Protein 1L7M (pdb70)

Structure (mmCIF, N/CA/C/O backbone):
data_1L7M
#
_entry.id   1L7M
#
_cell.length_a   69.073
_cell.length_b   70.270
_cell.length_c   90.924
_cell.angle_alpha   90.00
_cell.angle_beta   90.00
_cell.angle_gamma   90.00
#
_symmetry.space_group_name_H-M   'P 21 21 2'
#
loop_
_entity.id
_entity.type
_entity.pdbx_description
1 polymer 'Phosphoserine Phosphatase'
2 non-polymer 'PHOSPHATE ION'
3 non-polymer 'MAGNESIUM ION'
4 water water
#
loop_
_atom_site.group_PDB
_atom_site.id
_atom_site.type_symbol
_atom_site.label_atom_id
_atom_site.label_alt_id
_atom_site.label_comp_id
_atom_site.label_asym_id
_atom_site.label_entity_id
_atom_site.label_seq_id
_atom_site.pdbx_PDB_ins_code
_atom_site.Cartn_x
_atom_site.Cartn_y
_atom_site.Cartn_z
_atom_site.occupancy
_atom_site.B_iso_or_equiv
_atom_site.auth_seq_id
_atom_site.auth_comp_id
_atom_site.auth_asym_id
_atom_site.auth_atom_id
_atom_site.pdbx_PDB_model_num
ATOM 1 N N . LYS A 1 3 ? 63.657 17.909 -21.728 1.00 21.57 3 LYS A N 1
ATOM 2 C CA . LYS A 1 3 ? 65.150 17.843 -21.854 1.00 21.27 3 LYS A CA 1
ATOM 3 C C . LYS A 1 3 ? 65.761 17.565 -20.479 1.00 21.39 3 LYS A C 1
ATOM 4 O O . LYS A 1 3 ? 66.259 16.462 -20.209 1.00 22.48 3 LYS A O 1
ATOM 10 N N . LYS A 1 4 ? 65.727 18.586 -19.628 1.00 20.88 4 LYS A N 1
ATOM 11 C CA . LYS A 1 4 ? 66.253 18.521 -18.274 1.00 20.04 4 LYS A CA 1
ATOM 12 C C . LYS A 1 4 ? 65.186 17.960 -17.311 1.00 19.60 4 LYS A C 1
ATOM 13 O O . LYS A 1 4 ? 64.042 18.437 -17.271 1.00 20.11 4 LYS A O 1
ATOM 19 N N . LYS A 1 5 ? 65.563 16.933 -16.554 1.00 18.73 5 LYS A N 1
ATOM 20 C CA . LYS A 1 5 ? 64.636 16.295 -15.615 1.00 17.46 5 LYS A CA 1
ATOM 21 C C . LYS A 1 5 ? 64.252 17.265 -14.496 1.00 15.91 5 LYS A C 1
ATOM 22 O O . LYS A 1 5 ? 65.043 18.110 -14.060 1.00 16.17 5 LYS A O 1
ATOM 28 N N . LYS A 1 6 ? 63.014 17.112 -14.036 1.00 14.29 6 LYS A N 1
ATOM 29 C CA . LYS A 1 6 ? 62.467 17.965 -12.993 1.00 12.33 6 LYS A CA 1
ATOM 30 C C . LYS A 1 6 ? 61.832 17.109 -11.920 1.00 11.04 6 LYS A C 1
ATOM 31 O O . LYS A 1 6 ? 61.446 15.960 -12.160 1.00 10.47 6 LYS A O 1
ATOM 37 N N . LEU A 1 7 ? 61.727 17.682 -10.729 1.00 9.53 7 LEU A N 1
ATOM 38 C CA . LEU A 1 7 ? 61.209 16.917 -9.603 1.00 9.06 7 LEU A CA 1
ATOM 39 C C . LEU A 1 7 ? 60.191 17.730 -8.826 1.00 8.76 7 LEU A C 1
ATOM 40 O O . LEU A 1 7 ? 60.418 18.907 -8.586 1.00 9.17 7 LEU A O 1
ATOM 45 N N . ILE A 1 8 ? 59.082 17.106 -8.441 1.00 8.46 8 ILE A N 1
ATOM 46 C CA . ILE A 1 8 ? 58.110 17.801 -7.607 1.00 8.57 8 ILE A CA 1
ATOM 47 C C . ILE A 1 8 ? 57.830 16.910 -6.406 1.00 8.00 8 ILE A C 1
ATOM 48 O O . ILE A 1 8 ? 57.615 15.701 -6.530 1.00 8.30 8 ILE A O 1
ATOM 53 N N . LEU A 1 9 ? 57.884 17.531 -5.233 1.00 8.18 9 LEU A N 1
ATOM 54 C CA . LEU A 1 9 ? 57.649 16.873 -3.945 1.00 9.10 9 LEU A CA 1
ATOM 55 C C . LEU A 1 9 ? 56.395 17.425 -3.292 1.00 9.21 9 LEU A C 1
ATOM 56 O O . LEU A 1 9 ? 56.236 18.652 -3.151 1.00 9.42 9 LEU A O 1
ATOM 61 N N . PHE A 1 10 ? 55.528 16.535 -2.842 1.00 8.68 10 PHE A N 1
ATOM 62 C CA . PHE A 1 10 ? 54.323 16.920 -2.140 1.00 9.48 10 PHE A CA 1
ATOM 63 C C . PHE A 1 10 ? 54.334 16.436 -0.722 1.00 9.21 10 PHE A C 1
ATOM 64 O O . PHE A 1 10 ? 54.861 15.364 -0.391 1.00 9.40 10 PHE A O 1
ATOM 72 N N A ASP A 1 11 ? 53.721 17.219 0.157 0.50 10.07 11 ASP A N 1
ATOM 73 N N B ASP A 1 11 ? 53.731 17.248 0.121 0.50 8.02 11 ASP A N 1
ATOM 74 C CA A ASP A 1 11 ? 53.589 16.762 1.524 0.50 10.45 11 ASP A CA 1
ATOM 75 C CA B ASP A 1 11 ? 53.481 16.891 1.492 0.50 7.50 11 ASP A CA 1
ATOM 76 C C A ASP A 1 11 ? 52.313 15.928 1.380 0.50 10.02 11 ASP A C 1
ATOM 77 C C B ASP A 1 11 ? 52.272 15.927 1.354 0.50 7.51 11 ASP A C 1
ATOM 78 O O A ASP A 1 11 ? 51.568 16.088 0.412 0.50 10.20 11 ASP A O 1
ATOM 79 O O B ASP A 1 11 ? 51.546 15.986 0.352 0.50 6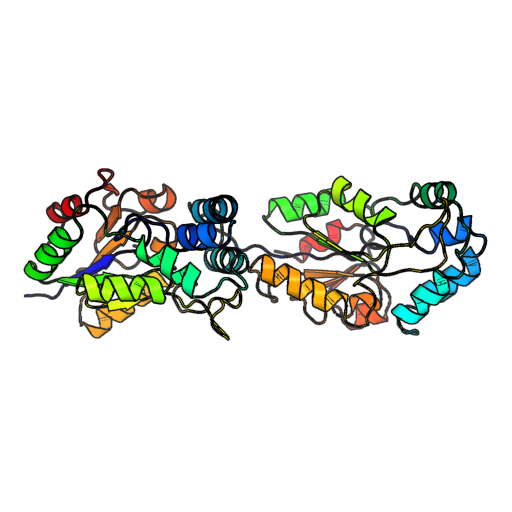.58 11 ASP A O 1
ATOM 88 N N . PHE A 1 12 ? 52.070 15.043 2.331 1.00 8.84 12 PHE A N 1
ATOM 89 C CA . PHE A 1 12 ? 50.931 14.112 2.283 1.00 9.69 12 PHE A CA 1
ATOM 90 C C . PHE A 1 12 ? 49.663 14.605 2.981 1.00 9.93 12 PHE A C 1
ATOM 91 O O . PHE A 1 12 ? 48.694 14.959 2.304 1.00 9.79 12 PHE A O 1
ATOM 99 N N . ASP A 1 13 ? 49.687 14.658 4.318 1.00 9.93 13 ASP A N 1
ATOM 100 C CA . ASP A 1 13 ? 48.485 15.053 5.066 1.00 10.18 13 ASP A CA 1
ATOM 101 C C . ASP A 1 13 ? 47.962 16.441 4.733 1.00 10.21 13 ASP A C 1
ATOM 102 O O . ASP A 1 13 ? 48.690 17.420 4.805 1.00 11.39 13 ASP A O 1
ATOM 107 N N A SER A 1 14 ? 46.689 16.510 4.354 0.50 11.43 14 SER A N 1
ATOM 108 N N B SER A 1 14 ? 46.684 16.512 4.377 0.50 10.17 14 SER A N 1
ATOM 109 C CA A SER A 1 14 ? 46.037 17.772 4.015 0.50 11.86 14 SER A CA 1
ATOM 110 C CA B SER A 1 14 ? 45.983 17.738 3.985 0.50 10.30 14 SER A CA 1
ATOM 111 C C A SER A 1 14 ? 46.493 18.406 2.702 0.50 11.61 14 SER A C 1
ATOM 112 C C B SER A 1 14 ? 46.508 18.415 2.725 0.50 10.01 14 SER A C 1
ATOM 113 O O A SER A 1 14 ? 45.978 19.452 2.311 0.50 11.93 14 SER A O 1
ATOM 114 O O B SER A 1 14 ? 46.049 19.492 2.381 0.50 10.17 14 SER A O 1
ATOM 119 N N . THR A 1 15 ? 47.453 17.790 2.020 1.00 11.21 15 THR A N 1
ATOM 120 C CA . THR A 1 15 ? 47.927 18.343 0.733 1.00 11.53 15 THR A CA 1
ATOM 121 C C . THR A 1 15 ? 47.593 17.326 -0.347 1.00 11.03 15 THR A C 1
ATOM 122 O O . THR A 1 15 ? 46.634 17.535 -1.075 1.00 10.98 15 THR A O 1
ATOM 126 N N . LEU A 1 16 ? 48.349 16.224 -0.448 1.00 11.16 16 LEU A N 1
ATOM 127 C CA . LEU A 1 16 ? 48.005 15.210 -1.455 1.00 11.58 16 LEU A CA 1
ATOM 128 C C . LEU A 1 16 ? 46.695 14.480 -1.101 1.00 11.84 16 LEU A C 1
ATOM 129 O O . LEU A 1 16 ? 45.953 14.045 -1.990 1.00 12.43 16 LEU A O 1
ATOM 134 N N . VAL A 1 17 ? 46.421 14.313 0.190 1.00 11.24 17 VAL A N 1
ATOM 135 C CA . VAL A 1 17 ? 45.159 13.707 0.642 1.00 11.27 17 VAL A CA 1
ATOM 136 C C . VAL A 1 17 ? 44.399 14.749 1.489 1.00 11.74 17 VAL A C 1
ATOM 137 O O . VAL A 1 17 ? 44.983 15.689 2.015 1.00 11.59 17 VAL A O 1
ATOM 141 N N . ASN A 1 18 ? 43.094 14.568 1.607 1.00 12.21 18 ASN A N 1
ATOM 142 C CA . ASN A 1 18 ? 42.271 15.501 2.382 1.00 12.17 18 ASN A CA 1
ATOM 143 C C . ASN A 1 18 ? 42.509 15.432 3.877 1.00 12.31 18 ASN A C 1
ATOM 144 O O . ASN A 1 18 ? 42.515 16.438 4.558 1.00 12.77 18 ASN A O 1
ATOM 149 N N . ASN A 1 19 ? 42.783 14.222 4.343 1.00 12.34 19 ASN A N 1
ATOM 150 C CA . ASN A 1 19 ? 42.870 13.916 5.755 1.00 11.90 19 ASN A CA 1
ATOM 151 C C . ASN A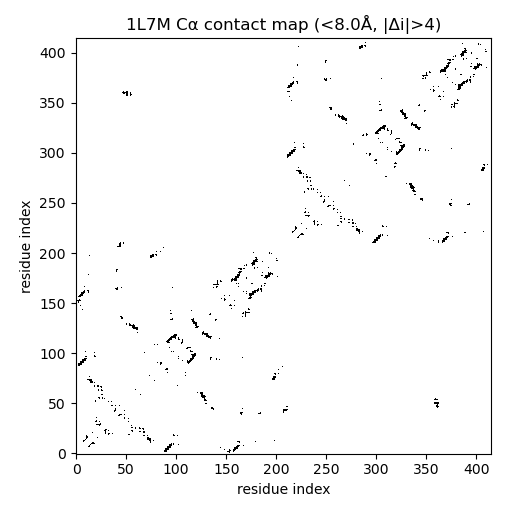 1 19 ? 44.166 14.144 6.468 1.00 11.83 19 ASN A C 1
ATOM 152 O O . ASN A 1 19 ? 45.212 14.377 5.860 1.00 11.90 19 ASN A O 1
ATOM 157 N N . GLU A 1 20 ? 44.076 14.107 7.794 1.00 11.51 20 GLU A N 1
ATOM 158 C CA . GLU A 1 20 ? 45.255 14.123 8.658 1.00 11.11 20 GLU A CA 1
ATOM 159 C C . GLU A 1 20 ? 45.287 12.682 9.171 1.00 10.84 20 GLU A C 1
ATOM 160 O O . GLU A 1 20 ? 44.446 12.290 9.991 1.00 10.77 20 GLU A O 1
ATOM 166 N N . THR A 1 21 ? 46.237 11.892 8.670 1.00 10.18 21 THR A N 1
ATOM 167 C CA . THR A 1 21 ? 46.316 10.483 9.036 1.00 9.88 21 THR A CA 1
ATOM 168 C C . THR A 1 21 ? 46.229 10.202 10.524 1.00 10.01 21 THR A C 1
ATOM 169 O O . THR A 1 21 ? 45.419 9.366 10.960 1.00 10.26 21 THR A O 1
ATOM 173 N N . ILE A 1 22 ? 47.064 10.890 11.316 1.00 9.75 22 ILE A N 1
ATOM 174 C CA . ILE A 1 22 ? 47.129 10.653 12.747 1.00 10.69 22 ILE A CA 1
ATOM 175 C C . ILE A 1 22 ? 45.833 11.003 13.463 1.00 10.45 22 ILE A C 1
ATOM 176 O O . ILE A 1 22 ? 45.434 10.312 14.410 1.00 10.46 22 ILE A O 1
ATOM 181 N N . ASP A 1 23 ? 45.140 12.024 12.969 1.00 10.18 23 ASP A N 1
ATOM 182 C CA . ASP A 1 23 ? 43.862 12.417 13.574 1.00 10.27 23 ASP A CA 1
ATOM 183 C C . ASP A 1 23 ? 42.789 11.336 13.271 1.00 10.01 23 ASP A C 1
ATOM 184 O O . ASP A 1 23 ? 41.908 11.041 14.114 1.00 10.68 23 ASP A O 1
ATOM 189 N N . GLU A 1 24 ? 42.845 10.722 12.094 1.00 10.00 24 GLU A N 1
ATOM 190 C CA . GLU A 1 24 ? 41.858 9.661 11.757 1.00 10.30 24 GLU A CA 1
ATOM 191 C C . GLU A 1 24 ? 42.101 8.425 12.620 1.00 10.58 24 GLU A C 1
ATOM 192 O O . GLU A 1 24 ? 41.153 7.802 13.104 1.00 10.83 24 GLU A O 1
ATOM 198 N N . ILE A 1 25 ? 43.367 8.060 12.814 1.00 10.32 25 ILE A N 1
ATOM 199 C CA . ILE A 1 25 ? 43.668 6.923 13.656 1.00 10.10 25 ILE A CA 1
ATOM 200 C C . ILE A 1 25 ? 43.252 7.267 15.091 1.00 10.28 25 ILE A C 1
ATOM 201 O O . ILE A 1 25 ? 42.720 6.416 15.809 1.00 10.16 25 ILE A O 1
ATOM 206 N N . ALA A 1 26 ? 43.472 8.507 15.514 1.00 9.89 26 ALA A N 1
ATOM 207 C CA . ALA A 1 26 ? 43.107 8.911 16.865 1.00 10.51 26 ALA A CA 1
ATOM 208 C C . ALA A 1 26 ? 41.612 8.734 17.101 1.00 11.18 26 ALA A C 1
ATOM 209 O O . ALA A 1 26 ? 41.195 8.398 18.218 1.00 11.54 26 ALA A O 1
ATOM 211 N N . ARG A 1 27 ? 40.812 8.988 16.078 1.00 11.46 27 ARG A N 1
ATOM 212 C CA . ARG A 1 27 ? 39.365 8.808 16.217 1.00 11.90 27 ARG A CA 1
ATOM 213 C C . ARG A 1 27 ? 39.090 7.350 16.617 1.00 12.60 27 ARG A C 1
ATOM 214 O O . ARG A 1 27 ? 38.281 7.090 17.509 1.00 13.81 27 ARG A O 1
ATOM 222 N N . GLU A 1 28 ? 39.759 6.399 15.973 1.00 13.52 28 GLU A N 1
ATOM 223 C CA . GLU A 1 28 ? 39.541 4.997 16.317 1.00 14.64 28 GLU A CA 1
ATOM 224 C C . GLU A 1 28 ? 39.977 4.671 17.732 1.00 14.27 28 GLU A C 1
ATOM 225 O O . GLU A 1 28 ? 39.447 3.729 18.332 1.00 15.19 28 GLU A O 1
ATOM 231 N N . ALA A 1 29 ? 40.915 5.443 18.275 1.00 14.50 29 ALA A N 1
ATOM 232 C CA . ALA A 1 29 ? 41.428 5.227 19.627 1.00 14.24 29 ALA A CA 1
ATOM 233 C C . ALA A 1 29 ? 40.651 6.063 20.657 1.00 14.58 29 ALA A C 1
ATOM 234 O O . ALA A 1 29 ? 40.978 6.070 21.845 1.00 15.03 29 ALA A O 1
ATOM 236 N N . GLY A 1 30 ? 39.631 6.787 20.183 1.00 14.51 30 GLY A N 1
ATOM 237 C CA . GLY A 1 30 ? 38.819 7.610 21.057 1.00 14.42 30 GLY A CA 1
ATOM 238 C C . GLY A 1 30 ? 39.466 8.888 21.534 1.00 14.55 30 GLY A C 1
ATOM 239 O O . GLY A 1 30 ? 39.039 9.491 22.522 1.00 15.36 30 GLY A O 1
ATOM 240 N N . VAL A 1 31 ? 40.506 9.330 20.840 1.00 14.01 31 VAL A N 1
ATOM 241 C CA . VAL A 1 31 ? 41.169 10.545 21.260 1.00 14.64 31 VAL A CA 1
ATOM 242 C C . VAL A 1 31 ? 41.354 11.580 20.147 1.00 14.19 31 VAL A C 1
ATOM 243 O O . VAL A 1 31 ? 42.342 12.330 20.164 1.00 14.76 31 VAL A O 1
ATOM 247 N N . GLU A 1 32 ? 40.384 11.643 19.226 1.00 14.66 32 GLU A N 1
ATOM 248 C CA . GLU A 1 32 ? 40.438 12.557 18.074 1.00 15.72 32 GLU A CA 1
ATOM 249 C C . GLU A 1 32 ? 40.608 14.016 18.453 1.00 15.94 32 GLU A C 1
ATOM 250 O O . GLU A 1 32 ? 41.451 14.715 17.903 1.00 16.37 32 GLU A O 1
ATOM 256 N N . GLU A 1 33 ? 39.806 14.483 19.398 1.00 16.58 33 GLU A N 1
ATOM 257 C CA . GLU A 1 33 ? 39.867 15.871 19.844 1.00 17.36 33 GLU A CA 1
ATOM 258 C C . GLU A 1 33 ? 41.248 16.306 20.330 1.00 16.25 33 GLU A C 1
ATOM 259 O O . GLU A 1 33 ? 41.810 17.311 19.893 1.00 16.73 33 GLU A O 1
ATOM 265 N N . GLU A 1 34 ? 41.776 15.527 21.245 1.00 15.86 34 GLU A N 1
ATOM 266 C CA . GLU A 1 34 ? 43.065 15.724 21.863 1.00 15.38 34 GLU A CA 1
ATOM 267 C C . GLU A 1 34 ? 44.240 15.729 20.833 1.00 14.45 34 GLU A C 1
ATOM 268 O O . GLU A 1 34 ? 45.101 16.621 20.803 1.00 14.49 34 GLU A O 1
ATOM 274 N N . VAL A 1 35 ? 44.270 14.696 20.009 1.00 13.22 35 VAL A N 1
ATOM 275 C CA . VAL A 1 35 ? 45.312 14.595 18.997 1.00 12.17 35 VAL A CA 1
ATOM 276 C C . VAL A 1 35 ? 45.170 15.707 17.952 1.00 12.16 35 VAL A C 1
ATOM 277 O O . VAL A 1 35 ? 46.180 16.271 17.528 1.00 12.22 35 VAL A O 1
ATOM 281 N N . LYS A 1 36 ? 43.938 16.058 17.549 1.00 12.35 36 LYS A N 1
ATOM 282 C CA . LYS A 1 36 ? 43.728 17.133 16.567 1.00 12.91 36 LYS A CA 1
ATOM 283 C C . LYS A 1 36 ? 44.335 18.446 17.046 1.00 13.14 36 LYS A C 1
ATOM 284 O O . LYS A 1 36 ? 44.890 19.232 16.250 1.00 13.00 36 LYS A O 1
ATOM 290 N N . LYS A 1 37 ? 44.198 18.704 18.336 1.00 12.75 37 LYS A N 1
ATOM 291 C CA . LYS A 1 37 ? 44.741 19.936 18.898 1.00 13.60 37 LYS A CA 1
ATOM 292 C C . LYS A 1 37 ? 46.260 19.974 18.780 1.00 12.86 37 LYS A C 1
ATOM 293 O O . LYS A 1 37 ? 46.844 20.995 18.401 1.00 13.25 37 LYS A O 1
ATOM 299 N N . ILE A 1 38 ? 46.923 18.874 19.116 1.00 11.89 38 ILE A N 1
ATOM 300 C CA . ILE A 1 38 ? 48.376 18.827 19.007 1.00 10.91 38 ILE A CA 1
ATOM 301 C C . ILE A 1 38 ? 48.825 18.922 17.545 1.00 11.07 38 ILE A C 1
ATOM 302 O O . ILE A 1 38 ? 49.827 19.605 17.234 1.00 10.63 38 ILE A O 1
ATOM 307 N N . THR A 1 39 ? 48.111 18.230 16.656 1.00 10.33 39 THR A N 1
ATOM 308 C CA . THR A 1 39 ? 48.437 18.267 15.223 1.00 9.56 39 THR A CA 1
ATOM 309 C C . THR A 1 39 ? 48.391 19.723 14.717 1.00 10.31 39 THR A C 1
ATOM 310 O O . THR A 1 39 ? 49.293 20.188 14.032 1.00 10.26 39 THR A O 1
ATOM 314 N N . LYS A 1 40 ? 47.344 20.448 15.083 1.00 10.32 40 LYS A N 1
ATOM 315 C CA . LYS A 1 40 ? 47.186 21.832 14.656 1.00 11.10 40 LYS A CA 1
ATOM 316 C C . LYS A 1 40 ? 48.331 22.674 15.182 1.00 11.32 40 LYS A C 1
ATOM 317 O O . LYS A 1 40 ? 48.954 23.419 14.416 1.00 11.33 40 LYS A O 1
ATOM 323 N N . GLU A 1 41 ? 48.628 22.552 16.474 1.00 11.65 41 GLU A N 1
ATOM 324 C CA . GLU A 1 41 ? 49.730 23.312 17.045 1.00 11.97 41 GLU A CA 1
ATOM 325 C C . GLU A 1 41 ? 51.081 23.003 16.346 1.00 11.28 41 GLU A C 1
ATOM 326 O O . GLU A 1 41 ? 51.890 23.908 16.035 1.00 11.17 41 GLU A O 1
ATOM 332 N N . ALA A 1 42 ? 51.330 21.721 16.061 1.00 10.88 42 ALA A N 1
ATOM 333 C CA . ALA A 1 42 ? 52.567 21.309 15.401 1.00 10.52 42 ALA A CA 1
ATOM 334 C C . ALA A 1 42 ? 52.640 21.909 13.993 1.00 10.21 42 ALA A C 1
ATOM 335 O O . ALA A 1 42 ? 53.674 22.443 13.602 1.00 11.23 42 ALA A O 1
ATOM 345 N N . GLU A 1 44 ? 51.213 24.559 12.894 1.00 12.29 44 GLU A N 1
ATOM 346 C CA . GLU A 1 44 ? 51.331 26.023 12.985 1.00 12.85 44 GLU A CA 1
ATOM 347 C C . GLU A 1 44 ? 52.743 26.427 13.415 1.00 12.75 44 GLU A C 1
ATOM 348 O O . GLU A 1 44 ? 53.075 27.599 13.407 1.00 12.92 44 GLU A O 1
ATOM 354 N N . GLY A 1 45 ? 53.567 25.461 13.799 1.00 12.58 45 GLY A N 1
ATOM 355 C CA . GLY A 1 45 ? 54.924 25.763 14.227 1.00 12.65 45 GLY A CA 1
ATOM 356 C C . GLY A 1 45 ? 55.084 26.103 15.699 1.00 13.29 45 GLY A C 1
ATOM 357 O O . GLY A 1 45 ? 56.114 26.637 16.101 1.00 12.92 45 GLY A O 1
ATOM 358 N N . LYS A 1 46 ? 54.095 25.735 16.507 1.00 12.96 46 LYS A N 1
ATOM 359 C CA . LYS A 1 46 ? 54.124 26.043 17.946 1.00 13.90 46 LYS A CA 1
ATOM 360 C C . LYS A 1 46 ? 54.730 24.929 18.801 1.00 13.99 46 LYS A C 1
ATOM 361 O O . LYS A 1 46 ? 54.900 25.080 20.001 1.00 14.80 46 LYS A O 1
ATOM 367 N N . LEU A 1 47 ? 55.036 23.789 18.189 1.00 12.98 47 LEU A N 1
ATOM 368 C CA . LEU A 1 47 ? 55.640 22.666 18.914 1.00 12.49 47 LEU A CA 1
ATOM 369 C C . LEU A 1 47 ? 56.754 22.080 18.062 1.00 12.41 47 LEU A C 1
ATOM 370 O O . LEU A 1 47 ? 56.733 22.218 16.843 1.00 12.50 47 LEU A O 1
ATOM 375 N N . ASN A 1 48 ? 57.722 21.426 18.699 1.00 11.84 48 ASN A N 1
ATOM 376 C CA . ASN A 1 48 ? 58.791 20.712 18.009 1.00 10.84 48 ASN A CA 1
ATOM 377 C C . ASN A 1 48 ? 58.066 19.522 17.338 1.00 10.70 48 ASN A C 1
ATOM 378 O O . ASN A 1 48 ? 57.263 18.826 17.980 1.00 10.68 48 ASN A O 1
ATOM 383 N N . PHE A 1 49 ? 58.322 19.310 16.055 1.00 10.13 49 PHE A N 1
ATOM 384 C CA . PHE A 1 49 ? 57.615 18.245 15.355 1.00 9.41 49 PHE A CA 1
ATOM 385 C C . PHE A 1 49 ? 57.803 16.865 15.960 1.00 9.39 49 PHE A C 1
ATOM 386 O O . PHE A 1 49 ? 56.823 16.172 16.246 1.00 9.31 49 PHE A O 1
ATOM 394 N N . GLU A 1 50 ? 59.055 16.447 16.148 1.00 9.27 50 GLU A N 1
ATOM 395 C CA . GLU A 1 50 ? 59.296 15.124 16.683 1.00 9.32 50 GLU A CA 1
ATOM 396 C C . GLU A 1 50 ? 58.643 14.877 18.032 1.00 9.48 50 GLU A C 1
ATOM 397 O O . GLU A 1 50 ? 58.014 13.836 18.227 1.00 10.03 50 GLU A O 1
ATOM 403 N N . GLN A 1 51 ? 58.782 15.811 18.964 1.00 8.74 51 GLN A N 1
ATOM 404 C CA . GLN A 1 51 ? 58.148 15.583 20.251 1.00 8.35 51 GLN A CA 1
ATOM 405 C C . GLN A 1 51 ? 56.633 15.497 20.091 1.00 7.94 51 GLN A C 1
ATOM 406 O O . GLN A 1 51 ? 55.981 14.651 20.705 1.00 8.41 51 GLN A O 1
ATOM 412 N N . SER A 1 52 ? 56.052 16.381 19.282 1.00 8.05 52 SER A N 1
ATOM 413 C CA . SER A 1 52 ? 54.605 16.399 19.065 1.00 8.14 52 SER A CA 1
ATOM 414 C C . SER A 1 52 ? 54.088 15.094 18.445 1.00 7.87 52 SER A C 1
ATOM 415 O O . SER A 1 52 ? 52.992 14.631 18.793 1.00 8.07 52 SER A O 1
ATOM 418 N N . LEU A 1 53 ? 54.872 14.486 17.556 1.00 7.85 53 LEU A N 1
ATOM 419 C CA . LEU A 1 53 ? 54.485 13.233 16.907 1.00 7.55 53 LEU A CA 1
ATOM 420 C C . LEU A 1 53 ? 54.575 12.096 17.913 1.00 7.65 53 LEU A C 1
ATOM 421 O O . LEU A 1 53 ? 53.652 11.287 18.017 1.00 8.52 53 LEU A O 1
ATOM 426 N N . ARG A 1 54 ? 55.675 12.025 18.658 1.00 7.67 54 ARG A N 1
ATOM 427 C CA . ARG A 1 54 ? 55.776 10.985 19.682 1.00 7.60 54 ARG A CA 1
ATOM 428 C C . ARG A 1 54 ? 54.662 11.113 20.734 1.00 7.91 54 ARG A C 1
ATOM 429 O O . ARG A 1 54 ? 54.097 10.108 21.164 1.00 8.41 54 ARG A O 1
ATOM 437 N N . LYS A 1 55 ? 54.331 12.337 21.146 1.00 7.50 55 LYS A N 1
ATOM 438 C CA . LYS A 1 55 ? 53.252 12.547 22.123 1.00 7.92 55 LYS A CA 1
ATOM 439 C C . LYS A 1 55 ? 51.917 12.024 21.561 1.00 8.12 55 LYS A C 1
ATOM 440 O O . LYS A 1 55 ? 51.179 11.315 22.246 1.00 8.69 55 LYS A O 1
ATOM 446 N N . ARG A 1 56 ? 51.618 12.329 20.301 1.00 7.53 56 ARG A N 1
ATOM 447 C CA . ARG A 1 56 ? 50.387 11.850 19.695 1.00 7.97 56 ARG A CA 1
ATOM 448 C C . ARG A 1 56 ? 50.365 10.347 19.551 1.00 8.62 56 ARG A C 1
ATOM 449 O O . ARG A 1 56 ? 49.360 9.725 19.864 1.00 9.26 56 ARG A O 1
ATOM 457 N N . VAL A 1 57 ? 51.475 9.760 19.106 1.00 8.12 57 VAL A N 1
ATOM 458 C CA . VAL A 1 57 ? 51.493 8.327 18.925 1.00 9.09 57 VAL A CA 1
ATOM 459 C C . VAL A 1 57 ? 51.389 7.574 20.251 1.00 9.15 57 VAL A C 1
ATOM 460 O O . VAL A 1 57 ? 50.837 6.483 20.297 1.00 9.37 57 VAL A O 1
ATOM 464 N N A SER A 1 58 ? 51.888 8.174 21.327 0.50 10.01 58 SER A N 1
ATOM 465 N N B SER A 1 58 ? 51.930 8.138 21.333 0.50 7.63 58 SER A N 1
ATOM 466 C CA A SER A 1 58 ? 51.814 7.540 22.640 0.50 10.57 58 SER A CA 1
ATOM 467 C CA B SER A 1 58 ? 51.801 7.471 22.639 0.50 7.96 58 SER A CA 1
ATOM 468 C C A SER A 1 58 ? 50.351 7.308 23.019 0.50 10.59 58 SER A C 1
ATOM 469 C C B SER A 1 58 ? 50.322 7.288 23.010 0.50 8.38 58 SER A C 1
ATOM 470 O O A SER A 1 58 ? 50.014 6.309 23.656 0.50 10.69 58 SER A O 1
ATOM 471 O O B SER A 1 58 ? 49.945 6.301 23.632 0.50 7.47 58 SER A O 1
ATOM 476 N N . LEU A 1 59 ? 49.487 8.238 22.622 1.00 9.96 59 LEU A N 1
ATOM 477 C CA . LEU A 1 59 ? 48.037 8.146 22.906 1.00 11.21 59 LEU A CA 1
ATOM 478 C C . LEU A 1 59 ? 47.366 7.005 22.129 1.00 12.04 59 LEU A C 1
ATOM 479 O O . LEU A 1 59 ? 46.226 6.600 22.458 1.00 13.63 59 LEU A O 1
ATOM 484 N N . LEU A 1 60 ? 48.055 6.472 21.117 1.00 12.29 60 LEU A N 1
ATOM 485 C CA . LEU A 1 60 ? 47.526 5.393 20.291 1.00 12.70 60 LEU A CA 1
ATOM 486 C C . LEU A 1 60 ? 47.985 4.029 20.783 1.00 12.63 60 LEU A C 1
ATOM 487 O O . LEU A 1 60 ? 47.665 3.008 20.158 1.00 13.30 60 LEU A O 1
ATOM 492 N N . LYS A 1 61 ? 48.715 3.998 21.892 1.00 13.33 61 LYS A N 1
ATOM 493 C CA . LYS A 1 61 ? 49.201 2.731 22.445 1.00 14.12 61 LYS A CA 1
ATOM 494 C C . LYS A 1 61 ? 48.091 1.691 22.578 1.00 14.05 61 LYS A C 1
ATOM 495 O O . LYS A 1 61 ? 46.995 1.997 23.048 1.00 14.40 61 LYS A O 1
ATOM 501 N N . ASP A 1 62 ? 48.395 0.475 22.135 1.00 14.21 62 ASP A N 1
ATOM 502 C CA . ASP A 1 62 ? 47.496 -0.698 22.166 1.00 14.68 62 ASP A CA 1
ATOM 503 C C . ASP A 1 62 ? 46.365 -0.756 21.139 1.00 14.22 62 ASP A C 1
ATOM 504 O O . ASP A 1 62 ? 45.580 -1.701 21.127 1.00 14.89 62 ASP A O 1
ATOM 509 N N . LEU A 1 63 ? 46.291 0.219 20.236 1.00 13.43 63 LEU A N 1
ATOM 510 C CA . LEU A 1 63 ? 45.216 0.205 19.249 1.00 12.66 63 LEU A CA 1
ATOM 511 C C . LEU A 1 63 ? 45.406 -0.967 18.281 1.00 12.75 63 LEU A C 1
ATOM 512 O O . LEU A 1 63 ? 46.475 -1.147 17.716 1.00 12.61 63 LEU A O 1
ATOM 517 N N . PRO A 1 64 ? 44.361 -1.775 18.057 1.00 12.64 64 PRO A N 1
ATOM 518 C CA . PRO A 1 64 ? 44.505 -2.901 17.137 1.00 12.37 64 PRO A CA 1
ATOM 519 C C . PRO A 1 64 ? 44.770 -2.451 15.705 1.00 12.80 64 PRO A C 1
ATOM 520 O O . PRO A 1 64 ? 44.221 -1.428 15.231 1.00 13.19 64 PRO A O 1
ATOM 524 N N . ILE A 1 65 ? 45.553 -3.251 15.001 1.00 13.63 65 ILE A N 1
ATOM 525 C CA . ILE A 1 65 ? 45.858 -2.961 13.624 1.00 14.08 65 ILE A CA 1
ATOM 526 C C . ILE A 1 65 ? 44.575 -2.893 12.794 1.00 14.47 65 ILE A C 1
ATOM 527 O O . ILE A 1 65 ? 44.517 -2.127 11.840 1.00 15.03 65 ILE A O 1
ATOM 532 N N . GLU A 1 66 ? 43.539 -3.662 13.132 1.00 14.50 66 GLU A N 1
ATOM 533 C CA . GLU A 1 66 ? 42.329 -3.600 12.314 1.00 15.28 66 GLU A CA 1
ATOM 534 C C . GLU A 1 66 ? 41.694 -2.197 12.400 1.00 15.01 66 GLU A C 1
ATOM 535 O O . GLU A 1 66 ? 41.126 -1.706 11.407 1.00 15.33 66 GLU A O 1
ATOM 541 N N . LYS A 1 67 ? 41.808 -1.548 13.561 1.00 14.46 67 LYS A N 1
ATOM 542 C CA . LYS A 1 67 ? 41.245 -0.181 13.735 1.00 13.84 67 LYS A CA 1
ATOM 543 C C . LYS A 1 67 ? 42.120 0.830 12.988 1.00 13.28 67 LYS A C 1
ATOM 544 O O . LYS A 1 67 ? 41.622 1.807 12.419 1.00 13.37 67 LYS A O 1
ATOM 550 N N . VAL A 1 68 ? 43.431 0.607 12.967 1.00 12.19 68 VAL A N 1
ATOM 551 C CA . VAL A 1 68 ? 44.312 1.493 12.222 1.00 11.37 68 VAL A CA 1
ATOM 552 C C . VAL A 1 68 ? 43.919 1.423 10.734 1.00 11.56 68 VAL A C 1
ATOM 553 O O . VAL A 1 68 ? 43.811 2.447 10.047 1.00 11.39 68 VAL A O 1
ATOM 557 N N . GLU A 1 69 ? 43.687 0.207 10.235 1.00 12.53 69 GLU A N 1
ATOM 558 C CA . GLU A 1 69 ? 43.314 0.033 8.831 1.00 13.53 69 GLU A CA 1
ATOM 559 C C . GLU A 1 69 ? 41.947 0.652 8.527 1.00 13.16 69 GLU A C 1
ATOM 560 O O . GLU A 1 69 ? 41.758 1.164 7.447 1.00 13.63 69 GLU A O 1
ATOM 566 N N . LYS A 1 70 ? 41.021 0.593 9.473 1.00 12.82 70 LYS A N 1
ATOM 567 C CA . LYS A 1 70 ? 39.696 1.217 9.273 1.00 13.16 70 LYS A CA 1
ATOM 568 C C . LYS A 1 70 ? 39.901 2.718 9.010 1.00 12.34 70 LYS A C 1
ATOM 569 O O . LYS A 1 70 ? 39.301 3.299 8.089 1.00 12.46 70 LYS A O 1
ATOM 575 N N . ALA A 1 71 ? 40.738 3.349 9.821 1.00 12.05 71 ALA A N 1
ATOM 576 C CA . ALA A 1 71 ? 41.026 4.764 9.681 1.00 11.48 71 ALA A CA 1
ATOM 577 C C . ALA A 1 71 ? 41.688 5.055 8.355 1.00 11.72 71 ALA A C 1
ATOM 578 O O . ALA A 1 71 ? 41.312 5.990 7.651 1.00 10.88 71 ALA A O 1
ATOM 580 N N . ILE A 1 72 ? 42.720 4.285 8.020 1.00 12.22 72 ILE A N 1
ATOM 581 C CA . ILE A 1 72 ? 43.438 4.524 6.774 1.00 13.21 72 ILE A CA 1
ATOM 582 C C . ILE A 1 72 ? 42.576 4.381 5.514 1.00 13.94 72 ILE A C 1
ATOM 583 O O . ILE A 1 72 ? 42.814 5.044 4.510 1.00 14.22 72 ILE A O 1
ATOM 588 N N . LYS A 1 73 ? 41.586 3.509 5.571 1.00 13.96 73 LYS A N 1
ATOM 589 C CA . LYS A 1 73 ? 40.727 3.275 4.422 1.00 14.39 73 LYS A CA 1
ATOM 590 C C . LYS A 1 73 ? 39.869 4.487 4.135 1.00 14.06 73 LYS A C 1
ATOM 591 O O . LYS A 1 73 ? 39.317 4.624 3.025 1.00 15.13 73 LYS A O 1
ATOM 597 N N . ARG A 1 74 ? 39.767 5.389 5.116 1.00 13.68 74 ARG A N 1
ATOM 598 C CA . ARG A 1 74 ? 39.011 6.632 4.916 1.00 14.16 74 ARG A CA 1
ATOM 599 C C . ARG A 1 74 ? 39.807 7.724 4.222 1.00 14.36 74 ARG A C 1
ATOM 600 O O . ARG A 1 74 ? 39.236 8.722 3.782 1.00 15.21 74 ARG A O 1
ATOM 608 N N . ILE A 1 75 ? 41.110 7.546 4.114 1.00 14.31 75 ILE A N 1
ATOM 609 C CA . ILE A 1 75 ? 41.947 8.563 3.503 1.00 14.54 75 ILE A CA 1
ATOM 610 C C . ILE A 1 75 ? 41.694 8.656 1.996 1.00 15.00 75 ILE A C 1
ATOM 611 O O . ILE A 1 75 ? 41.785 7.651 1.282 1.00 15.86 75 ILE A O 1
ATOM 616 N N . THR A 1 76 ? 41.385 9.853 1.509 1.00 14.45 76 THR A N 1
ATOM 617 C CA . THR A 1 76 ? 41.102 10.052 0.084 1.00 14.34 76 THR A CA 1
ATOM 618 C C . THR A 1 76 ? 41.948 11.167 -0.531 1.00 14.18 76 THR A C 1
ATOM 619 O O . THR A 1 76 ? 42.304 12.124 0.145 1.00 13.76 76 THR A O 1
ATOM 623 N N . PRO A 1 77 ? 42.292 11.043 -1.822 1.00 13.81 77 PRO A N 1
ATOM 624 C CA . PRO A 1 77 ? 43.090 12.076 -2.489 1.00 13.49 77 PRO A CA 1
ATOM 625 C C . PRO A 1 77 ? 42.329 13.399 -2.591 1.00 12.79 77 PRO A C 1
ATOM 626 O O . PRO A 1 77 ? 41.099 13.442 -2.775 1.00 13.14 77 PRO A O 1
ATOM 630 N N . THR A 1 78 ? 43.075 14.480 -2.445 1.00 11.94 78 THR A N 1
ATOM 631 C CA . THR A 1 78 ? 42.547 15.816 -2.570 1.00 11.87 78 THR A CA 1
ATOM 632 C C . THR A 1 78 ? 42.015 16.026 -3.969 1.00 12.05 78 THR A C 1
ATOM 633 O O . THR A 1 78 ? 42.482 15.395 -4.927 1.00 12.56 78 THR A O 1
ATOM 637 N N . GLU A 1 79 ? 41.060 16.939 -4.079 1.00 12.85 79 GLU A N 1
ATOM 638 C CA . GLU A 1 79 ? 40.499 17.284 -5.371 1.00 14.03 79 GLU A CA 1
ATOM 639 C C . GLU A 1 79 ? 41.616 17.627 -6.355 1.00 13.66 79 GLU A C 1
ATOM 640 O O . GLU A 1 79 ? 42.521 18.418 -6.051 1.00 13.88 79 GLU A O 1
ATOM 646 N N . GLY A 1 80 ? 41.539 17.014 -7.528 1.00 13.73 80 GLY A N 1
ATOM 647 C CA . GLY A 1 80 ? 42.512 17.289 -8.573 1.00 13.38 80 GLY A CA 1
ATOM 648 C C . GLY A 1 80 ? 43.813 16.529 -8.509 1.00 14.12 80 GLY A C 1
ATOM 649 O O . GLY A 1 80 ? 44.652 16.705 -9.392 1.00 13.64 80 GLY A O 1
ATOM 650 N N . ALA A 1 81 ? 43.983 15.670 -7.507 1.00 14.30 81 ALA A N 1
ATOM 651 C CA . ALA A 1 81 ? 45.243 14.919 -7.373 1.00 14.46 81 ALA A CA 1
ATOM 652 C C . ALA A 1 81 ? 45.663 14.091 -8.576 1.00 14.66 81 ALA A C 1
ATOM 653 O O . ALA A 1 81 ? 46.782 14.239 -9.069 1.00 14.78 81 ALA A O 1
ATOM 655 N N . GLU A 1 82 ? 44.788 13.210 -9.057 1.00 15.02 82 GLU A N 1
ATOM 656 C CA . GLU A 1 82 ? 45.142 12.344 -10.182 1.00 15.88 82 GLU A CA 1
ATOM 657 C C . GLU A 1 82 ? 45.414 13.097 -11.461 1.00 15.83 82 GLU A C 1
ATOM 658 O O . GLU A 1 82 ? 46.342 12.778 -12.199 1.00 15.49 82 GLU A O 1
ATOM 664 N N . GLU A 1 83 ? 44.619 14.121 -11.726 1.00 15.65 83 GLU A N 1
ATOM 665 C CA . GLU A 1 83 ? 44.782 14.910 -12.928 1.00 15.86 83 GLU A CA 1
ATOM 666 C C . GLU A 1 83 ? 46.105 15.674 -12.849 1.00 14.65 83 GLU A C 1
ATOM 667 O O . GLU A 1 83 ? 46.805 15.812 -13.858 1.00 15.04 83 GLU A O 1
ATOM 673 N N . THR A 1 84 ? 46.454 16.146 -11.654 1.00 13.53 84 THR A N 1
ATOM 674 C CA . THR A 1 84 ? 47.679 16.915 -11.479 1.00 13.44 84 THR A CA 1
ATOM 675 C C . THR A 1 84 ? 48.903 16.026 -11.637 1.00 13.06 84 THR A C 1
ATOM 676 O O . THR A 1 84 ? 49.846 16.408 -12.331 1.00 13.17 84 THR A O 1
ATOM 680 N N . ILE A 1 85 ? 48.882 14.850 -11.034 1.00 13.29 85 ILE A N 1
ATOM 681 C CA . ILE A 1 85 ? 50.009 13.914 -11.156 1.00 14.02 85 ILE A CA 1
ATOM 682 C C . ILE A 1 85 ? 50.224 13.482 -12.605 1.00 14.29 85 ILE A C 1
ATOM 683 O O . ILE A 1 85 ? 51.363 13.418 -13.072 1.00 14.15 85 ILE A O 1
ATOM 688 N N . LYS A 1 86 ? 49.144 13.205 -13.326 1.00 14.67 86 LYS A N 1
ATOM 689 C CA . LYS A 1 86 ? 49.251 12.811 -14.723 1.00 15.21 86 LYS A CA 1
ATOM 690 C C . LYS A 1 86 ? 49.891 13.939 -15.556 1.00 14.86 86 LYS A C 1
ATOM 691 O O . LYS A 1 86 ? 50.821 13.703 -16.348 1.00 15.07 86 LYS A O 1
ATOM 697 N N . GLU A 1 87 ? 49.423 15.169 -15.383 1.00 14.56 87 GLU A N 1
ATOM 698 C CA . GLU A 1 87 ? 49.990 16.273 -16.134 1.00 14.47 87 GLU A CA 1
ATOM 699 C C . GLU A 1 87 ? 51.448 16.530 -15.760 1.00 13.40 87 GLU A C 1
ATOM 700 O O . GLU A 1 87 ? 52.250 16.912 -16.640 1.00 13.89 87 GLU A O 1
ATOM 706 N N . LEU A 1 88 ? 51.797 16.336 -14.484 1.00 12.67 88 LEU A N 1
ATOM 707 C CA . LEU A 1 88 ? 53.194 16.540 -14.058 1.00 12.90 88 LEU A CA 1
ATOM 708 C C . LEU A 1 88 ? 54.088 15.515 -14.738 1.00 12.66 88 LEU A C 1
ATOM 709 O O . LEU A 1 88 ? 55.173 15.859 -15.244 1.00 13.08 88 LEU A O 1
ATOM 714 N N . LYS A 1 89 ? 53.642 14.269 -14.768 1.00 12.87 89 LYS A N 1
ATOM 715 C CA . LYS A 1 89 ? 54.438 13.251 -15.415 1.00 13.94 89 LYS A CA 1
ATOM 716 C C . LYS A 1 89 ? 54.574 13.608 -16.901 1.00 13.74 89 LYS A C 1
ATOM 717 O O . LYS A 1 89 ? 55.648 13.437 -17.491 1.00 13.90 89 LYS A O 1
ATOM 723 N N . ASN A 1 90 ? 53.517 14.141 -17.512 1.00 13.94 90 ASN A N 1
ATOM 724 C CA . ASN A 1 90 ? 53.595 14.485 -18.927 1.00 14.72 90 ASN A CA 1
ATOM 725 C C . ASN A 1 90 ? 54.573 15.626 -19.187 1.00 14.52 90 ASN A C 1
ATOM 726 O O . ASN A 1 90 ? 55.193 15.681 -20.261 1.00 14.89 90 ASN A O 1
ATOM 731 N N . ARG A 1 91 ? 54.711 16.521 -18.212 1.00 14.40 91 ARG A N 1
ATOM 732 C CA . ARG A 1 91 ? 55.617 17.631 -18.353 1.00 13.92 91 ARG A CA 1
ATOM 733 C C . ARG A 1 91 ? 57.061 17.233 -18.013 1.00 13.40 91 ARG A C 1
ATOM 734 O O . ARG A 1 91 ? 57.956 18.063 -18.037 1.00 13.53 91 ARG A O 1
ATOM 742 N N . GLY A 1 92 ? 57.284 15.957 -17.715 1.00 13.08 92 GLY A N 1
ATOM 743 C CA . GLY A 1 92 ? 58.632 15.491 -17.415 1.00 12.90 92 GLY A CA 1
ATOM 744 C C . GLY A 1 92 ? 59.067 15.475 -15.977 1.00 12.83 92 GLY A C 1
ATOM 745 O O . GLY A 1 92 ? 60.253 15.493 -15.690 1.00 13.78 92 GLY A O 1
ATOM 746 N N . TYR A 1 93 ? 58.105 15.417 -15.063 1.00 12.20 93 TYR A N 1
ATOM 747 C CA . TYR A 1 93 ? 58.460 15.399 -13.671 1.00 11.53 93 TYR A CA 1
ATOM 748 C C . TYR A 1 93 ? 58.534 14.020 -13.019 1.00 10.91 93 TYR A C 1
ATOM 749 O O . TYR A 1 93 ? 57.757 13.109 -13.326 1.00 11.74 93 TYR A O 1
ATOM 758 N N . VAL A 1 94 ? 59.498 13.901 -12.121 1.00 10.18 94 VAL A N 1
ATOM 759 C CA . VAL A 1 94 ? 59.571 12.779 -11.172 1.00 9.43 94 VAL A CA 1
ATOM 760 C C . VAL A 1 94 ? 58.648 13.318 -10.038 1.00 9.52 94 VAL A C 1
ATOM 761 O O . VAL A 1 94 ? 58.735 14.497 -9.647 1.00 9.56 94 VAL A O 1
ATOM 765 N N . VAL A 1 95 ? 57.759 12.480 -9.518 1.00 9.48 95 VAL A N 1
ATOM 766 C CA . VAL A 1 95 ? 56.801 12.928 -8.489 1.00 9.24 95 VAL A CA 1
ATOM 767 C C . VAL A 1 95 ? 57.008 12.133 -7.205 1.00 9.41 95 VAL A C 1
ATOM 768 O O . VAL A 1 95 ? 56.970 10.881 -7.192 1.00 9.95 95 VAL A O 1
ATOM 772 N N . ALA A 1 96 ? 57.184 12.859 -6.118 1.00 8.67 96 ALA A N 1
ATOM 773 C CA . ALA A 1 96 ? 57.457 12.254 -4.819 1.00 8.37 96 ALA A CA 1
ATOM 774 C C . ALA A 1 96 ? 56.537 12.787 -3.729 1.00 8.18 96 ALA A C 1
ATOM 775 O O . ALA A 1 96 ? 55.984 13.893 -3.818 1.00 8.85 96 ALA A O 1
ATOM 777 N N . VAL A 1 97 ? 56.365 11.969 -2.697 1.00 7.81 97 VAL A N 1
ATOM 778 C CA . VAL A 1 97 ? 55.614 12.420 -1.538 1.00 8.89 97 VAL A CA 1
ATOM 779 C C . VAL A 1 97 ? 56.521 12.217 -0.319 1.00 8.86 97 VAL A C 1
ATOM 780 O O . VAL A 1 97 ? 57.207 11.227 -0.203 1.00 8.58 97 VAL A O 1
ATOM 784 N N A VAL A 1 98 ? 56.535 13.216 0.556 0.50 9.73 98 VAL A N 1
ATOM 785 N N B VAL A 1 98 ? 56.547 13.198 0.585 0.50 7.80 98 VAL A N 1
ATOM 786 C CA A VAL A 1 98 ? 57.332 13.176 1.775 0.50 10.73 98 VAL A CA 1
ATOM 787 C CA B VAL A 1 98 ? 57.376 13.130 1.795 0.50 8.54 98 VAL A CA 1
ATOM 788 C C A VAL A 1 98 ? 56.373 13.523 2.900 0.50 10.36 98 VAL A C 1
ATOM 789 C C B VAL A 1 98 ? 56.466 13.558 2.935 0.50 8.71 98 VAL A C 1
ATOM 790 O O A VAL A 1 98 ? 55.687 14.544 2.849 0.50 11.08 98 VAL A O 1
ATOM 791 O O B VAL A 1 98 ? 55.925 14.669 2.938 0.50 8.28 98 VAL A O 1
ATOM 798 N N . SER A 1 99 ? 56.327 12.674 3.917 1.00 9.91 99 SER A N 1
ATOM 799 C CA . SER A 1 99 ? 55.412 12.885 5.015 1.00 9.53 99 SER A CA 1
ATOM 800 C C . SER A 1 99 ? 55.953 12.581 6.401 1.00 9.27 99 SER A C 1
ATOM 801 O O . SER A 1 99 ? 56.699 11.611 6.568 1.00 9.18 99 SER A O 1
ATOM 804 N N . GLY A 1 100 ? 55.539 13.396 7.389 1.00 9.59 100 GLY A N 1
ATOM 805 C CA . GLY A 1 100 ? 55.880 13.139 8.784 1.00 9.41 100 GLY A CA 1
ATOM 806 C C . GLY A 1 100 ? 54.878 12.140 9.372 1.00 10.20 100 GLY A C 1
ATOM 807 O O . GLY A 1 100 ? 54.896 11.877 10.569 1.00 10.79 100 GLY A O 1
ATOM 808 N N . GLY A 1 101 ? 54.013 11.638 8.486 1.00 10.04 101 GLY A N 1
ATOM 809 C CA . GLY A 1 101 ? 53.018 10.623 8.785 1.00 10.46 101 GLY A CA 1
ATOM 810 C C . GLY A 1 101 ? 53.616 9.229 8.728 1.00 9.84 101 GLY A C 1
ATOM 811 O O . GLY A 1 101 ? 54.809 9.024 8.968 1.00 9.69 101 GLY A O 1
ATOM 812 N N . PHE A 1 102 ? 52.785 8.273 8.330 1.00 9.79 102 PHE A N 1
ATOM 813 C CA . PHE A 1 102 ? 53.182 6.874 8.413 1.00 10.08 102 PHE A CA 1
ATOM 814 C C . PHE A 1 102 ? 53.133 6.095 7.121 1.00 9.92 102 PHE A C 1
ATOM 815 O O . PHE A 1 102 ? 52.197 6.227 6.353 1.00 8.75 102 PHE A O 1
ATOM 823 N N . ASP A 1 103 ? 54.139 5.246 6.931 1.00 9.55 103 ASP A N 1
ATOM 824 C CA . ASP A 1 103 ? 54.257 4.405 5.736 1.00 10.38 103 ASP A CA 1
ATOM 825 C C . ASP A 1 103 ? 53.014 3.579 5.453 1.00 10.27 103 ASP A C 1
ATOM 826 O O . ASP A 1 103 ? 52.645 3.412 4.304 1.00 9.26 103 ASP A O 1
ATOM 831 N N . ILE A 1 104 ? 52.408 3.013 6.506 1.00 10.13 104 ILE A N 1
ATOM 832 C CA . ILE A 1 104 ? 51.253 2.161 6.271 1.00 10.44 104 ILE A CA 1
ATOM 833 C C . ILE A 1 104 ? 50.172 2.941 5.504 1.00 9.90 104 ILE A C 1
ATOM 834 O O . ILE A 1 104 ? 49.424 2.355 4.720 1.00 10.16 104 ILE A O 1
ATOM 839 N N . ALA A 1 105 ? 50.087 4.259 5.688 1.00 9.52 105 ALA A N 1
ATOM 840 C CA . ALA A 1 105 ? 49.111 5.050 4.969 1.00 9.50 105 ALA A CA 1
ATOM 841 C C . ALA A 1 105 ? 49.702 5.590 3.658 1.00 9.99 105 ALA A C 1
ATOM 842 O O . ALA A 1 105 ? 49.111 5.478 2.594 1.00 10.48 105 ALA A O 1
ATOM 844 N N . VAL A 1 106 ? 50.896 6.174 3.727 1.00 9.52 106 VAL A N 1
ATOM 845 C CA . VAL A 1 106 ? 51.519 6.778 2.575 1.00 9.54 106 VAL A CA 1
ATOM 846 C C . VAL A 1 106 ? 51.810 5.780 1.464 1.00 10.50 106 VAL A C 1
ATOM 847 O O . VAL A 1 106 ? 51.625 6.107 0.303 1.00 10.79 106 VAL A O 1
ATOM 851 N N . ASN A 1 107 ? 52.234 4.569 1.818 1.00 10.71 107 ASN A N 1
ATOM 852 C CA . ASN A 1 107 ? 52.513 3.575 0.787 1.00 11.31 107 ASN A CA 1
ATOM 853 C C . ASN A 1 107 ? 51.305 3.241 -0.046 1.00 11.91 107 ASN A C 1
ATOM 854 O O . ASN A 1 107 ? 51.447 2.993 -1.252 1.00 12.16 107 ASN A O 1
ATOM 859 N N . LYS A 1 108 ? 50.123 3.238 0.560 1.00 12.77 108 LYS A N 1
ATOM 860 C CA . LYS A 1 108 ? 48.914 2.919 -0.204 1.00 13.24 108 LYS A CA 1
ATOM 861 C C . LYS A 1 108 ? 48.710 3.938 -1.297 1.00 13.73 108 LYS A C 1
ATOM 862 O O . LYS A 1 108 ? 48.360 3.604 -2.437 1.00 13.76 108 LYS A O 1
ATOM 868 N N . ILE A 1 109 ? 48.886 5.212 -0.952 1.00 13.78 109 ILE A N 1
ATOM 869 C CA . ILE A 1 109 ? 48.703 6.256 -1.931 1.00 14.00 109 ILE A CA 1
ATOM 870 C C . ILE A 1 109 ? 49.835 6.261 -2.980 1.00 13.94 109 ILE A C 1
ATOM 871 O O . ILE A 1 109 ? 49.622 6.593 -4.149 1.00 13.63 109 ILE A O 1
ATOM 876 N N . LYS A 1 110 ? 51.043 5.890 -2.571 1.00 13.19 110 LYS A N 1
ATOM 877 C CA . LYS A 1 110 ? 52.169 5.770 -3.493 1.00 13.45 110 LYS A CA 1
ATOM 878 C C . LYS A 1 110 ? 51.774 4.767 -4.577 1.00 13.68 110 LYS A C 1
ATOM 879 O O . LYS A 1 110 ? 51.947 5.011 -5.766 1.00 13.79 110 LYS A O 1
ATOM 885 N N . GLU A 1 111 ? 51.253 3.628 -4.153 1.00 13.66 111 GLU A N 1
ATOM 886 C CA . GLU A 1 111 ? 50.827 2.600 -5.106 1.00 14.88 111 GLU A CA 1
ATOM 887 C C . GLU A 1 111 ? 49.604 3.031 -5.938 1.00 14.93 111 GLU A C 1
ATOM 888 O O . GLU A 1 111 ? 49.594 2.855 -7.162 1.00 15.44 111 GLU A O 1
ATOM 894 N N . LYS A 1 112 ? 48.601 3.616 -5.290 1.00 15.41 112 LYS A N 1
ATOM 895 C CA . LYS A 1 112 ? 47.375 4.049 -5.982 1.00 15.86 112 LYS A CA 1
ATOM 896 C C . LYS A 1 112 ? 47.625 5.122 -7.036 1.00 15.86 112 LYS A C 1
ATOM 897 O O . LYS A 1 112 ? 47.127 5.036 -8.167 1.00 15.95 112 LYS A O 1
ATOM 903 N N . LEU A 1 113 ? 48.392 6.141 -6.666 1.00 15.63 113 LEU A N 1
ATOM 904 C CA . LEU A 1 113 ? 48.669 7.250 -7.568 1.00 15.47 113 LEU A CA 1
ATOM 905 C C . LEU A 1 113 ? 49.884 7.058 -8.468 1.00 15.25 113 LEU A C 1
ATOM 906 O O . LEU A 1 113 ? 50.123 7.878 -9.349 1.00 16.05 113 LEU A O 1
ATOM 911 N N . GLY A 1 114 ? 50.652 5.985 -8.271 1.00 14.92 114 GLY A N 1
ATOM 912 C CA . GLY A 1 114 ? 51.824 5.730 -9.079 1.00 13.76 114 GLY A CA 1
ATOM 913 C C . GLY A 1 114 ? 52.970 6.713 -8.857 1.00 13.87 114 GLY A C 1
ATOM 914 O O . GLY A 1 114 ? 53.623 7.167 -9.802 1.00 14.33 114 GLY A O 1
ATOM 915 N N . LEU A 1 115 ? 53.257 7.005 -7.603 1.00 13.00 115 LEU A N 1
ATOM 916 C CA . LEU A 1 115 ? 54.321 7.953 -7.306 1.00 13.05 115 LEU A CA 1
ATOM 917 C C . LEU A 1 115 ? 55.686 7.316 -7.433 1.00 13.17 115 LEU A C 1
ATOM 918 O O . LEU A 1 115 ? 55.852 6.110 -7.212 1.00 13.66 115 LEU A O 1
ATOM 923 N N . ASP A 1 116 ? 56.683 8.116 -7.807 1.00 12.30 116 ASP A N 1
ATOM 924 C CA . ASP A 1 116 ? 58.033 7.605 -7.971 1.00 11.53 116 ASP A CA 1
ATOM 925 C C . ASP A 1 116 ? 58.788 7.375 -6.678 1.00 11.50 116 ASP A C 1
ATOM 926 O O . ASP A 1 116 ? 59.622 6.490 -6.600 1.00 11.86 116 ASP A O 1
ATOM 931 N N . TYR A 1 117 ? 58.485 8.168 -5.648 1.00 10.64 117 TYR A N 1
ATOM 932 C CA . TYR A 1 117 ? 59.138 8.068 -4.345 1.00 9.89 117 TYR A CA 1
ATOM 933 C C . TYR A 1 117 ? 58.142 8.403 -3.252 1.00 9.59 117 TYR A C 1
ATOM 934 O O . TYR A 1 117 ? 57.230 9.219 -3.456 1.00 9.18 117 TYR A O 1
ATOM 943 N N . ALA A 1 118 ? 58.303 7.729 -2.115 1.00 9.14 118 ALA A N 1
ATOM 944 C CA . ALA A 1 118 ? 57.490 8.005 -0.944 1.00 8.78 118 ALA A CA 1
ATOM 945 C C . ALA A 1 118 ? 58.358 7.793 0.295 1.00 9.03 118 ALA A C 1
ATOM 946 O O . ALA A 1 118 ? 59.006 6.748 0.467 1.00 9.75 118 ALA A O 1
ATOM 948 N N . PHE A 1 119 ? 58.379 8.800 1.168 1.00 8.81 119 PHE A N 1
ATOM 949 C CA . PHE A 1 119 ? 59.128 8.740 2.434 1.00 8.78 119 PHE A CA 1
ATOM 950 C C . PHE A 1 119 ? 58.176 9.115 3.568 1.00 8.23 119 PHE A C 1
ATOM 951 O O . PHE A 1 119 ? 57.425 10.080 3.463 1.00 8.22 119 PHE A O 1
ATOM 959 N N . ALA A 1 120 ? 58.194 8.328 4.636 1.00 7.59 120 ALA A N 1
ATOM 960 C CA . ALA A 1 120 ? 57.337 8.583 5.789 1.00 7.32 120 ALA A CA 1
ATOM 961 C C . ALA A 1 120 ? 57.952 7.902 7.019 1.00 7.21 120 ALA A C 1
ATOM 962 O O . ALA A 1 120 ? 58.945 7.168 6.916 1.00 7.67 120 ALA A O 1
ATOM 964 N N . ASN A 1 121 ? 57.359 8.178 8.182 1.00 7.65 121 ASN A N 1
ATOM 965 C CA . ASN A 1 121 ? 57.798 7.535 9.418 1.00 7.91 121 ASN A CA 1
ATOM 966 C C . ASN A 1 121 ? 57.099 6.181 9.557 1.00 8.60 121 ASN A C 1
ATOM 967 O O . ASN A 1 121 ? 56.275 5.812 8.713 1.00 8.96 121 ASN A O 1
ATOM 972 N N . ARG A 1 122 ? 57.411 5.458 10.633 1.00 9.09 122 ARG A N 1
ATOM 973 C CA . ARG A 1 122 ? 56.857 4.117 10.827 1.00 9.90 122 ARG A CA 1
ATOM 974 C C . ARG A 1 122 ? 56.245 3.932 12.192 1.00 9.72 122 ARG A C 1
ATOM 975 O O . ARG A 1 122 ? 56.886 4.230 13.218 1.00 9.93 122 ARG A O 1
ATOM 983 N N . LEU A 1 123 ? 54.985 3.494 12.223 1.00 9.55 123 LEU A N 1
ATOM 984 C CA . LEU A 1 123 ? 54.336 3.162 13.492 1.00 10.51 123 LEU A CA 1
ATOM 985 C C . LEU A 1 123 ? 54.861 1.800 13.899 1.00 11.09 123 LEU A C 1
ATOM 986 O O . LEU A 1 123 ? 54.942 0.886 13.067 1.00 11.84 123 LEU A O 1
ATOM 991 N N . ILE A 1 124 ? 55.233 1.652 15.158 1.00 11.44 124 ILE A N 1
ATOM 992 C CA . ILE A 1 124 ? 55.736 0.366 15.627 1.00 11.35 124 ILE A CA 1
ATOM 993 C C . ILE A 1 124 ? 54.548 -0.485 16.105 1.00 11.57 124 ILE A C 1
ATOM 994 O O . ILE A 1 124 ? 53.663 -0.026 16.830 1.00 10.77 124 ILE A O 1
ATOM 999 N N . VAL A 1 125 ? 54.533 -1.727 15.638 1.00 11.41 125 VAL A N 1
ATOM 1000 C CA . VAL A 1 125 ? 53.446 -2.664 15.925 1.00 11.78 125 VAL A CA 1
ATOM 1001 C C . VAL A 1 125 ? 54.001 -3.965 16.501 1.00 11.93 125 VAL A C 1
ATOM 1002 O O . VAL A 1 125 ? 55.097 -4.405 16.141 1.00 12.26 125 VAL A O 1
ATOM 1006 N N . LYS A 1 126 ? 53.237 -4.564 17.408 1.00 11.77 126 LYS A N 1
ATOM 1007 C CA . LYS A 1 126 ? 53.637 -5.848 17.976 1.00 12.59 126 LYS A CA 1
ATOM 1008 C C . LYS A 1 126 ? 52.366 -6.593 18.336 1.00 12.75 126 LYS A C 1
ATOM 1009 O O . LYS A 1 126 ? 51.425 -6.008 18.858 1.00 12.21 126 LYS A O 1
ATOM 1015 N N . ASP A 1 127 ? 52.314 -7.889 18.012 1.00 12.78 127 ASP A N 1
ATOM 1016 C CA . ASP A 1 127 ? 51.129 -8.694 18.291 1.00 13.26 127 ASP A CA 1
ATOM 1017 C C . ASP A 1 127 ? 49.843 -8.092 17.746 1.00 12.76 127 ASP A C 1
ATOM 1018 O O . ASP A 1 127 ? 48.780 -8.202 18.345 1.00 12.52 127 ASP A O 1
ATOM 1023 N N . GLY A 1 128 ? 49.961 -7.436 16.603 1.00 11.94 128 GLY A N 1
ATOM 1024 C CA . GLY A 1 128 ? 48.797 -6.844 15.974 1.00 11.70 128 GLY A CA 1
ATOM 1025 C C . GLY A 1 128 ? 48.232 -5.597 16.623 1.00 11.05 128 GLY A C 1
ATOM 1026 O O . GLY A 1 128 ? 47.084 -5.250 16.343 1.00 11.74 128 GLY A O 1
ATOM 1027 N N . LYS A 1 129 ? 49.017 -4.949 17.482 1.00 11.52 129 LYS A N 1
ATOM 1028 C CA . LYS A 1 129 ? 48.583 -3.722 18.152 1.00 11.83 129 LYS A CA 1
ATOM 1029 C C . LYS A 1 129 ? 49.715 -2.687 18.139 1.00 11.48 129 LYS A C 1
ATOM 1030 O O . LYS A 1 129 ? 50.901 -3.037 18.238 1.00 11.66 129 LYS A O 1
ATOM 1036 N N . LEU A 1 130 ? 49.353 -1.413 18.046 1.00 10.85 130 LEU A N 1
ATOM 1037 C CA . LEU A 1 130 ? 50.378 -0.365 18.093 1.00 10.30 130 LEU A CA 1
ATOM 1038 C C . LEU A 1 130 ? 51.045 -0.382 19.468 1.00 10.09 130 LEU A C 1
ATOM 1039 O O . LEU A 1 130 ? 50.386 -0.556 20.497 1.00 10.64 130 LEU A O 1
ATOM 1044 N N . THR A 1 131 ? 52.358 -0.172 19.491 1.00 9.64 131 THR A N 1
ATOM 1045 C CA . THR A 1 131 ? 53.075 -0.165 20.764 1.00 9.94 131 THR A CA 1
ATOM 1046 C C . THR A 1 131 ? 53.094 1.217 21.402 1.00 10.33 131 THR A C 1
ATOM 1047 O O . THR A 1 131 ? 53.445 1.355 22.581 1.00 11.06 131 THR A O 1
ATOM 1051 N N . GLY A 1 132 ? 52.748 2.258 20.644 1.00 10.58 132 GLY A N 1
ATOM 1052 C CA . GLY A 1 132 ? 52.795 3.586 21.222 1.00 10.69 132 GLY A CA 1
ATOM 1053 C C . GLY A 1 132 ? 54.063 4.323 20.809 1.00 11.20 132 GLY A C 1
ATOM 1054 O O . GLY A 1 132 ? 54.255 5.470 21.201 1.00 10.98 132 GLY A O 1
ATOM 1055 N N . ASP A 1 133 ? 54.917 3.662 20.029 1.00 11.58 133 ASP A N 1
ATOM 1056 C CA . ASP A 1 133 ? 56.153 4.268 19.548 1.00 12.41 133 ASP A CA 1
ATOM 1057 C C . ASP A 1 133 ? 56.134 4.506 18.041 1.00 11.63 133 ASP A C 1
ATOM 1058 O O . ASP A 1 133 ? 55.346 3.914 17.304 1.00 11.37 133 ASP A O 1
ATOM 1063 N N . VAL A 1 134 ? 57.016 5.395 17.601 1.00 11.09 134 VAL A N 1
ATOM 1064 C CA . VAL A 1 134 ? 57.164 5.707 16.190 1.00 11.11 134 VAL A CA 1
ATOM 1065 C C . VAL A 1 134 ? 58.652 5.848 15.922 1.00 11.41 134 VAL A C 1
ATOM 1066 O O . VAL A 1 134 ? 59.405 6.243 16.811 1.00 11.54 134 VAL A O 1
ATOM 1070 N N . GLU A 1 135 ? 59.092 5.503 14.723 1.00 11.89 135 GLU A N 1
ATOM 1071 C CA . GLU A 1 135 ? 60.498 5.694 14.395 1.00 12.51 135 GLU A CA 1
ATOM 1072 C C . GLU A 1 135 ? 60.539 6.157 12.961 1.00 11.93 135 GLU A C 1
ATOM 1073 O O . GLU A 1 135 ? 59.558 6.023 12.243 1.00 12.63 135 GLU A O 1
ATOM 1079 N N . GLY A 1 136 ? 61.639 6.751 12.532 1.00 11.47 136 GLY A N 1
ATOM 1080 C CA . GLY A 1 136 ? 61.703 7.182 11.150 1.00 10.87 136 GLY A CA 1
ATOM 1081 C C . GLY A 1 136 ? 62.723 8.256 10.875 1.00 11.06 136 GLY A C 1
ATOM 1082 O O . GLY A 1 136 ? 63.399 8.727 11.774 1.00 11.07 136 GLY A O 1
ATOM 1083 N N . GLU A 1 137 ? 62.775 8.645 9.611 1.00 11.32 137 GLU A N 1
ATOM 1084 C CA . GLU A 1 137 ? 63.717 9.666 9.135 1.00 11.97 137 GLU A CA 1
ATOM 1085 C C . GLU A 1 137 ? 63.027 10.928 8.634 1.00 11.49 137 GLU A C 1
ATOM 1086 O O . GLU A 1 137 ? 63.611 11.733 7.891 1.00 12.15 137 GLU A O 1
ATOM 1092 N N . VAL A 1 138 ? 61.784 11.117 9.029 1.00 10.25 138 VAL A N 1
ATOM 1093 C CA . VAL A 1 138 ? 61.072 12.341 8.677 1.00 9.67 138 VAL A CA 1
ATOM 1094 C C . VAL A 1 138 ? 60.597 12.961 10.009 1.00 9.44 138 VAL A C 1
ATOM 1095 O O . VAL A 1 138 ? 59.421 13.302 10.203 1.00 9.65 138 VAL A O 1
ATOM 1099 N N . LEU A 1 139 ? 61.542 13.078 10.944 1.00 10.54 139 LEU A N 1
ATOM 1100 C CA . LEU A 1 139 ? 61.242 13.605 12.276 1.00 10.47 139 LEU A CA 1
ATOM 1101 C C . LEU A 1 139 ? 61.956 14.897 12.618 1.00 10.95 139 LEU A C 1
ATOM 1102 O O . LEU A 1 139 ? 61.355 15.799 13.178 1.00 11.40 139 LEU A O 1
ATOM 1107 N N . LYS A 1 140 ? 63.235 14.982 12.290 1.00 11.71 140 LYS A N 1
ATOM 1108 C CA . LYS A 1 140 ? 64.029 16.173 12.613 1.00 12.41 140 LYS A CA 1
ATOM 1109 C C . LYS A 1 140 ? 63.558 17.390 11.802 1.00 12.85 140 LYS A C 1
ATOM 1110 O O . LYS A 1 140 ? 62.955 17.259 10.742 1.00 12.30 140 LYS A O 1
ATOM 1116 N N . GLU A 1 141 ? 63.833 18.589 12.294 1.00 13.83 141 GLU A N 1
ATOM 1117 C CA . GLU A 1 141 ? 63.396 19.810 11.625 1.00 14.49 141 GLU A CA 1
ATOM 1118 C C . GLU A 1 141 ? 63.868 19.916 10.173 1.00 14.05 141 GLU A C 1
ATOM 1119 O O . GLU A 1 141 ? 63.152 20.421 9.321 1.00 14.59 141 GLU A O 1
ATOM 1125 N N . ASN A 1 142 ? 65.052 19.419 9.878 1.00 13.41 142 ASN A N 1
ATOM 1126 C CA . ASN A 1 142 ? 65.540 19.529 8.519 1.00 13.83 142 ASN A CA 1
ATOM 1127 C C . ASN A 1 142 ? 65.283 18.301 7.680 1.00 13.19 142 ASN A C 1
ATOM 1128 O O . ASN A 1 142 ? 65.763 18.219 6.561 1.00 12.38 142 ASN A O 1
ATOM 1133 N N . ALA A 1 143 ? 64.478 17.376 8.195 1.00 12.02 143 ALA A N 1
ATOM 1134 C CA . ALA A 1 143 ? 64.289 16.111 7.495 1.00 11.52 143 ALA A CA 1
ATOM 1135 C C . ALA A 1 143 ? 63.764 16.151 6.064 1.00 11.12 143 ALA A C 1
ATOM 1136 O O . ALA A 1 143 ? 64.327 15.504 5.171 1.00 11.31 143 ALA A O 1
ATOM 1138 N N . LYS A 1 144 ? 62.694 16.884 5.823 1.00 9.82 144 LYS A N 1
ATOM 1139 C CA . LYS A 1 144 ? 62.155 16.898 4.478 1.00 9.75 144 LYS A CA 1
ATOM 1140 C C . LYS A 1 144 ? 63.116 17.512 3.470 1.00 10.09 144 LYS A C 1
ATOM 1141 O O . LYS A 1 144 ? 63.200 17.054 2.334 1.00 9.57 144 LYS A O 1
ATOM 1147 N N . GLY A 1 145 ? 63.855 18.541 3.870 1.00 10.03 145 GLY A N 1
ATOM 1148 C CA . GLY A 1 145 ? 64.812 19.131 2.944 1.00 10.04 145 GLY A CA 1
ATOM 1149 C C . GLY A 1 145 ? 65.920 18.165 2.579 1.00 10.65 145 GLY A C 1
ATOM 1150 O O . GLY A 1 145 ? 66.389 18.119 1.425 1.00 11.56 145 GLY A O 1
ATOM 1151 N N . GLU A 1 146 ? 66.346 17.389 3.571 1.00 10.85 146 GLU A N 1
ATOM 1152 C CA . GLU A 1 146 ? 67.413 16.407 3.332 1.00 11.69 146 GLU A CA 1
ATOM 1153 C C . GLU A 1 146 ? 66.930 15.351 2.336 1.00 11.45 146 GLU A C 1
ATOM 1154 O O . GLU A 1 146 ? 67.663 14.931 1.445 1.00 12.12 146 GLU A O 1
ATOM 1160 N N . ILE A 1 147 ? 65.673 14.943 2.482 1.00 10.77 147 ILE A N 1
ATOM 1161 C CA . ILE A 1 147 ? 65.109 13.963 1.579 1.00 11.09 147 ILE A CA 1
ATOM 1162 C C . ILE A 1 147 ? 64.974 14.552 0.167 1.00 10.80 147 ILE A C 1
ATOM 1163 O O . ILE A 1 147 ? 65.261 13.872 -0.827 1.00 11.28 147 ILE A O 1
ATOM 1168 N N . LEU A 1 148 ? 64.545 15.810 0.052 1.00 10.32 148 LEU A N 1
ATOM 1169 C CA . LEU A 1 148 ? 64.459 16.430 -1.270 1.00 10.44 148 LEU A CA 1
ATOM 1170 C C . LEU A 1 148 ? 65.842 16.371 -1.952 1.00 10.52 148 LEU A C 1
ATOM 1171 O O . LEU A 1 148 ? 65.962 16.009 -3.135 1.00 10.35 148 LEU A O 1
ATOM 1176 N N . GLU A 1 149 ? 66.883 16.707 -1.202 1.00 10.88 149 GLU A N 1
ATOM 1177 C CA . GLU A 1 149 ? 68.216 16.691 -1.763 1.00 12.10 149 GLU A CA 1
ATOM 1178 C C . GLU A 1 149 ? 68.662 15.306 -2.182 1.00 11.97 149 GLU A C 1
ATOM 1179 O O . GLU A 1 149 ? 69.318 15.167 -3.210 1.00 12.01 149 GLU A O 1
ATOM 1185 N N . LYS A 1 150 ? 68.348 14.301 -1.366 1.00 11.53 150 LYS A N 1
ATOM 1186 C CA . LYS A 1 150 ? 68.707 12.926 -1.670 1.00 11.98 150 LYS A CA 1
ATOM 1187 C C . LYS A 1 150 ? 68.009 12.454 -2.950 1.00 11.43 150 LYS A C 1
ATOM 1188 O O . LYS A 1 150 ? 68.657 11.857 -3.817 1.00 12.75 150 LYS A O 1
ATOM 1194 N N . ILE A 1 151 ? 66.716 12.743 -3.107 1.00 10.52 151 ILE A N 1
ATOM 1195 C CA . ILE A 1 151 ? 66.013 12.311 -4.312 1.00 10.45 151 ILE A CA 1
ATOM 1196 C C . ILE A 1 151 ? 66.575 13.021 -5.539 1.00 11.04 151 ILE A C 1
ATOM 1197 O O . ILE A 1 151 ? 66.840 12.396 -6.566 1.00 11.50 151 ILE A O 1
ATOM 1202 N N . ALA A 1 152 ? 66.789 14.333 -5.434 1.00 11.42 152 ALA A N 1
ATOM 1203 C CA . ALA A 1 152 ? 67.314 15.070 -6.562 1.00 11.56 152 ALA A CA 1
ATOM 1204 C C . ALA A 1 152 ? 68.697 14.540 -6.962 1.00 11.36 152 ALA A C 1
ATOM 1205 O O . ALA A 1 152 ? 68.990 14.462 -8.151 1.00 12.02 152 ALA A O 1
ATOM 1207 N N . LYS A 1 153 ? 69.504 14.135 -5.988 1.00 12.42 153 LYS A N 1
ATOM 1208 C CA . LYS A 1 153 ? 70.854 13.605 -6.293 1.00 14.33 153 LYS A CA 1
ATOM 1209 C C . LYS A 1 153 ? 70.724 12.255 -7.023 1.00 14.48 153 LYS A C 1
ATOM 1210 O O . LYS A 1 153 ? 71.413 12.013 -8.026 1.00 14.93 153 LYS A O 1
ATOM 1216 N N . ILE A 1 154 ? 69.870 11.366 -6.526 1.00 14.57 154 ILE A N 1
ATOM 1217 C CA . ILE A 1 154 ? 69.687 10.081 -7.206 1.00 14.64 154 ILE A CA 1
ATOM 1218 C C . ILE A 1 154 ? 69.298 10.312 -8.669 1.00 14.07 154 ILE A C 1
ATOM 1219 O O . ILE A 1 154 ? 69.797 9.640 -9.576 1.00 15.00 154 ILE A O 1
ATOM 1224 N N . GLU A 1 155 ? 68.423 11.286 -8.912 1.00 13.11 155 GLU A N 1
ATOM 1225 C CA . GLU A 1 155 ? 67.920 11.552 -10.250 1.00 12.76 155 GLU A CA 1
ATOM 1226 C C . GLU A 1 155 ? 68.766 12.465 -11.121 1.00 12.69 155 GLU A C 1
ATOM 1227 O O . GLU A 1 155 ? 68.454 12.650 -12.275 1.00 13.10 155 GLU A O 1
ATOM 1233 N N . GLY A 1 156 ? 69.816 13.052 -10.558 1.00 12.24 156 GLY A N 1
ATOM 1234 C CA . GLY A 1 156 ? 70.651 13.974 -11.318 1.00 12.75 156 GLY A CA 1
ATOM 1235 C C . GLY A 1 156 ? 69.947 15.280 -11.669 1.00 12.49 156 GLY A C 1
ATOM 1236 O O . GLY A 1 156 ? 70.209 15.897 -12.703 1.00 14.11 156 GLY A O 1
ATOM 1237 N N . ILE A 1 157 ? 69.055 15.709 -10.782 1.00 12.13 157 ILE A N 1
ATOM 1238 C CA . ILE A 1 157 ? 68.263 16.906 -10.994 1.00 11.95 157 ILE A CA 1
ATOM 1239 C C . ILE A 1 157 ? 68.810 18.079 -10.185 1.00 11.67 157 ILE A C 1
ATOM 1240 O O . ILE A 1 157 ? 69.027 17.960 -8.993 1.00 12.11 157 ILE A O 1
ATOM 1245 N N . ASN A 1 158 ? 69.024 19.216 -10.851 1.00 10.89 158 ASN A N 1
ATOM 1246 C CA . ASN A 1 158 ? 69.536 20.418 -10.175 1.00 10.99 158 ASN A CA 1
ATOM 1247 C C . ASN A 1 158 ? 68.433 20.910 -9.233 1.00 10.79 158 ASN A C 1
ATOM 1248 O O . ASN A 1 158 ? 67.278 20.892 -9.595 1.00 10.55 158 ASN A O 1
ATOM 1253 N N . LEU A 1 159 ? 68.789 21.343 -8.034 1.00 11.12 159 LEU A N 1
ATOM 1254 C CA . LEU A 1 159 ? 67.756 21.840 -7.115 1.00 11.08 159 LEU A CA 1
ATOM 1255 C C . LEU A 1 159 ? 66.922 22.970 -7.719 1.00 10.98 159 LEU A C 1
ATOM 1256 O O . LEU A 1 159 ? 65.766 23.156 -7.351 1.00 10.34 159 LEU A O 1
ATOM 1261 N N . GLU A 1 160 ? 67.481 23.739 -8.654 1.00 11.17 160 GLU A N 1
ATOM 1262 C CA . GLU A 1 160 ? 66.700 24.783 -9.270 1.00 11.90 160 GLU A CA 1
ATOM 1263 C C . GLU A 1 160 ? 65.528 24.227 -10.074 1.00 11.53 160 GLU A C 1
ATOM 1264 O O . GLU A 1 160 ? 64.570 24.965 -10.351 1.00 12.18 160 GLU A O 1
ATOM 1270 N N . ASP A 1 161 ? 65.578 22.936 -10.420 1.00 11.02 161 ASP A N 1
ATOM 1271 C CA . ASP A 1 161 ? 64.523 22.278 -11.192 1.00 10.62 161 ASP A CA 1
ATOM 1272 C C . ASP A 1 161 ? 63.601 21.456 -10.303 1.00 10.08 161 ASP A C 1
ATOM 1273 O O . ASP A 1 161 ? 62.997 20.481 -10.764 1.00 10.53 161 ASP A O 1
ATOM 1278 N N . THR A 1 162 ? 63.527 21.837 -9.031 1.00 9.39 162 THR A N 1
ATOM 1279 C CA . THR A 1 162 ? 62.627 21.161 -8.089 1.00 9.63 162 THR A CA 1
ATOM 1280 C C . THR A 1 162 ? 61.532 22.107 -7.632 1.00 9.44 162 THR A C 1
ATOM 1281 O O . THR A 1 162 ? 61.704 23.340 -7.600 1.00 10.64 162 THR A O 1
ATOM 1285 N N . VAL A 1 163 ? 60.390 21.510 -7.293 1.00 9.03 163 VAL A N 1
ATOM 1286 C CA . VAL A 1 163 ? 59.209 22.234 -6.804 1.00 8.18 163 VAL A CA 1
ATOM 1287 C C . VAL A 1 163 ? 58.724 21.521 -5.568 1.00 8.05 163 VAL A C 1
ATOM 1288 O O . VAL A 1 163 ? 58.684 20.293 -5.564 1.00 8.79 163 VAL A O 1
ATOM 1292 N N . ALA A 1 164 ? 58.384 22.286 -4.529 1.00 7.62 164 ALA A N 1
ATOM 1293 C CA . ALA A 1 164 ? 57.847 21.732 -3.298 1.00 8.01 164 ALA A CA 1
ATOM 1294 C C . ALA A 1 164 ? 56.454 22.302 -3.086 1.00 8.17 164 ALA A C 1
ATOM 1295 O O . ALA A 1 164 ? 56.212 23.501 -3.300 1.00 9.43 164 ALA A O 1
ATOM 1297 N N . VAL A 1 165 ? 55.526 21.425 -2.742 1.00 8.30 165 VAL A N 1
ATOM 1298 C CA . VAL A 1 165 ? 54.133 21.815 -2.475 1.00 8.53 165 VAL A CA 1
ATOM 1299 C C . VAL A 1 165 ? 53.850 21.362 -1.054 1.00 8.66 165 VAL A C 1
ATOM 1300 O O . VAL A 1 165 ? 53.787 20.153 -0.772 1.00 9.17 165 VAL A O 1
ATOM 1304 N N . GLY A 1 166 ? 53.690 22.326 -0.143 1.00 8.57 166 GLY A N 1
ATOM 1305 C CA . GLY A 1 166 ? 53.486 21.998 1.257 1.00 10.05 166 GLY A CA 1
ATOM 1306 C C . GLY A 1 166 ? 52.392 22.775 1.954 1.00 10.14 166 GLY A C 1
ATOM 1307 O O . GLY A 1 166 ? 51.801 23.683 1.369 1.00 10.17 166 GLY A O 1
ATOM 1308 N N . ASP A 1 167 ? 52.123 22.414 3.206 1.00 10.97 167 ASP A N 1
ATOM 1309 C CA . ASP A 1 167 ? 51.087 23.139 3.945 1.00 12.10 167 ASP A CA 1
ATOM 1310 C C . ASP A 1 167 ? 51.289 23.338 5.433 1.00 11.83 167 ASP A C 1
ATOM 1311 O O . ASP A 1 167 ? 50.457 24.029 6.053 1.00 12.80 167 ASP A O 1
ATOM 1316 N N . GLY A 1 168 ? 52.351 22.787 6.011 1.00 10.78 168 GLY A N 1
ATOM 1317 C CA . GLY A 1 168 ? 52.578 22.911 7.443 1.00 10.50 168 GLY A CA 1
ATOM 1318 C C . GLY A 1 168 ? 54.005 23.252 7.805 1.00 10.14 168 GLY A C 1
ATOM 1319 O O . GLY A 1 168 ? 54.910 23.292 6.966 1.00 9.69 168 GLY A O 1
ATOM 1320 N N . ALA A 1 169 ? 54.210 23.510 9.092 1.00 10.46 169 ALA A N 1
ATOM 1321 C CA . ALA A 1 169 ? 55.516 23.870 9.587 1.00 10.43 169 ALA A CA 1
ATOM 1322 C C . ALA A 1 169 ? 56.612 22.881 9.247 1.00 10.23 169 ALA A C 1
ATOM 1323 O O . ALA A 1 169 ? 57.759 23.262 9.074 1.00 10.33 169 ALA A O 1
ATOM 1325 N N . ASN A 1 170 ? 56.286 21.592 9.164 1.00 9.72 170 ASN A N 1
ATOM 1326 C CA . ASN A 1 170 ? 57.345 20.623 8.867 1.00 10.11 170 ASN A CA 1
ATOM 1327 C C . ASN A 1 170 ? 57.757 20.581 7.386 1.00 10.56 170 ASN A C 1
ATOM 1328 O O . ASN A 1 170 ? 58.601 19.791 6.997 1.00 11.08 170 ASN A O 1
ATOM 1333 N N . ASP A 1 171 ? 57.182 21.473 6.584 1.00 10.09 171 ASP A N 1
ATOM 1334 C CA . ASP A 1 171 ? 57.549 21.586 5.165 1.00 10.40 171 ASP A CA 1
ATOM 1335 C C . ASP A 1 171 ? 58.525 22.744 4.972 1.00 10.66 171 ASP A C 1
ATOM 1336 O O . ASP A 1 171 ? 59.003 22.963 3.867 1.00 10.62 171 ASP A O 1
ATOM 1341 N N . ILE A 1 172 ? 58.843 23.446 6.052 1.00 11.24 172 ILE A N 1
ATOM 1342 C CA . ILE A 1 172 ? 59.754 24.580 5.934 1.00 11.17 172 ILE A CA 1
ATOM 1343 C C . ILE A 1 172 ? 61.129 24.160 5.400 1.00 11.35 172 ILE A C 1
ATOM 1344 O O . ILE A 1 172 ? 61.690 24.832 4.533 1.00 11.39 172 ILE A O 1
ATOM 1349 N N . SER A 1 173 ? 61.670 23.038 5.868 1.00 11.76 173 SER A N 1
ATOM 1350 C CA . SER A 1 173 ? 62.983 22.617 5.379 1.00 11.73 173 SER A CA 1
ATOM 1351 C C . SER A 1 173 ? 62.923 22.181 3.912 1.00 12.27 173 SER A C 1
ATOM 1352 O O . SER A 1 173 ? 63.910 22.295 3.195 1.00 12.67 173 SER A O 1
ATOM 1363 N N . PHE A 1 175 ? 60.952 23.560 1.675 1.00 13.29 175 PHE A N 1
ATOM 1364 C CA . PHE A 1 175 ? 60.947 24.818 0.942 1.00 13.28 175 PHE A CA 1
ATOM 1365 C C . PHE A 1 175 ? 62.344 25.373 0.831 1.00 13.66 175 PHE A C 1
ATOM 1366 O O . PHE A 1 175 ? 62.729 25.874 -0.237 1.00 14.12 175 PHE A O 1
ATOM 1374 N N . LYS A 1 176 ? 63.112 25.264 1.919 1.00 14.38 176 LYS A N 1
ATOM 1375 C CA . LYS A 1 176 ? 64.448 25.840 1.934 1.00 14.98 176 LYS A CA 1
ATOM 1376 C C . LYS A 1 176 ? 65.328 25.302 0.828 1.00 15.45 176 LYS A C 1
ATOM 1377 O O . LYS A 1 176 ? 66.167 26.021 0.302 1.00 15.85 176 LYS A O 1
ATOM 1383 N N . LYS A 1 177 ? 65.122 24.043 0.450 1.00 15.08 177 LYS A N 1
ATOM 1384 C CA . LYS A 1 177 ? 65.942 23.408 -0.577 1.00 14.61 177 LYS A CA 1
ATOM 1385 C C . LYS A 1 177 ? 65.356 23.446 -1.977 1.00 14.39 177 LYS A C 1
ATOM 1386 O O . LYS A 1 177 ? 66.072 23.196 -2.934 1.00 14.93 177 LYS A O 1
ATOM 1392 N N . ALA A 1 178 ? 64.067 23.783 -2.104 1.00 13.72 178 ALA A N 1
ATOM 1393 C CA . ALA A 1 178 ? 63.355 23.789 -3.389 1.00 12.77 178 ALA A CA 1
ATOM 1394 C C . ALA A 1 178 ? 63.540 24.983 -4.299 1.00 13.07 178 ALA A C 1
ATOM 1395 O O . ALA A 1 178 ? 63.745 26.111 -3.821 1.00 14.10 178 ALA A O 1
ATOM 1397 N N . GLY A 1 179 ? 63.411 24.745 -5.603 1.00 12.22 179 GLY A N 1
ATOM 1398 C CA . GLY A 1 179 ? 63.554 25.824 -6.565 1.00 11.53 179 GLY A CA 1
ATOM 1399 C C . GLY A 1 179 ? 62.356 26.762 -6.535 1.00 11.65 179 GLY A C 1
ATOM 1400 O O . GLY A 1 179 ? 62.512 28.005 -6.598 1.00 12.61 179 GLY A O 1
ATOM 1401 N N . LEU A 1 180 ? 61.162 26.168 -6.464 1.00 11.08 180 LEU A N 1
ATOM 1402 C CA . LEU A 1 180 ? 59.882 26.893 -6.430 1.00 11.09 180 LEU A CA 1
ATOM 1403 C C . LEU A 1 180 ? 59.120 26.349 -5.234 1.00 10.99 180 LEU A C 1
ATOM 1404 O O . LEU A 1 180 ? 58.962 25.136 -5.106 1.00 10.21 180 LEU A O 1
ATOM 1409 N N . LYS A 1 181 ? 58.641 27.250 -4.381 1.00 10.52 181 LYS A N 1
ATOM 1410 C CA . LYS A 1 181 ? 57.951 26.922 -3.122 1.00 10.11 181 LYS A CA 1
ATOM 1411 C C . LYS A 1 181 ? 56.488 27.284 -3.195 1.00 9.95 181 LYS A C 1
ATOM 1412 O O . LYS A 1 181 ? 56.146 28.463 -3.230 1.00 10.23 181 LYS A O 1
ATOM 1418 N N . ILE A 1 182 ? 55.629 26.271 -3.209 1.00 9.75 182 ILE A N 1
ATOM 1419 C CA . ILE A 1 182 ? 54.198 26.494 -3.282 1.00 10.39 182 ILE A CA 1
ATOM 1420 C C . ILE A 1 182 ? 53.504 26.096 -1.990 1.00 10.27 182 ILE A C 1
ATOM 1421 O O . ILE A 1 182 ? 53.583 24.939 -1.570 1.00 10.36 182 ILE A O 1
ATOM 1426 N N . ALA A 1 183 ? 52.861 27.053 -1.334 1.00 9.98 183 ALA A N 1
ATOM 1427 C CA . ALA A 1 183 ? 52.104 26.781 -0.101 1.00 9.99 183 ALA A CA 1
ATOM 1428 C C . ALA A 1 183 ? 50.661 26.518 -0.546 1.00 10.33 183 ALA A C 1
ATOM 1429 O O . ALA A 1 183 ? 50.027 27.379 -1.130 1.00 10.97 183 ALA A O 1
ATOM 1431 N N . PHE A 1 184 ? 50.147 25.314 -0.282 1.00 11.02 184 PHE A N 1
ATOM 1432 C CA . PHE A 1 184 ? 48.798 24.916 -0.689 1.00 11.80 184 PHE A CA 1
ATOM 1433 C C . PHE A 1 184 ? 47.848 24.902 0.518 1.00 12.35 184 PHE A C 1
ATOM 1434 O O . PHE A 1 184 ? 47.965 24.043 1.404 1.00 12.37 184 PHE A O 1
ATOM 1442 N N . CYS A 1 185 ? 46.961 25.903 0.561 1.00 12.36 185 CYS A N 1
ATOM 1443 C CA . CYS A 1 185 ? 45.972 26.060 1.654 1.00 13.25 185 CYS A CA 1
ATOM 1444 C C . CYS A 1 185 ? 46.693 25.863 2.980 1.00 12.52 185 CYS A C 1
ATOM 1445 O O . CYS A 1 185 ? 46.241 25.157 3.883 1.00 13.57 185 CYS A O 1
ATOM 1448 N N . ALA A 1 186 ? 47.800 26.562 3.114 1.00 12.36 186 ALA A N 1
ATOM 1449 C CA . ALA A 1 186 ? 48.728 26.415 4.203 1.00 12.75 186 ALA A CA 1
ATOM 1450 C C . ALA A 1 186 ? 48.633 27.266 5.462 1.00 12.23 186 ALA A C 1
ATOM 1451 O O . ALA A 1 186 ? 47.962 28.301 5.501 1.00 12.55 186 ALA A O 1
ATOM 1453 N N . LYS A 1 187 ? 49.333 26.814 6.495 1.00 12.39 187 LYS A N 1
ATOM 1454 C CA . LYS A 1 187 ? 49.417 27.523 7.762 1.00 13.13 187 LYS A CA 1
ATOM 1455 C C . LYS A 1 187 ? 50.291 28.766 7.565 1.00 13.07 187 LYS A C 1
ATOM 1456 O O . LYS A 1 187 ? 51.235 28.779 6.751 1.00 12.61 187 LYS A O 1
ATOM 1462 N N . PRO A 1 188 ? 50.018 29.839 8.325 1.00 13.05 188 PRO A N 1
ATOM 1463 C CA . PRO A 1 188 ? 50.791 31.080 8.204 1.00 13.29 188 PRO A CA 1
ATOM 1464 C C . PRO A 1 188 ? 52.310 30.943 8.192 1.00 12.79 188 PRO A C 1
ATOM 1465 O O . PRO A 1 188 ? 53.001 31.590 7.385 1.00 12.89 188 PRO A O 1
ATOM 1469 N N . ILE A 1 189 ? 52.852 30.122 9.082 1.00 12.14 189 ILE A N 1
ATOM 1470 C CA . ILE A 1 189 ? 54.286 29.989 9.166 1.00 13.32 189 ILE A CA 1
ATOM 1471 C C . ILE A 1 189 ? 54.911 29.537 7.860 1.00 12.36 189 ILE A C 1
ATOM 1472 O O . ILE A 1 189 ? 56.026 29.941 7.546 1.00 12.65 189 ILE A O 1
ATOM 1477 N N . LEU A 1 190 ? 54.197 28.717 7.095 1.00 11.34 190 LEU A N 1
ATOM 1478 C CA . LEU A 1 190 ? 54.744 28.281 5.823 1.00 11.49 190 LEU A CA 1
ATOM 1479 C C . LEU A 1 190 ? 54.444 29.303 4.730 1.00 11.27 190 LEU A C 1
ATOM 1480 O O . LEU A 1 190 ? 55.263 29.518 3.839 1.00 11.39 190 LEU A O 1
ATOM 1485 N N . LYS A 1 191 ? 53.268 29.920 4.773 1.00 11.81 191 LYS A N 1
ATOM 1486 C CA . LYS A 1 191 ? 52.924 30.927 3.766 1.00 12.04 191 LYS A CA 1
ATOM 1487 C C . LYS A 1 191 ? 53.949 32.040 3.730 1.00 12.04 191 LYS A C 1
ATOM 1488 O O . LYS A 1 191 ? 54.285 32.570 2.659 1.00 11.79 191 LYS A O 1
ATOM 1494 N N . GLU A 1 192 ? 54.487 32.380 4.891 1.00 12.64 192 GLU A N 1
ATOM 1495 C CA . GLU A 1 192 ? 55.483 33.434 4.951 1.00 13.97 192 GLU A CA 1
ATOM 1496 C C . GLU A 1 192 ? 56.764 33.068 4.208 1.00 13.85 192 GLU A C 1
ATOM 1497 O O . GLU A 1 192 ? 57.492 33.956 3.743 1.00 15.12 192 GLU A O 1
ATOM 1503 N N . LYS A 1 193 ? 57.030 31.774 4.057 1.00 13.68 193 LYS A N 1
ATOM 1504 C CA . LYS A 1 193 ? 58.231 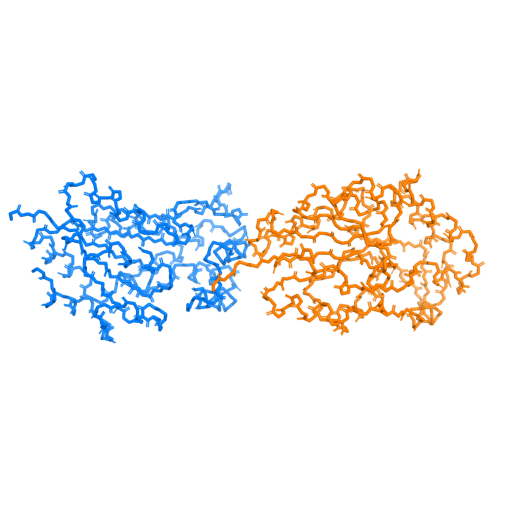31.312 3.363 1.00 14.30 193 LYS A CA 1
ATOM 1505 C C . LYS A 1 193 ? 57.993 30.973 1.888 1.00 13.36 193 LYS A C 1
ATOM 1506 O O . LYS A 1 193 ? 58.936 30.671 1.159 1.00 13.90 193 LYS A O 1
ATOM 1512 N N . ALA A 1 194 ? 56.744 31.032 1.447 1.00 12.89 194 ALA A N 1
ATOM 1513 C CA . ALA A 1 194 ? 56.376 30.623 0.111 1.00 12.19 194 ALA A CA 1
ATOM 1514 C C . ALA A 1 194 ? 56.658 31.581 -1.013 1.00 12.33 194 ALA A C 1
ATOM 1515 O O . ALA A 1 194 ? 56.756 32.787 -0.798 1.00 12.33 194 ALA A O 1
ATOM 1517 N N . ASP A 1 195 ? 56.820 31.039 -2.215 1.00 12.03 195 ASP A N 1
ATOM 1518 C CA . ASP A 1 195 ? 56.978 31.881 -3.381 1.00 12.39 195 ASP A CA 1
ATOM 1519 C C . ASP A 1 195 ? 55.567 32.122 -3.894 1.00 12.00 195 ASP A C 1
ATOM 1520 O O . ASP A 1 195 ? 55.264 33.223 -4.395 1.00 13.20 195 ASP A O 1
ATOM 1525 N N A ILE A 1 196 ? 54.727 31.097 -3.771 0.50 12.39 196 ILE A N 1
ATOM 1526 N N B ILE A 1 196 ? 54.692 31.127 -3.768 0.50 11.67 196 ILE A N 1
ATOM 1527 C CA A ILE A 1 196 ? 53.342 31.139 -4.226 0.50 12.37 196 ILE A CA 1
ATOM 1528 C CA B ILE A 1 196 ? 53.317 31.202 -4.246 0.50 11.08 196 ILE A CA 1
ATOM 1529 C C A ILE A 1 196 ? 52.403 30.554 -3.179 0.50 12.08 196 ILE A C 1
ATOM 1530 C C B ILE A 1 196 ? 52.407 30.583 -3.202 0.50 11.08 196 ILE A C 1
ATOM 1531 O O A ILE A 1 196 ? 52.658 29.475 -2.644 0.50 12.34 196 ILE A O 1
ATOM 1532 O O B ILE A 1 196 ? 52.692 29.519 -2.681 0.50 9.82 196 ILE A O 1
ATOM 1541 N N . CYS A 1 197 ? 51.320 31.264 -2.886 1.00 12.4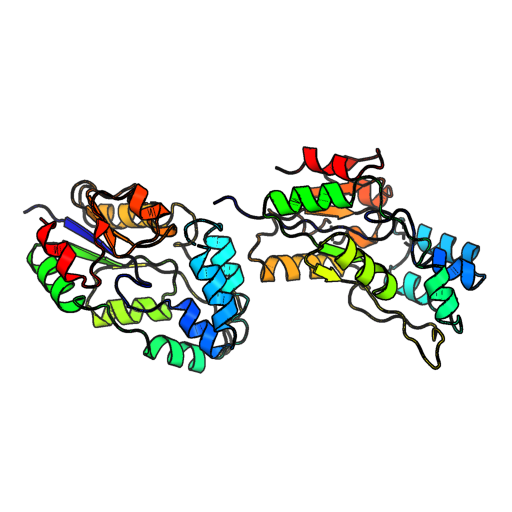3 197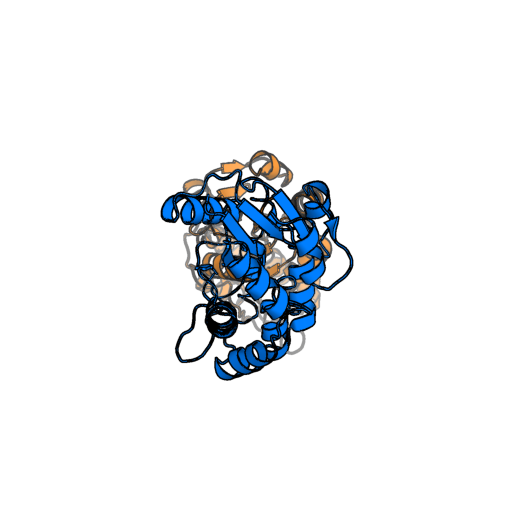 CYS A N 1
ATOM 1542 C CA . CYS A 1 197 ? 50.343 30.774 -1.946 1.00 12.54 197 CYS A CA 1
ATOM 1543 C C . CYS A 1 197 ? 49.038 30.531 -2.702 1.00 13.11 197 CYS A C 1
ATOM 1544 O O . CYS A 1 197 ? 48.506 31.440 -3.339 1.00 14.71 197 CYS A O 1
ATOM 1547 N N . ILE A 1 198 ? 48.562 29.291 -2.677 1.00 13.26 198 ILE A N 1
ATOM 1548 C CA . ILE A 1 198 ? 47.308 28.892 -3.322 1.00 14.06 198 ILE A CA 1
ATOM 1549 C C . ILE A 1 198 ? 46.298 28.708 -2.187 1.00 14.79 198 ILE A C 1
ATOM 1550 O O . ILE A 1 198 ? 46.622 28.126 -1.164 1.00 15.43 198 ILE A O 1
ATOM 1555 N N . GLU A 1 199 ? 45.084 29.229 -2.353 1.00 15.39 199 GLU A N 1
ATOM 1556 C CA . GLU A 1 199 ? 44.076 29.092 -1.305 1.00 15.90 199 GLU A CA 1
ATOM 1557 C C . GLU A 1 199 ? 42.805 28.372 -1.763 1.00 16.26 199 GLU A C 1
ATOM 1558 O O . GLU A 1 199 ? 41.892 28.170 -0.956 1.00 16.74 199 GLU A O 1
ATOM 1564 N N . LYS A 1 200 ? 42.740 28.016 -3.046 1.00 16.89 200 LYS A N 1
ATOM 1565 C CA . LYS A 1 200 ? 41.612 27.255 -3.605 1.00 17.31 200 LYS A CA 1
ATOM 1566 C C . LYS A 1 200 ? 42.017 25.784 -3.417 1.00 17.41 200 LYS A C 1
ATOM 1567 O O . LYS A 1 200 ? 43.101 25.386 -3.844 1.00 17.53 200 LYS A O 1
ATOM 1573 N N . ARG A 1 201 ? 41.159 24.975 -2.798 1.00 17.46 201 ARG A N 1
ATOM 1574 C CA . ARG A 1 201 ? 41.514 23.578 -2.529 1.00 17.48 201 ARG A CA 1
ATOM 1575 C C . ARG A 1 201 ? 41.310 22.656 -3.722 1.00 17.15 201 ARG A C 1
ATOM 1576 O O . ARG A 1 201 ? 40.377 21.854 -3.774 1.00 17.86 201 ARG A O 1
ATOM 1584 N N . ASP A 1 202 ? 42.215 22.772 -4.679 1.00 16.54 202 ASP A N 1
ATOM 1585 C CA . ASP A 1 202 ? 42.189 21.971 -5.897 1.00 15.56 202 ASP A CA 1
ATOM 1586 C C . ASP A 1 202 ? 43.652 21.908 -6.338 1.00 14.58 202 ASP A C 1
ATOM 1587 O O . ASP A 1 202 ? 44.229 22.930 -6.704 1.00 14.49 202 ASP A O 1
ATOM 1592 N N . LEU A 1 203 ? 44.244 20.718 -6.326 1.00 13.81 203 LEU A N 1
ATOM 1593 C CA . LEU A 1 203 ? 45.639 20.623 -6.723 1.00 13.85 203 LEU A CA 1
ATOM 1594 C C . LEU A 1 203 ? 45.940 21.064 -8.157 1.00 13.96 203 LEU A C 1
ATOM 1595 O O . LEU A 1 203 ? 47.071 21.440 -8.462 1.00 13.70 203 LEU A O 1
ATOM 1600 N N . ARG A 1 204 ? 44.939 21.064 -9.035 1.00 13.66 204 ARG A N 1
ATOM 1601 C CA . ARG A 1 204 ? 45.174 21.487 -10.412 1.00 14.21 204 ARG A CA 1
ATOM 1602 C C . ARG A 1 204 ? 45.606 22.955 -10.463 1.00 13.61 204 ARG A C 1
ATOM 1603 O O . ARG A 1 204 ? 46.186 23.393 -11.438 1.00 13.83 204 ARG A O 1
ATOM 1611 N N . GLU A 1 205 ? 45.306 23.702 -9.408 1.00 13.91 205 GLU A N 1
ATOM 1612 C CA . GLU A 1 205 ? 45.675 25.110 -9.354 1.00 13.76 205 GLU A CA 1
ATOM 1613 C C . GLU A 1 205 ? 47.188 25.316 -9.397 1.00 14.34 205 GLU A C 1
ATOM 1614 O O . GLU A 1 205 ? 47.644 26.412 -9.686 1.00 14.33 205 GLU A O 1
ATOM 1620 N N . ILE A 1 206 ? 47.978 24.291 -9.088 1.00 12.94 206 ILE A N 1
ATOM 1621 C CA . ILE A 1 206 ? 49.427 24.518 -9.131 1.00 12.52 206 ILE A CA 1
ATOM 1622 C C . ILE A 1 206 ? 49.971 24.436 -10.550 1.00 12.83 206 ILE A C 1
ATOM 1623 O O . ILE A 1 206 ? 51.022 25.004 -10.829 1.00 12.60 206 ILE A O 1
ATOM 1628 N N . LEU A 1 207 ? 49.246 23.780 -11.458 1.00 12.30 207 LEU A N 1
ATOM 1629 C CA . LEU A 1 207 ? 49.781 23.550 -12.797 1.00 11.89 207 LEU A CA 1
ATOM 1630 C C . LEU A 1 207 ? 50.173 24.786 -13.582 1.00 12.07 207 LEU A C 1
ATOM 1631 O O . LEU A 1 207 ? 51.157 24.774 -14.323 1.00 11.85 207 LEU A O 1
ATOM 1636 N N . LYS A 1 208 ? 49.413 25.852 -13.416 1.00 12.45 208 LYS A N 1
ATOM 1637 C CA . LYS A 1 208 ? 49.735 27.046 -14.177 1.00 12.62 208 LYS A CA 1
ATOM 1638 C C . LYS A 1 208 ? 51.112 27.611 -13.870 1.00 13.11 208 LYS A C 1
ATOM 1639 O O . LYS A 1 208 ? 51.674 28.320 -14.708 1.00 12.56 208 LYS A O 1
ATOM 1645 N N . TYR A 1 209 ? 51.664 27.265 -12.709 1.00 13.16 209 TYR A N 1
ATOM 1646 C CA . TYR A 1 209 ? 52.972 27.777 -12.300 1.00 13.54 209 TYR A CA 1
ATOM 1647 C C . TYR A 1 209 ? 54.106 26.818 -12.588 1.00 13.99 209 TYR A C 1
ATOM 1648 O O . TYR A 1 209 ? 55.258 27.145 -12.292 1.00 14.02 209 TYR A O 1
ATOM 1657 N N . ILE A 1 210 ? 53.760 25.668 -13.159 1.00 14.77 210 ILE A N 1
ATOM 1658 C CA . ILE A 1 210 ? 54.715 24.603 -13.405 1.00 16.07 210 ILE A CA 1
ATOM 1659 C C . ILE A 1 210 ? 55.260 24.448 -14.807 1.00 16.86 210 ILE A C 1
ATOM 1660 O O . ILE A 1 210 ? 54.511 24.261 -15.772 1.00 17.02 210 ILE A O 1
ATOM 1665 N N . LYS A 1 211 ? 56.588 24.504 -14.871 1.00 17.90 211 LYS A N 1
ATOM 1666 C CA . LYS A 1 211 ? 57.393 24.265 -16.060 1.00 19.88 211 LYS A CA 1
ATOM 1667 C C . LYS A 1 211 ? 58.005 25.487 -16.616 1.00 20.83 211 LYS A C 1
ATOM 1668 O O . LYS A 1 211 ? 59.056 25.820 -16.043 1.00 21.87 211 LYS A O 1
ATOM 1675 N N . GLU B 1 2 ? 59.661 27.470 17.806 1.00 22.76 502 GLU B N 1
ATOM 1676 C CA . GLU B 1 2 ? 59.494 25.988 17.665 1.00 22.64 502 GLU B CA 1
ATOM 1677 C C . GLU B 1 2 ? 60.346 25.188 18.677 1.00 22.17 502 GLU B C 1
ATOM 1678 O O . GLU B 1 2 ? 60.466 23.985 18.547 1.00 22.95 502 GLU B O 1
ATOM 1684 N N . LYS B 1 3 ? 60.927 25.847 19.679 1.00 21.54 503 LYS B N 1
ATOM 1685 C CA . LYS B 1 3 ? 61.798 25.161 20.653 1.00 20.17 503 LYS B CA 1
ATOM 1686 C C . LYS B 1 3 ? 61.246 23.867 21.289 1.00 19.94 503 LYS B C 1
ATOM 1687 O O . LYS B 1 3 ? 60.043 23.739 21.515 1.00 19.75 503 LYS B O 1
ATOM 1693 N N . LYS B 1 4 ? 62.125 22.909 21.552 1.00 18.41 504 LYS B N 1
ATOM 1694 C CA . LYS B 1 4 ? 61.684 21.673 22.179 1.00 17.23 504 LYS B CA 1
ATOM 1695 C C . LYS B 1 4 ? 61.416 21.894 23.649 1.00 16.12 504 LYS B C 1
ATOM 1696 O O . LYS B 1 4 ? 61.961 22.806 24.312 1.00 16.18 504 LYS B O 1
ATOM 1702 N N . LYS B 1 5 ? 60.527 21.067 24.153 1.00 14.33 505 LYS B N 1
ATOM 1703 C CA . LYS B 1 5 ? 60.179 21.123 25.558 1.00 13.11 505 LYS B CA 1
ATOM 1704 C C . LYS B 1 5 ? 61.158 20.284 26.363 1.00 12.27 505 LYS B C 1
ATOM 1705 O O . LYS B 1 5 ? 61.814 19.372 25.856 1.00 12.06 505 LYS B O 1
ATOM 1711 N N . LYS B 1 6 ? 61.271 20.644 27.634 1.00 10.92 506 LYS B N 1
ATOM 1712 C CA . LYS B 1 6 ? 62.046 19.858 28.580 1.00 10.47 506 LYS B CA 1
ATOM 1713 C C . LYS B 1 6 ? 61.021 19.395 29.623 1.00 10.02 506 LYS B C 1
ATOM 1714 O O . LYS B 1 6 ? 59.946 19.988 29.745 1.00 9.85 506 LYS B O 1
ATOM 1720 N N . LEU B 1 7 ? 61.339 18.319 30.328 1.00 9.31 507 LEU B N 1
ATOM 1721 C CA . LEU B 1 7 ? 60.495 17.810 31.408 1.00 8.57 507 LEU B CA 1
ATOM 1722 C C . LEU B 1 7 ? 61.314 18.026 32.693 1.00 8.44 507 LEU B C 1
ATOM 1723 O O . LEU B 1 7 ? 62.449 17.600 32.762 1.00 8.34 507 LEU B O 1
ATOM 1728 N N A ILE B 1 8 ? 60.722 18.697 33.677 0.50 9.38 508 ILE B N 1
ATOM 1729 N N B ILE B 1 8 ? 60.731 18.699 33.689 0.50 6.60 508 ILE B N 1
ATOM 1730 C CA A ILE B 1 8 ? 61.397 18.957 34.943 0.50 9.84 508 ILE B CA 1
ATOM 1731 C CA B ILE B 1 8 ? 61.449 18.936 34.943 0.50 6.97 508 ILE B CA 1
ATOM 1732 C C A ILE B 1 8 ? 60.649 18.238 36.060 0.50 9.20 508 ILE B C 1
ATOM 1733 C C B ILE B 1 8 ? 60.664 18.243 36.044 0.50 6.66 508 ILE B C 1
ATOM 1734 O O A ILE B 1 8 ? 59.451 18.449 36.249 0.50 9.09 508 ILE B O 1
ATOM 1735 O O B ILE B 1 8 ? 59.471 18.473 36.199 0.50 4.65 508 ILE B O 1
ATOM 1744 N N . LEU B 1 9 ? 61.360 17.390 36.795 1.00 8.17 509 LEU B N 1
ATOM 1745 C CA . LEU B 1 9 ? 60.753 16.621 37.895 1.00 8.80 509 LEU B CA 1
ATOM 1746 C C . LEU B 1 9 ? 61.322 17.067 39.219 1.00 9.15 509 LEU B C 1
ATOM 1747 O O . LEU B 1 9 ? 62.547 17.188 39.380 1.00 9.76 509 LEU B O 1
ATOM 1752 N N . PHE B 1 10 ? 60.427 17.296 40.171 1.00 8.55 510 PHE B N 1
ATOM 1753 C CA . PHE B 1 10 ? 60.838 17.701 41.514 1.00 8.61 510 PHE B CA 1
ATOM 1754 C C . PHE B 1 10 ? 60.415 16.714 42.574 1.00 8.61 510 PHE B C 1
ATOM 1755 O O . PHE B 1 10 ? 59.351 16.092 42.467 1.00 8.91 510 PHE B O 1
ATOM 1763 N N A ASP B 1 11 ? 61.238 16.630 43.611 0.50 9.69 511 ASP B N 1
ATOM 1764 N N B ASP B 1 11 ? 61.270 16.483 43.557 0.50 7.44 511 ASP B N 1
ATOM 1765 C CA A ASP B 1 11 ? 60.964 15.807 44.770 0.50 10.09 511 ASP B CA 1
ATOM 1766 C CA B ASP B 1 11 ? 60.796 15.681 44.663 0.50 7.28 511 ASP B CA 1
ATOM 1767 C C A ASP B 1 11 ? 60.086 16.750 45.591 0.50 9.80 511 ASP B C 1
ATOM 1768 C C B ASP B 1 11 ? 59.994 16.705 45.494 0.50 7.43 511 ASP B C 1
ATOM 1769 O O A ASP B 1 11 ? 60.204 17.968 45.462 0.50 9.34 511 ASP B O 1
ATOM 1770 O O B ASP B 1 11 ? 60.063 17.920 45.277 0.50 6.06 511 ASP B O 1
ATOM 1779 N N . PHE B 1 12 ? 59.203 16.207 46.418 1.00 8.90 512 PHE B N 1
ATOM 1780 C CA . PHE B 1 12 ? 58.316 17.055 47.217 1.00 9.17 512 PHE B CA 1
ATOM 1781 C C . PHE B 1 12 ? 58.867 17.458 48.581 1.00 9.59 512 PHE B C 1
ATOM 1782 O O . PHE B 1 12 ? 59.180 18.624 48.793 1.00 9.84 512 PHE B O 1
ATOM 1790 N N . ASP B 1 13 ? 59.007 16.499 49.485 1.00 9.69 513 ASP B N 1
ATOM 1791 C CA . ASP B 1 13 ? 59.444 16.803 50.845 1.00 10.16 513 ASP B CA 1
ATOM 1792 C C . ASP B 1 13 ? 60.812 17.417 50.866 1.00 10.97 513 ASP B C 1
ATOM 1793 O O . ASP B 1 13 ? 61.731 16.908 50.273 1.00 11.38 513 ASP B O 1
ATOM 1798 N N . SER B 1 14 ? 60.934 18.536 51.558 1.00 12.12 514 SER B N 1
ATOM 1799 C CA . SER B 1 14 ? 62.184 19.257 51.700 1.00 13.18 514 SER B CA 1
ATOM 1800 C C . SER B 1 14 ? 62.679 19.907 50.415 1.00 13.05 514 SER B C 1
ATOM 1801 O O . SER B 1 14 ? 63.697 20.605 50.444 1.00 13.45 514 SER B O 1
ATOM 1804 N N . THR B 1 15 ? 62.001 19.682 49.272 1.00 12.23 515 THR B N 1
ATOM 1805 C CA . THR B 1 15 ? 62.414 20.339 48.020 1.00 12.24 515 THR B CA 1
ATOM 1806 C C . THR B 1 15 ? 61.351 21.351 47.578 1.00 12.08 515 THR B C 1
ATOM 1807 O O . THR B 1 15 ? 61.591 22.554 47.646 1.00 12.05 515 THR B O 1
ATOM 1811 N N . LEU B 1 16 ? 60.174 20.899 47.147 1.00 11.86 516 LEU B N 1
ATOM 1812 C CA . LEU B 1 16 ? 59.124 21.839 46.763 1.00 12.14 516 LEU B CA 1
ATOM 1813 C C . LEU B 1 16 ? 58.523 22.532 47.991 1.00 12.12 516 LEU B C 1
ATOM 1814 O O . LEU B 1 16 ? 57.976 23.644 47.894 1.00 12.18 516 LEU B O 1
ATOM 1819 N N . VAL B 1 17 ? 58.518 21.830 49.126 1.00 11.74 517 VAL B N 1
ATOM 1820 C CA . VAL B 1 17 ? 58.033 22.375 50.389 1.00 12.09 517 VAL B CA 1
ATOM 1821 C C . VAL B 1 17 ? 59.164 22.264 51.415 1.00 12.25 517 VAL B C 1
ATOM 1822 O O . VAL B 1 17 ? 60.101 21.460 51.269 1.00 12.28 517 VAL B O 1
ATOM 1826 N N . ASN B 1 18 ? 59.071 23.061 52.467 1.00 12.96 518 ASN B N 1
ATOM 1827 C CA . ASN B 1 18 ? 60.149 23.066 53.454 1.00 13.97 518 ASN B CA 1
ATOM 1828 C C . ASN B 1 18 ? 60.167 21.849 54.366 1.00 14.20 518 ASN B C 1
ATOM 1829 O O . ASN B 1 18 ? 61.216 21.392 54.808 1.00 15.57 518 ASN B O 1
ATOM 1834 N N . ASN B 1 19 ? 58.984 21.299 54.547 1.00 13.96 519 ASN B N 1
ATOM 1835 C CA . ASN B 1 19 ? 58.723 20.224 55.464 1.00 13.76 519 ASN B CA 1
ATOM 1836 C C . ASN B 1 19 ? 58.899 18.806 54.998 1.00 12.66 519 ASN B C 1
ATOM 1837 O O . ASN B 1 19 ? 58.988 18.549 53.821 1.00 12.60 519 ASN B O 1
ATOM 1842 N N . GLU B 1 20 ? 58.901 17.892 55.967 1.00 12.31 520 GLU B N 1
ATOM 1843 C CA . GLU B 1 20 ? 58.905 16.454 55.744 1.00 12.62 520 GLU B CA 1
ATOM 1844 C C . GLU B 1 20 ? 57.502 16.049 56.195 1.00 11.64 520 GLU B C 1
ATOM 1845 O O . GLU B 1 20 ? 57.186 16.027 57.391 1.00 11.30 520 GLU B O 1
ATOM 1851 N N . THR B 1 21 ? 56.654 15.689 55.236 1.00 10.77 521 THR B N 1
ATOM 1852 C CA . THR B 1 21 ? 55.259 15.368 55.520 1.00 10.47 521 THR B CA 1
ATOM 1853 C C . THR B 1 21 ? 55.084 14.307 56.584 1.00 10.28 521 THR B C 1
ATOM 1854 O O . THR B 1 21 ? 54.308 14.491 57.539 1.00 10.07 521 THR B O 1
ATOM 1858 N N A ILE B 1 22 ? 55.789 13.193 56.426 0.50 11.12 522 ILE B N 1
ATOM 1859 N N B ILE B 1 22 ? 55.786 13.198 56.429 0.50 9.16 522 ILE B N 1
ATOM 1860 C CA A ILE B 1 22 ? 55.700 12.086 57.370 0.50 11.60 522 ILE B CA 1
ATOM 1861 C CA B ILE B 1 22 ? 55.622 12.123 57.389 0.50 9.46 522 ILE B CA 1
ATOM 1862 C C A ILE B 1 22 ? 56.084 12.497 58.788 0.50 11.06 522 ILE B C 1
ATOM 1863 C C B ILE B 1 22 ? 56.060 12.529 58.799 0.50 9.17 522 ILE B C 1
ATOM 1864 O O A ILE B 1 22 ? 55.511 12.004 59.760 0.50 11.31 522 ILE B O 1
ATOM 1865 O O B ILE B 1 22 ? 55.475 12.084 59.780 0.50 8.07 522 ILE B O 1
ATOM 1874 N N . ASP B 1 23 ? 57.048 13.404 58.907 1.00 10.48 523 ASP B N 1
ATOM 1875 C CA . ASP B 1 23 ? 57.493 13.866 60.223 1.00 11.05 523 ASP B CA 1
ATOM 1876 C C . ASP B 1 23 ? 56.474 14.791 60.868 1.00 10.56 523 ASP B C 1
ATOM 1877 O O . ASP B 1 23 ? 56.286 14.749 62.087 1.00 11.78 523 ASP B O 1
ATOM 1882 N N . GLU B 1 24 ? 55.807 15.613 60.063 1.00 10.95 524 GLU B N 1
ATOM 1883 C CA . GLU B 1 24 ? 54.767 16.508 60.582 1.00 11.01 524 GLU B CA 1
ATOM 1884 C C . GLU B 1 24 ? 53.589 15.679 61.119 1.00 10.63 524 GLU B C 1
ATOM 1885 O O . GLU B 1 24 ? 53.038 15.951 62.203 1.00 10.89 524 GLU B O 1
ATOM 1891 N N . ILE B 1 25 ? 53.191 14.664 60.362 1.00 10.30 525 ILE B N 1
ATOM 1892 C CA . ILE B 1 25 ? 52.102 13.808 60.803 1.00 10.22 525 ILE B CA 1
ATOM 1893 C C . ILE B 1 25 ? 52.506 13.040 62.061 1.00 10.09 525 ILE B C 1
ATOM 1894 O O . ILE B 1 25 ? 51.682 12.884 62.977 1.00 10.32 525 ILE B O 1
ATOM 1899 N N . ALA B 1 26 ? 53.760 12.593 62.133 1.00 10.29 526 ALA B N 1
ATOM 1900 C CA . ALA B 1 26 ? 54.263 11.859 63.297 1.00 11.13 526 ALA B CA 1
ATOM 1901 C C . ALA B 1 26 ? 54.141 12.703 64.558 1.00 11.83 526 ALA B C 1
ATOM 1902 O O . ALA B 1 26 ? 53.857 12.163 65.612 1.00 11.95 526 ALA B O 1
ATOM 1904 N N . ARG B 1 27 ? 54.343 14.007 64.457 1.00 12.52 527 ARG B N 1
ATOM 1905 C CA . ARG B 1 27 ? 54.201 14.853 65.640 1.00 13.22 527 ARG B CA 1
ATOM 1906 C C . ARG B 1 27 ? 52.784 14.758 66.198 1.00 13.79 527 ARG B C 1
ATOM 1907 O O . ARG B 1 27 ? 52.597 14.669 67.412 1.00 14.29 527 ARG B O 1
ATOM 1915 N N . GLU B 1 28 ? 51.781 14.736 65.322 1.00 14.39 528 GLU B N 1
ATOM 1916 C CA . GLU B 1 28 ? 50.403 14.666 65.801 1.00 15.09 528 GLU B CA 1
ATOM 1917 C C . GLU B 1 28 ? 50.117 13.299 66.409 1.00 14.78 528 GLU B C 1
ATOM 1918 O O . GLU B 1 28 ? 49.261 13.158 67.273 1.00 14.79 528 GLU B O 1
ATOM 1924 N N . ALA B 1 29 ? 50.831 12.284 65.942 1.00 14.56 529 ALA B N 1
ATOM 1925 C CA . ALA B 1 29 ? 50.678 10.911 66.424 1.00 14.57 529 ALA B CA 1
ATOM 1926 C C . ALA B 1 29 ? 51.549 10.600 67.641 1.00 14.02 529 ALA B C 1
ATOM 1927 O O . ALA B 1 29 ? 51.545 9.479 68.147 1.00 14.69 529 ALA B O 1
ATOM 1929 N N . GLY B 1 30 ? 52.318 11.589 68.093 1.00 13.84 530 GLY B N 1
ATOM 1930 C CA . GLY B 1 30 ? 53.169 11.390 69.258 1.00 14.31 530 GLY B CA 1
ATOM 1931 C C . GLY B 1 30 ? 54.407 10.534 69.088 1.00 13.77 530 GLY B C 1
ATOM 1932 O O . GLY B 1 30 ? 54.957 10.030 70.054 1.00 14.37 530 GLY B O 1
ATOM 1933 N N . VAL B 1 31 ? 54.877 10.382 67.853 1.00 13.43 531 VAL B N 1
ATOM 1934 C CA . VAL B 1 31 ? 56.040 9.564 67.580 1.00 12.97 531 VAL B CA 1
ATOM 1935 C C . VAL B 1 31 ? 57.029 10.349 66.718 1.00 12.69 531 VAL B C 1
ATOM 1936 O O . VAL B 1 31 ? 57.753 9.761 65.923 1.00 12.69 531 VAL B O 1
ATOM 1940 N N . GLU B 1 32 ? 57.070 11.668 66.905 1.00 12.81 532 GLU B N 1
ATOM 1941 C CA . GLU B 1 32 ? 57.945 12.507 66.089 1.00 14.00 532 GLU B CA 1
ATOM 1942 C C . GLU B 1 32 ? 59.424 12.104 66.143 1.00 13.96 532 GLU B C 1
ATOM 1943 O O . GLU B 1 32 ? 60.086 11.971 65.096 1.00 13.18 532 GLU B O 1
ATOM 1949 N N . GLU B 1 33 ? 59.961 11.900 67.344 1.00 14.23 533 GLU B N 1
ATOM 1950 C CA . GLU B 1 33 ? 61.365 11.537 67.488 1.00 15.27 533 GLU B CA 1
ATOM 1951 C C . GLU B 1 33 ? 61.743 10.274 66.729 1.00 14.19 533 GLU B C 1
ATOM 1952 O O . GLU B 1 33 ? 62.712 10.271 65.952 1.00 14.45 533 GLU B O 1
ATOM 1958 N N . GLU B 1 34 ? 60.996 9.199 66.945 1.00 14.08 534 GLU B N 1
ATOM 1959 C CA . GLU B 1 34 ? 61.288 7.958 66.271 1.00 14.41 534 GLU B CA 1
ATOM 1960 C C . GLU B 1 34 ? 61.134 8.048 64.764 1.00 13.85 534 GLU B C 1
ATOM 1961 O O . GLU B 1 34 ? 62.001 7.563 64.021 1.00 13.88 534 GLU B O 1
ATOM 1967 N N . VAL B 1 35 ? 60.054 8.674 64.301 1.00 12.80 535 VAL B N 1
ATOM 1968 C CA . VAL B 1 35 ? 59.870 8.770 62.847 1.00 12.31 535 VAL B CA 1
ATOM 1969 C C . VAL B 1 35 ? 60.952 9.665 62.208 1.00 12.12 535 VAL B C 1
ATOM 1970 O O . VAL B 1 35 ? 61.512 9.313 61.161 1.00 12.74 535 VAL B O 1
ATOM 1974 N N . LYS B 1 36 ? 61.277 10.796 62.836 1.00 11.77 536 LYS B N 1
ATOM 1975 C CA . LYS B 1 36 ? 62.326 11.683 62.274 1.00 12.51 536 LYS B CA 1
ATOM 1976 C C . LYS B 1 36 ? 63.647 10.948 62.077 1.00 12.93 536 LYS B C 1
ATOM 1977 O O . LYS B 1 36 ? 64.333 11.151 61.075 1.00 13.06 536 LYS B O 1
ATOM 1983 N N . LYS B 1 37 ? 64.004 10.081 63.020 1.00 12.81 537 LYS B N 1
ATOM 1984 C CA . LYS B 1 37 ? 65.249 9.327 62.954 1.00 13.34 537 LYS B CA 1
ATOM 1985 C C . LYS B 1 37 ? 65.236 8.384 61.749 1.00 12.56 537 LYS B C 1
ATOM 1986 O O . LYS B 1 37 ? 66.211 8.299 60.981 1.00 13.07 537 LYS B O 1
ATOM 1992 N N . ILE B 1 38 ? 64.115 7.693 61.550 1.00 11.69 538 ILE B N 1
ATOM 1993 C CA . ILE B 1 38 ? 64.032 6.752 60.433 1.00 11.34 538 ILE B CA 1
ATOM 1994 C C . ILE B 1 38 ? 64.025 7.522 59.106 1.00 10.51 538 ILE B C 1
ATOM 1995 O O . ILE B 1 38 ? 64.643 7.093 58.143 1.00 10.38 538 ILE B O 1
ATOM 2000 N N . THR B 1 39 ? 63.336 8.655 59.073 1.00 9.89 539 THR B N 1
ATOM 2001 C CA . THR B 1 39 ? 63.289 9.463 57.862 1.00 10.29 539 THR B CA 1
ATOM 2002 C C . THR B 1 39 ? 64.693 9.904 57.467 1.00 10.23 539 THR B C 1
ATOM 2003 O O . THR B 1 39 ? 65.096 9.783 56.296 1.00 10.06 539 THR B O 1
ATOM 2007 N N . LYS B 1 40 ? 65.451 10.376 58.449 1.00 11.17 540 LYS B N 1
ATOM 2008 C CA . LYS B 1 40 ? 66.809 10.824 58.190 1.00 11.86 540 LYS B CA 1
ATOM 2009 C C . LYS B 1 40 ? 67.663 9.671 57.639 1.00 11.27 540 LYS B C 1
ATOM 2010 O O . LYS B 1 40 ? 68.408 9.831 56.654 1.00 11.71 540 LYS B O 1
ATOM 2016 N N . GLU B 1 41 ? 67.556 8.493 58.254 1.00 11.61 541 GLU B N 1
ATOM 2017 C CA . GLU B 1 41 ? 68.312 7.352 57.778 1.00 12.33 541 GLU B CA 1
ATOM 2018 C C . GLU B 1 41 ? 67.908 6.932 56.379 1.00 11.81 541 GLU B C 1
ATOM 2019 O O . GLU B 1 41 ? 68.753 6.558 55.572 1.00 11.66 541 GLU B O 1
ATOM 2025 N N . ALA B 1 42 ? 66.606 6.982 56.082 1.00 11.52 542 ALA B N 1
ATOM 2026 C CA . ALA B 1 42 ? 66.115 6.615 54.754 1.00 11.47 542 ALA B CA 1
ATOM 2027 C C . ALA B 1 42 ? 66.642 7.619 53.717 1.00 11.86 542 ALA B C 1
ATOM 2028 O O . ALA B 1 42 ? 67.091 7.235 52.637 1.00 11.92 542 ALA B O 1
ATOM 2038 N N . GLU B 1 44 ? 69.339 9.373 53.905 1.00 13.93 544 GLU B N 1
ATOM 2039 C CA . GLU B 1 44 ? 70.795 9.239 53.772 1.00 14.82 544 GLU B CA 1
ATOM 2040 C C . GLU B 1 44 ? 71.122 7.891 53.122 1.00 14.60 544 GLU B C 1
ATOM 2041 O O . GLU B 1 44 ? 72.292 7.509 52.967 1.00 15.67 544 GLU B O 1
ATOM 2047 N N . GLY B 1 45 ? 70.098 7.149 52.734 1.00 14.13 545 GLY B N 1
ATOM 2048 C CA . GLY B 1 45 ? 70.332 5.883 52.054 1.00 14.71 545 GLY B CA 1
ATOM 2049 C C . GLY B 1 45 ? 70.754 4.711 52.900 1.00 15.12 545 GLY B C 1
ATOM 2050 O O . GLY B 1 45 ? 71.123 3.679 52.359 1.00 15.10 545 GLY B O 1
ATOM 2051 N N . LYS B 1 46 ? 70.685 4.860 54.219 1.00 15.83 546 LYS B N 1
ATOM 2052 C CA . LYS B 1 46 ? 71.067 3.766 55.078 1.00 16.18 546 LYS B CA 1
ATOM 2053 C C . LYS B 1 46 ? 70.082 2.620 55.004 1.00 15.75 546 LYS B C 1
ATOM 2054 O O . LYS B 1 46 ? 70.494 1.459 55.086 1.00 16.64 546 LYS B O 1
ATOM 2060 N N . LEU B 1 47 ? 68.801 2.944 54.790 1.00 15.30 547 LEU B N 1
ATOM 2061 C CA . LEU B 1 47 ? 67.700 1.975 54.761 1.00 14.56 547 LEU B CA 1
ATOM 2062 C C . LEU B 1 47 ? 66.976 1.782 53.421 1.00 14.13 547 LEU B C 1
ATOM 2063 O O . LEU B 1 47 ? 66.963 2.680 52.596 1.00 14.40 547 LEU B O 1
ATOM 2068 N N . ASN B 1 48 ? 66.333 0.629 53.261 1.00 13.68 548 ASN B N 1
ATOM 2069 C CA . ASN B 1 48 ? 65.501 0.360 52.075 1.00 12.81 548 ASN B CA 1
ATOM 2070 C C . ASN B 1 48 ? 64.349 1.361 52.212 1.00 12.21 548 ASN B C 1
ATOM 2071 O O . ASN B 1 48 ? 63.740 1.483 53.293 1.00 12.24 548 ASN B O 1
ATOM 2076 N N . PHE B 1 49 ? 64.015 2.060 51.129 1.00 11.15 549 PHE B N 1
ATOM 2077 C CA . PHE B 1 49 ? 62.956 3.064 51.270 1.00 10.25 549 PHE B CA 1
ATOM 2078 C C . PHE B 1 49 ? 61.596 2.516 51.671 1.00 10.33 549 PHE B C 1
ATOM 2079 O O . PHE B 1 49 ? 61.009 2.992 52.636 1.00 10.14 549 PHE B O 1
ATOM 2087 N N . GLU B 1 50 ? 61.084 1.539 50.924 1.00 10.69 550 GLU B N 1
ATOM 2088 C CA . GLU B 1 50 ? 59.774 0.997 51.226 1.00 11.01 550 GLU B CA 1
ATOM 2089 C C . GLU B 1 50 ? 59.680 0.443 52.636 1.00 11.10 550 GLU B C 1
ATOM 2090 O O . GLU B 1 50 ? 58.731 0.728 53.343 1.00 10.65 550 GLU B O 1
ATOM 2096 N N . GLN B 1 51 ? 60.662 -0.366 53.045 1.00 11.42 551 GLN B N 1
ATOM 2097 C CA . GLN B 1 51 ? 60.606 -0.904 54.402 1.00 11.73 551 GLN B CA 1
ATOM 2098 C C . GLN B 1 51 ? 60.601 0.235 55.426 1.00 11.32 551 GLN B C 1
ATOM 2099 O O . GLN B 1 51 ? 59.875 0.197 56.405 1.00 12.14 551 GLN B O 1
ATOM 2105 N N . SER B 1 52 ? 61.403 1.271 55.199 1.00 10.80 552 SER B N 1
ATOM 2106 C CA . SER B 1 52 ? 61.443 2.386 56.141 1.00 10.53 552 SER B CA 1
ATOM 2107 C C . SER B 1 52 ? 60.133 3.157 56.178 1.00 11.13 552 SER B C 1
ATOM 2108 O O . SER B 1 52 ? 59.728 3.645 57.219 1.00 10.45 552 SER B O 1
ATOM 2111 N N . LEU B 1 53 ? 59.470 3.270 55.037 1.00 10.39 553 LEU B N 1
ATOM 2112 C CA . LEU B 1 53 ? 58.219 4.011 55.005 1.00 10.14 553 LEU B CA 1
ATOM 2113 C C . LEU B 1 53 ? 57.093 3.224 55.663 1.00 9.98 553 LEU B C 1
ATOM 2114 O O . LEU B 1 53 ? 56.281 3.787 56.401 1.00 10.31 553 LEU B O 1
ATOM 2119 N N . ARG B 1 54 ? 57.013 1.922 55.382 1.00 10.36 554 ARG B N 1
ATOM 2120 C CA . ARG B 1 54 ? 55.978 1.117 56.024 1.00 10.99 554 ARG B CA 1
ATOM 2121 C C . ARG B 1 54 ? 56.202 1.121 57.544 1.00 11.50 554 ARG B C 1
ATOM 2122 O O . ARG B 1 54 ? 55.248 1.182 58.309 1.00 11.01 554 ARG B O 1
ATOM 2130 N N . LYS B 1 55 ? 57.458 1.108 57.981 1.00 11.80 555 LYS B N 1
ATOM 2131 C CA . LYS B 1 55 ? 57.745 1.129 59.413 1.00 12.15 555 LYS B CA 1
ATOM 2132 C C . LYS B 1 55 ? 57.243 2.440 60.034 1.00 11.66 555 LYS B C 1
ATOM 2133 O O . LYS B 1 55 ? 56.654 2.452 61.110 1.00 11.93 555 LYS B O 1
ATOM 2139 N N . ARG B 1 56 ? 57.498 3.563 59.363 1.00 11.03 556 ARG B N 1
ATOM 2140 C CA . ARG B 1 56 ? 57.045 4.859 59.894 1.00 10.60 556 ARG B CA 1
ATOM 2141 C C . ARG B 1 56 ? 55.537 5.032 59.883 1.00 10.32 556 ARG B C 1
ATOM 2142 O O . ARG B 1 56 ? 54.955 5.472 60.874 1.00 10.59 556 ARG B O 1
ATOM 2150 N N . VAL B 1 57 ? 54.887 4.638 58.780 1.00 9.99 557 VAL B N 1
ATOM 2151 C CA . VAL B 1 57 ? 53.439 4.787 58.695 1.00 9.95 557 VAL B CA 1
ATOM 2152 C C . VAL B 1 57 ? 52.724 3.894 59.706 1.00 10.51 557 VAL B C 1
ATOM 2153 O O . VAL B 1 57 ? 51.683 4.280 60.208 1.00 10.04 557 VAL B O 1
ATOM 2157 N N A SER B 1 58 ? 53.300 2.740 60.022 0.50 11.14 558 SER B N 1
ATOM 2158 N N B SER B 1 58 ? 53.291 2.728 60.005 0.50 9.30 558 SER B N 1
ATOM 2159 C CA A SER B 1 58 ? 52.685 1.839 60.989 0.50 11.67 558 SER B CA 1
ATOM 2160 C CA B SER B 1 58 ? 52.679 1.841 60.988 0.50 9.51 558 SER B CA 1
ATOM 2161 C C A SER B 1 58 ? 52.576 2.517 62.354 0.50 11.50 558 SER B C 1
ATOM 2162 C C B SER B 1 58 ? 52.573 2.527 62.348 0.50 9.49 558 SER B C 1
ATOM 2163 O O A SER B 1 58 ? 51.649 2.242 63.116 0.50 11.67 558 SER B O 1
ATOM 2164 O O B SER B 1 58 ? 51.649 2.272 63.103 0.50 8.93 558 SER B O 1
ATOM 2169 N N . LEU B 1 59 ? 53.521 3.403 62.660 1.00 11.08 559 LEU B N 1
ATOM 2170 C CA . LEU B 1 59 ? 53.507 4.119 63.943 1.00 11.92 559 LEU B CA 1
ATOM 2171 C C . LEU B 1 59 ? 52.404 5.174 63.994 1.00 11.86 559 LEU B C 1
ATOM 2172 O O . LEU B 1 59 ? 52.145 5.763 65.050 1.00 12.39 559 LEU B O 1
ATOM 2177 N N . LEU B 1 60 ? 51.748 5.425 62.858 1.00 12.11 560 LEU B N 1
ATOM 2178 C CA . LEU B 1 60 ? 50.679 6.420 62.787 1.00 12.37 560 LEU B CA 1
ATOM 2179 C C . LEU B 1 60 ? 49.283 5.813 62.910 1.00 12.33 560 LEU B C 1
ATOM 2180 O O . LEU B 1 60 ? 48.288 6.512 62.804 1.00 12.75 560 LEU B O 1
ATOM 2185 N N . LYS B 1 61 ? 49.219 4.510 63.127 1.00 12.85 561 LYS B N 1
ATOM 2186 C CA . LYS B 1 61 ? 47.936 3.851 63.244 1.00 13.29 561 LYS B CA 1
ATOM 2187 C C . LYS B 1 61 ? 47.007 4.526 64.247 1.00 13.39 561 LYS B C 1
ATOM 2188 O O . LYS B 1 61 ? 47.432 4.925 65.331 1.00 14.03 561 LYS B O 1
ATOM 2194 N N . ASP B 1 62 ? 45.736 4.640 63.850 1.00 13.59 562 ASP B N 1
ATOM 2195 C CA . ASP B 1 62 ? 44.629 5.208 64.630 1.00 14.08 562 ASP B CA 1
ATOM 2196 C C . ASP B 1 62 ? 44.590 6.736 64.720 1.00 13.69 562 ASP B C 1
ATOM 2197 O O . ASP B 1 62 ? 43.715 7.315 65.347 1.00 13.97 562 ASP B O 1
ATOM 2202 N N . LEU B 1 63 ? 45.501 7.431 64.041 1.00 12.84 563 LEU B N 1
ATOM 2203 C CA . LEU B 1 63 ? 45.470 8.897 64.091 1.00 11.95 563 LEU B CA 1
ATOM 2204 C C . LEU B 1 63 ? 44.243 9.433 63.354 1.00 11.92 563 LEU B C 1
ATOM 2205 O O . LEU B 1 63 ? 44.022 9.112 62.200 1.00 11.81 563 LEU B O 1
ATOM 2210 N N . PRO B 1 64 ? 43.436 10.276 63.997 1.00 11.91 564 PRO B N 1
ATOM 2211 C CA . PRO B 1 64 ? 42.256 10.789 63.288 1.00 11.97 564 PRO B CA 1
ATOM 2212 C C . PRO B 1 64 ? 42.621 11.658 62.082 1.00 12.74 564 PRO B C 1
ATOM 2213 O O . PRO B 1 64 ? 43.615 12.375 62.088 1.00 12.58 564 PRO B O 1
ATOM 2217 N N . ILE B 1 65 ? 41.810 11.588 61.035 1.00 13.13 565 ILE B N 1
ATOM 2218 C CA . ILE B 1 65 ? 42.081 12.373 59.845 1.00 14.12 565 ILE B CA 1
ATOM 2219 C C . ILE B 1 65 ? 42.187 13.883 60.157 1.00 14.17 565 ILE B C 1
ATOM 2220 O O . ILE B 1 65 ? 42.955 14.591 59.506 1.00 14.65 565 ILE B O 1
ATOM 2225 N N . GLU B 1 66 ? 41.461 14.377 61.164 1.00 14.15 566 GLU B N 1
ATOM 2226 C CA . GLU B 1 66 ? 41.519 15.800 61.503 1.00 14.65 566 GLU B CA 1
ATOM 2227 C C . GLU B 1 66 ? 42.928 16.176 61.956 1.00 14.00 566 GLU B C 1
ATOM 2228 O O . GLU B 1 66 ? 43.388 17.295 61.685 1.00 14.33 566 GLU B O 1
ATOM 2234 N N . LYS B 1 67 ? 43.616 15.254 62.623 1.00 13.43 567 LYS B N 1
ATOM 2235 C CA . LYS B 1 67 ? 44.971 15.528 63.087 1.00 13.62 567 LYS B CA 1
ATOM 2236 C C . LYS B 1 67 ? 45.945 15.452 61.934 1.00 12.81 567 LYS B C 1
ATOM 2237 O O . LYS B 1 67 ? 46.944 16.170 61.925 1.00 12.45 567 LYS B O 1
ATOM 2243 N N . VAL B 1 68 ? 45.699 14.551 60.987 1.00 12.17 568 VAL B N 1
ATOM 2244 C CA . VAL B 1 68 ? 46.538 14.489 59.795 1.00 12.29 568 VAL B CA 1
ATOM 2245 C C . VAL B 1 68 ? 46.455 15.839 59.070 1.00 12.37 568 VAL B C 1
ATOM 2246 O O . VAL B 1 68 ? 47.461 16.382 58.620 1.00 12.58 568 VAL B O 1
ATOM 2250 N N . GLU B 1 69 ? 45.247 16.378 58.944 1.00 12.97 569 GLU B N 1
ATOM 2251 C CA . GLU B 1 69 ? 45.076 17.665 58.266 1.00 13.76 569 GLU B CA 1
ATOM 2252 C C . GLU B 1 69 ? 45.766 18.813 58.997 1.00 13.60 569 GLU B C 1
ATOM 2253 O O . GLU B 1 69 ? 46.269 19.735 58.359 1.00 13.64 569 GLU B O 1
ATOM 2259 N N . LYS B 1 70 ? 45.764 18.769 60.324 1.00 13.54 570 LYS B N 1
ATOM 2260 C CA . LYS B 1 70 ? 46.426 19.812 61.113 1.00 13.73 570 LYS B CA 1
ATOM 2261 C C . LYS B 1 70 ? 47.916 19.811 60.747 1.00 13.72 570 LYS B C 1
ATOM 2262 O O . LYS B 1 70 ? 48.553 20.856 60.572 1.00 13.39 570 LYS B O 1
ATOM 2268 N N . ALA B 1 71 ? 48.480 18.617 60.616 1.00 13.08 571 ALA B N 1
ATOM 2269 C CA . ALA B 1 71 ? 49.888 18.508 60.239 1.00 13.45 571 ALA B CA 1
ATOM 2270 C C . ALA B 1 71 ? 50.122 19.023 58.796 1.00 13.50 571 ALA B C 1
ATOM 2271 O O . ALA B 1 71 ? 51.089 19.773 58.536 1.00 14.45 571 ALA B O 1
ATOM 2273 N N A ILE B 1 72 ? 49.243 18.634 57.878 0.50 13.62 572 ILE B N 1
ATOM 2274 N N B ILE B 1 72 ? 49.258 18.638 57.862 0.50 12.50 572 ILE B N 1
ATOM 2275 C CA A ILE B 1 72 ? 49.355 19.045 56.481 0.50 13.94 572 ILE B CA 1
ATOM 2276 C CA B ILE B 1 72 ? 49.391 19.063 56.465 0.50 12.80 572 ILE B CA 1
ATOM 2277 C C A ILE B 1 72 ? 49.313 20.564 56.318 0.50 14.36 572 ILE B C 1
ATOM 2278 C C B ILE B 1 72 ? 49.320 20.581 56.315 0.50 13.24 572 ILE B C 1
ATOM 2279 O O A ILE B 1 72 ? 50.026 21.127 55.487 0.50 14.17 572 ILE B O 1
ATOM 2280 O O B ILE B 1 72 ? 50.020 21.163 55.493 0.50 12.49 572 ILE B O 1
ATOM 2289 N N . LYS B 1 73 ? 48.477 21.220 57.116 1.00 14.52 573 LYS B N 1
ATOM 2290 C CA . LYS B 1 73 ? 48.328 22.675 57.054 1.00 15.58 573 LYS B CA 1
ATOM 2291 C C . LYS B 1 73 ? 49.598 23.437 57.388 1.00 15.76 573 LYS B C 1
ATOM 2292 O O . LYS B 1 73 ? 49.722 24.619 57.020 1.00 16.67 573 LYS B O 1
ATOM 2298 N N . ARG B 1 74 ? 50.523 22.795 58.097 1.00 16.01 574 ARG B N 1
ATOM 2299 C CA . ARG B 1 74 ? 51.793 23.430 58.432 1.00 15.99 574 ARG B CA 1
ATOM 2300 C C . ARG B 1 74 ? 52.758 23.388 57.242 1.00 16.36 574 ARG B C 1
ATOM 2301 O O . ARG B 1 74 ? 53.773 24.068 57.266 1.00 17.16 574 ARG B O 1
ATOM 2309 N N . ILE B 1 75 ? 52.463 22.594 56.210 1.00 16.49 575 ILE B N 1
ATOM 2310 C CA . ILE B 1 75 ? 53.361 22.529 55.059 1.00 16.55 575 ILE B CA 1
ATOM 2311 C C . ILE B 1 75 ? 53.381 23.856 54.304 1.00 16.89 575 ILE B C 1
ATOM 2312 O O . ILE B 1 75 ? 52.349 24.500 54.080 1.00 17.74 575 ILE B O 1
ATOM 2317 N N . THR B 1 76 ? 54.584 24.304 53.964 1.00 16.66 576 THR B N 1
ATOM 2318 C CA . THR B 1 76 ? 54.725 25.572 53.253 1.00 16.46 576 THR B CA 1
ATOM 2319 C C . THR B 1 76 ? 55.657 25.406 52.071 1.00 14.97 576 THR B C 1
ATOM 2320 O O . THR B 1 76 ? 56.641 24.666 52.161 1.00 14.89 576 THR B O 1
ATOM 2324 N N . PRO B 1 77 ? 55.367 26.100 50.947 1.00 15.05 577 PRO B N 1
ATOM 2325 C CA . PRO B 1 77 ? 56.215 26.018 49.755 1.00 14.69 577 PRO B CA 1
ATOM 2326 C C . PRO B 1 77 ? 57.578 26.633 50.013 1.00 13.74 577 PRO B C 1
ATOM 2327 O O . PRO B 1 77 ? 57.729 27.617 50.736 1.00 14.50 577 PRO B O 1
ATOM 2331 N N . THR B 1 78 ? 58.588 26.029 49.419 1.00 12.84 578 THR B N 1
ATOM 2332 C CA . THR B 1 78 ? 59.947 26.532 49.535 1.00 12.07 578 THR B CA 1
ATOM 2333 C C . THR B 1 78 ? 60.051 27.877 48.860 1.00 11.79 578 THR B C 1
ATOM 2334 O O . THR B 1 78 ? 59.338 28.151 47.913 1.00 11.67 578 THR B O 1
ATOM 2338 N N . GLU B 1 79 ? 60.909 28.740 49.399 1.00 11.76 579 GLU B N 1
ATOM 2339 C CA . GLU B 1 79 ? 61.159 30.049 48.795 1.00 12.21 579 GLU B CA 1
ATOM 2340 C C . GLU B 1 79 ? 61.358 29.900 47.278 1.00 11.83 579 GLU B C 1
ATOM 2341 O O . GLU B 1 79 ? 62.140 29.069 46.829 1.00 11.47 579 GLU B O 1
ATOM 2347 N N . GLY B 1 80 ? 60.636 30.706 46.514 1.00 11.18 580 GLY B N 1
ATOM 2348 C CA . GLY B 1 80 ? 60.786 30.671 45.069 1.00 11.13 580 GLY B CA 1
ATOM 2349 C C . GLY B 1 80 ? 60.071 29.598 44.261 1.00 10.49 580 GLY B C 1
ATOM 2350 O O . GLY B 1 80 ? 60.162 29.590 43.036 1.00 10.68 580 GLY B O 1
ATOM 2351 N N . ALA B 1 81 ? 59.331 28.723 44.927 1.00 10.80 581 ALA B N 1
ATOM 2352 C CA . ALA B 1 81 ? 58.657 27.641 44.226 1.00 10.81 581 ALA B CA 1
ATOM 2353 C C . ALA B 1 81 ? 57.683 28.043 43.124 1.00 11.10 581 ALA B C 1
ATOM 2354 O O . ALA B 1 81 ? 57.834 27.582 41.994 1.00 10.46 581 ALA B O 1
ATOM 2356 N N . GLU B 1 82 ? 56.699 28.890 43.411 1.00 11.18 582 GLU B N 1
ATOM 2357 C CA . GLU B 1 82 ? 55.746 29.214 42.379 1.00 11.43 582 GLU B CA 1
ATOM 2358 C C . GLU B 1 82 ? 56.400 29.985 41.249 1.00 10.56 582 GLU B C 1
ATOM 2359 O O . GLU B 1 82 ? 56.134 29.716 40.085 1.00 10.98 582 GLU B O 1
ATOM 2365 N N . GLU B 1 83 ? 57.255 30.940 41.569 1.00 9.80 583 GLU B N 1
ATOM 2366 C CA . GLU B 1 83 ? 57.890 31.714 40.518 1.00 9.72 583 GLU B CA 1
ATOM 2367 C C . GLU B 1 83 ? 58.696 30.790 39.605 1.00 8.85 583 GLU B C 1
ATOM 2368 O O . GLU B 1 83 ? 58.719 30.960 38.395 1.00 9.09 583 GLU B O 1
ATOM 2374 N N . THR B 1 84 ? 59.389 29.834 40.203 1.00 8.65 584 THR B N 1
ATOM 2375 C CA . THR B 1 84 ? 60.212 28.919 39.411 1.00 8.80 584 THR B CA 1
ATOM 2376 C C . THR B 1 84 ? 59.347 28.064 38.479 1.00 8.69 584 THR B C 1
ATOM 2377 O O . THR B 1 84 ? 59.662 27.920 37.305 1.00 9.12 584 THR B O 1
ATOM 2381 N N . ILE B 1 85 ? 58.269 27.509 39.008 1.00 9.33 585 ILE B N 1
ATOM 2382 C CA . ILE B 1 85 ? 57.397 26.659 38.200 1.00 9.43 585 ILE B CA 1
ATOM 2383 C C . ILE B 1 85 ? 56.786 27.492 37.067 1.00 9.47 585 ILE B C 1
ATOM 2384 O O . ILE B 1 85 ? 56.758 27.069 35.910 1.00 9.53 585 ILE B O 1
ATOM 2389 N N . LYS B 1 86 ? 56.329 28.702 37.370 1.00 10.08 586 LYS B N 1
ATOM 2390 C CA . LYS B 1 86 ? 55.750 29.555 36.311 1.00 10.79 586 LYS B CA 1
ATOM 2391 C C . LYS B 1 86 ? 56.764 29.899 35.224 1.00 10.34 586 LYS B C 1
ATOM 2392 O O . LYS B 1 86 ? 56.442 29.927 34.028 1.00 10.64 586 LYS B O 1
ATOM 2398 N N . GLU B 1 87 ? 58.015 30.139 35.620 1.00 9.82 587 GLU B N 1
ATOM 2399 C CA . GLU B 1 87 ? 59.035 30.449 34.635 1.00 10.63 587 GLU B CA 1
ATOM 2400 C C . GLU B 1 87 ? 59.302 29.223 33.771 1.00 10.12 587 GLU B C 1
ATOM 2401 O O . GLU B 1 87 ? 59.408 29.341 32.562 1.00 10.88 587 GLU B O 1
ATOM 2407 N N . LEU B 1 88 ? 59.381 28.041 34.385 1.00 10.11 588 LEU B N 1
ATOM 2408 C CA . LEU B 1 88 ? 59.565 26.832 33.580 1.00 10.64 588 LEU B CA 1
ATOM 2409 C C . LEU B 1 88 ? 58.407 26.629 32.597 1.00 11.14 588 LEU B C 1
ATOM 2410 O O . LEU B 1 88 ? 58.631 26.287 31.430 1.00 11.40 588 LEU B O 1
ATOM 2415 N N . LYS B 1 89 ? 57.173 26.819 33.039 1.00 11.78 589 LYS B N 1
ATOM 2416 C CA . LYS B 1 89 ? 56.041 26.669 32.109 1.00 13.65 589 LYS B CA 1
ATOM 2417 C C . LYS B 1 89 ? 56.031 27.750 31.041 1.00 13.97 589 LYS B C 1
ATOM 2418 O O . LYS B 1 89 ? 55.547 27.522 29.920 1.00 14.05 589 LYS B O 1
ATOM 2424 N N . ASN B 1 90 ? 56.566 28.924 31.381 1.00 14.47 590 ASN B N 1
ATOM 2425 C CA . ASN B 1 90 ? 56.630 30.036 30.440 1.00 15.86 590 ASN B CA 1
ATOM 2426 C C . ASN B 1 90 ? 57.555 29.674 29.293 1.00 15.79 590 ASN B C 1
ATOM 2427 O O . ASN B 1 90 ? 57.429 30.214 28.177 1.00 16.79 590 ASN B O 1
ATOM 2432 N N . ARG B 1 91 ? 58.490 28.762 29.541 1.00 15.12 591 ARG B N 1
ATOM 2433 C CA . ARG B 1 91 ? 59.416 28.316 28.496 1.00 15.06 591 ARG B CA 1
ATOM 2434 C C . ARG B 1 91 ? 58.805 27.184 27.674 1.00 14.69 591 ARG B C 1
ATOM 2435 O O . ARG B 1 91 ? 59.435 26.701 26.728 1.00 15.55 591 ARG B O 1
ATOM 2443 N N . GLY B 1 92 ? 57.596 26.771 28.038 1.00 14.25 592 GLY B N 1
ATOM 2444 C CA . GLY B 1 92 ? 56.906 25.695 27.353 1.00 13.41 592 GLY B CA 1
ATOM 2445 C C . GLY B 1 92 ? 57.189 24.328 27.944 1.00 13.68 592 GLY B C 1
ATOM 2446 O O . GLY B 1 92 ? 56.789 23.318 27.386 1.00 14.16 592 GLY B O 1
ATOM 2447 N N . TYR B 1 93 ? 57.870 24.282 29.080 1.00 12.70 593 TYR B N 1
ATOM 2448 C CA . TYR B 1 93 ? 58.238 23.016 29.686 1.00 11.73 593 TYR B CA 1
ATOM 2449 C C . TYR B 1 93 ? 57.148 22.316 30.498 1.00 11.13 593 TYR B C 1
ATOM 2450 O O . TYR B 1 93 ? 56.186 22.938 30.951 1.00 11.95 593 TYR B O 1
ATOM 2459 N N . VAL B 1 94 ? 57.321 21.017 30.689 1.00 10.07 594 VAL B N 1
ATOM 2460 C CA . VAL B 1 94 ? 56.386 20.213 31.473 1.00 9.52 594 VAL B CA 1
ATOM 2461 C C . VAL B 1 94 ? 57.008 20.050 32.875 1.00 9.12 594 VAL B C 1
ATOM 2462 O O . VAL B 1 94 ? 58.206 19.788 32.998 1.00 8.75 594 VAL B O 1
ATOM 2466 N N A VAL B 1 95 ? 56.203 20.251 33.912 0.50 10.33 595 VAL B N 1
ATOM 2467 N N B VAL B 1 95 ? 56.188 20.212 33.905 0.50 7.29 595 VAL B N 1
ATOM 2468 C CA A VAL B 1 95 ? 56.692 20.139 35.279 0.50 10.34 595 VAL B CA 1
ATOM 2469 C CA B VAL B 1 95 ? 56.713 20.118 35.261 0.50 7.78 595 VAL B CA 1
ATOM 2470 C C A VAL B 1 95 ? 55.936 19.074 36.056 0.50 9.54 595 VAL B C 1
ATOM 2471 C C B VAL B 1 95 ? 55.936 19.084 36.061 0.50 7.14 595 VAL B C 1
ATOM 2472 O O A VAL B 1 95 ? 54.710 18.987 35.982 0.50 9.55 595 VAL B O 1
ATOM 2473 O O B VAL B 1 95 ? 54.696 19.029 36.017 0.50 5.98 595 VAL B O 1
ATOM 2480 N N . ALA B 1 96 ? 56.678 18.262 36.802 1.00 8.53 596 ALA B N 1
ATOM 2481 C CA . ALA B 1 96 ? 56.065 17.183 37.599 1.00 8.55 596 ALA B CA 1
ATOM 2482 C C . ALA B 1 96 ? 56.637 17.110 38.992 1.00 8.45 596 ALA B C 1
ATOM 2483 O O . ALA B 1 96 ? 57.756 17.537 39.216 1.00 8.82 596 ALA B O 1
ATOM 2485 N N . VAL B 1 97 ? 55.829 16.606 39.936 1.00 7.72 597 VAL B N 1
ATOM 2486 C CA . VAL B 1 97 ? 56.320 16.340 41.286 1.00 8.58 597 VAL B CA 1
ATOM 2487 C C . VAL B 1 97 ? 56.157 14.825 41.486 1.00 8.20 597 VAL B C 1
ATOM 2488 O O . VAL B 1 97 ? 55.111 14.236 41.142 1.00 8.65 597 VAL B O 1
ATOM 2492 N N . VAL B 1 98 ? 57.215 14.193 41.997 1.00 7.87 598 VAL B N 1
ATOM 2493 C CA . VAL B 1 98 ? 57.251 12.740 42.220 1.00 8.49 598 VAL B CA 1
ATOM 2494 C C . VAL B 1 98 ? 57.757 12.566 43.637 1.00 8.08 598 VAL B C 1
ATOM 2495 O O . VAL B 1 98 ? 58.919 12.883 43.932 1.00 9.69 598 VAL B O 1
ATOM 2499 N N . SER B 1 99 ? 56.908 11.986 44.482 1.00 7.90 599 SER B N 1
ATOM 2500 C CA . SER B 1 99 ? 57.181 11.913 45.912 1.00 8.13 599 SER B CA 1
ATOM 2501 C C . SER B 1 99 ? 56.905 10.577 46.569 1.00 7.99 599 SER B C 1
ATOM 2502 O O . SER B 1 99 ? 55.882 9.925 46.271 1.00 8.71 599 SER B O 1
ATOM 2505 N N . GLY B 1 100 ? 57.800 10.197 47.494 1.00 7.98 600 GLY B N 1
ATOM 2506 C CA . GLY B 1 100 ? 57.590 9.017 48.340 1.00 8.29 600 GLY B CA 1
ATOM 2507 C C . GLY B 1 100 ? 56.622 9.338 49.485 1.00 8.76 600 GLY B C 1
ATOM 2508 O O . GLY B 1 100 ? 56.384 8.478 50.341 1.00 9.42 600 GLY B O 1
ATOM 2509 N N . GLY B 1 101 ? 56.125 10.588 49.524 1.00 8.68 601 GLY B N 1
ATOM 2510 C CA . GLY B 1 101 ? 55.126 11.043 50.487 1.00 8.45 601 GLY B CA 1
ATOM 2511 C C . GLY B 1 101 ? 53.716 10.668 50.059 1.00 8.09 601 GLY B C 1
ATOM 2512 O O . GLY B 1 101 ? 53.498 9.673 49.384 1.00 9.03 601 GLY B O 1
ATOM 2513 N N . PHE B 1 102 ? 52.763 11.524 50.430 1.00 8.50 602 PHE B N 1
ATOM 2514 C CA . PHE B 1 102 ? 51.342 11.219 50.282 1.00 8.73 602 PHE B CA 1
ATOM 2515 C C . PHE B 1 102 ? 50.468 12.158 49.497 1.00 9.20 602 PHE B C 1
ATOM 2516 O O . PHE B 1 102 ? 50.634 13.387 49.572 1.00 8.20 602 PHE B O 1
ATOM 2524 N N . ASP B 1 103 ? 49.540 11.573 48.731 1.00 8.85 603 ASP B N 1
ATOM 2525 C CA . ASP B 1 103 ? 48.579 12.353 47.947 1.00 9.79 603 ASP B CA 1
ATOM 2526 C C . ASP B 1 103 ? 47.863 13.445 48.740 1.00 9.78 603 ASP B C 1
ATOM 2527 O O . ASP B 1 103 ? 47.642 14.525 48.212 1.00 10.08 603 ASP B O 1
ATOM 2532 N N . ILE B 1 104 ? 47.504 13.179 49.993 1.00 9.89 604 ILE B N 1
ATOM 2533 C CA . ILE B 1 104 ? 46.776 14.151 50.801 1.00 10.92 604 ILE B CA 1
ATOM 2534 C C . ILE B 1 104 ? 47.549 15.471 50.931 1.00 11.24 604 ILE B C 1
ATOM 2535 O O . ILE B 1 104 ? 46.946 16.548 51.141 1.00 11.71 604 ILE B O 1
ATOM 2540 N N . ALA B 1 105 ? 48.878 15.421 50.782 1.00 11.15 605 ALA B N 1
ATOM 2541 C CA . ALA B 1 105 ? 49.677 16.653 50.799 1.00 11.20 605 ALA B CA 1
ATOM 2542 C C . ALA B 1 105 ? 50.071 17.092 49.388 1.00 11.39 605 ALA B C 1
ATOM 2543 O O . ALA B 1 105 ? 50.036 18.290 49.035 1.00 11.79 605 ALA B O 1
ATOM 2545 N N . VAL B 1 106 ? 50.460 16.137 48.559 1.00 11.26 606 VAL B N 1
ATOM 2546 C CA . VAL B 1 106 ? 50.946 16.451 47.226 1.00 12.66 606 VAL B CA 1
ATOM 2547 C C . VAL B 1 106 ? 49.862 16.971 46.280 1.00 14.26 606 VAL B C 1
ATOM 2548 O O . VAL B 1 106 ? 50.162 17.863 45.479 1.00 15.01 606 VAL B O 1
ATOM 2552 N N . ASN B 1 107 ? 48.634 16.457 46.405 1.00 15.76 607 ASN B N 1
ATOM 2553 C CA . ASN B 1 107 ? 47.458 16.874 45.580 1.00 16.78 607 ASN B CA 1
ATOM 2554 C C . ASN B 1 107 ? 47.258 18.388 45.683 1.00 16.69 607 ASN B C 1
ATOM 2555 O O . ASN B 1 107 ? 46.995 19.089 44.699 1.00 17.20 607 ASN B O 1
ATOM 2560 N N . LYS B 1 108 ? 47.360 18.884 46.897 1.00 16.30 608 LYS B N 1
ATOM 2561 C CA . LYS B 1 108 ? 47.165 20.295 47.154 1.00 16.42 608 LYS B CA 1
ATOM 2562 C C . LYS B 1 108 ? 48.191 21.145 46.435 1.00 15.74 608 LYS B C 1
ATOM 2563 O O . LYS B 1 108 ? 47.871 22.128 45.763 1.00 15.93 608 LYS B O 1
ATOM 2569 N N . ILE B 1 109 ? 49.445 20.758 46.591 1.00 14.95 609 ILE B N 1
ATOM 2570 C CA . ILE B 1 109 ? 50.519 21.54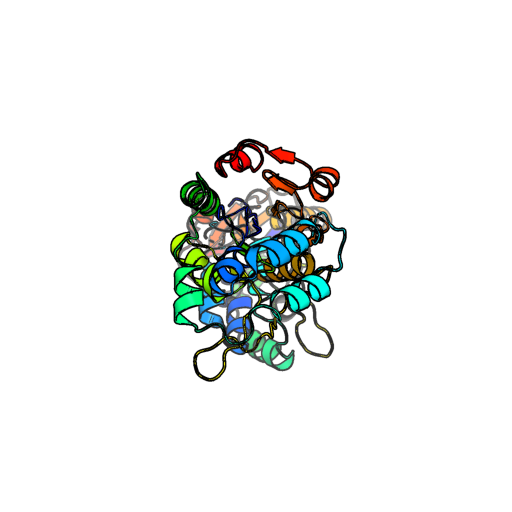5 46.009 1.00 15.11 609 ILE B CA 1
ATOM 2571 C C . ILE B 1 109 ? 50.550 21.500 44.488 1.00 14.36 609 ILE B C 1
ATOM 2572 O O . ILE B 1 109 ? 50.915 22.492 43.845 1.00 14.01 609 ILE B O 1
ATOM 2577 N N . LYS B 1 110 ? 50.077 20.390 43.920 1.00 13.92 610 LYS B N 1
ATOM 2578 C CA . LYS B 1 110 ? 49.999 20.209 42.472 1.00 13.97 610 LYS B CA 1
ATOM 2579 C C . LYS B 1 110 ? 49.133 21.335 41.950 1.00 13.89 610 LYS B C 1
ATOM 2580 O O . LYS B 1 110 ? 49.510 22.048 41.015 1.00 13.95 610 LYS B O 1
ATOM 2586 N N . GLU B 1 111 ? 47.977 21.503 42.577 1.00 13.75 611 GLU B N 1
ATOM 2587 C CA . GLU B 1 111 ? 47.053 22.548 42.147 1.00 14.90 611 GLU B CA 1
ATOM 2588 C C . GLU B 1 111 ? 47.582 23.930 42.459 1.00 15.43 611 GLU B C 1
ATOM 2589 O O . GLU B 1 111 ? 47.566 24.820 41.590 1.00 16.24 611 GLU B O 1
ATOM 2595 N N . LYS B 1 112 ? 48.069 24.114 43.682 1.00 15.66 612 LYS B N 1
ATOM 2596 C CA . LYS B 1 112 ? 48.565 25.421 44.118 1.00 16.48 612 LYS B CA 1
ATOM 2597 C C . LYS B 1 112 ? 49.680 26.000 43.258 1.00 16.08 612 LYS B C 1
ATOM 2598 O O . LYS B 1 112 ? 49.657 27.192 42.911 1.00 16.83 612 LYS B O 1
ATOM 2604 N N . LEU B 1 113 ? 50.648 25.165 42.897 1.00 15.63 613 LEU B N 1
ATOM 2605 C CA . LEU B 1 113 ? 51.780 25.632 42.108 1.00 16.23 613 LEU B CA 1
ATOM 2606 C C . LEU B 1 113 ? 51.599 25.512 40.603 1.00 16.04 613 LEU B C 1
ATOM 2607 O O . LEU B 1 113 ? 52.331 26.155 39.850 1.00 17.13 613 LEU B O 1
ATOM 2612 N N . GLY B 1 114 ? 50.606 24.742 40.163 1.00 15.00 614 GLY B N 1
ATOM 2613 C CA . GLY B 1 114 ? 50.345 24.581 38.747 1.00 14.93 614 GLY B CA 1
ATOM 2614 C C . GLY B 1 114 ? 51.165 23.497 38.067 1.00 14.69 614 GLY B C 1
ATOM 2615 O O . GLY B 1 114 ? 51.609 23.670 36.944 1.00 15.26 614 GLY B O 1
ATOM 2616 N N . LEU B 1 115 ? 51.332 22.357 38.734 1.00 14.03 615 LEU B N 1
ATOM 2617 C CA . LEU B 1 115 ? 52.111 21.268 38.145 1.00 13.69 615 LEU B CA 1
ATOM 2618 C C . LEU B 1 115 ? 51.303 20.474 37.150 1.00 12.72 615 LEU B C 1
ATOM 2619 O O . LEU B 1 115 ? 50.091 20.357 37.296 1.00 13.23 615 LEU B O 1
ATOM 2624 N N . ASP B 1 116 ? 51.981 19.892 36.161 1.00 11.82 616 ASP B N 1
ATOM 2625 C CA . ASP B 1 116 ? 51.317 19.079 35.146 1.00 11.24 616 ASP B CA 1
ATOM 2626 C C . ASP B 1 116 ? 51.070 17.646 35.565 1.00 10.79 616 ASP B C 1
ATOM 2627 O O . ASP B 1 116 ? 50.150 16.999 35.072 1.00 11.50 616 ASP B O 1
ATOM 2632 N N . TYR B 1 117 ? 51.936 17.133 36.441 1.00 10.50 617 TYR B N 1
ATOM 2633 C CA . TYR B 1 117 ? 51.851 15.758 36.926 1.00 9.73 617 TYR B CA 1
ATOM 2634 C C . TYR B 1 117 ? 52.215 15.696 38.401 1.00 9.35 617 TYR B C 1
ATOM 2635 O O . TYR B 1 117 ? 53.055 16.453 38.879 1.00 8.97 617 TYR B O 1
ATOM 2644 N N . ALA B 1 118 ? 51.577 14.780 39.128 1.00 8.52 618 ALA B N 1
ATOM 2645 C CA . ALA B 1 118 ? 51.882 14.550 40.544 1.00 8.57 618 ALA B CA 1
ATOM 2646 C C . ALA B 1 118 ? 51.743 13.054 40.781 1.00 8.29 618 ALA B C 1
ATOM 2647 O O . ALA B 1 118 ? 50.730 12.438 40.428 1.00 9.64 618 ALA B O 1
ATOM 2649 N N . PHE B 1 119 ? 52.772 12.467 41.396 1.00 8.17 619 PHE B N 1
ATOM 2650 C CA . PHE B 1 119 ? 52.783 11.040 41.730 1.00 8.49 619 PHE B CA 1
ATOM 2651 C C . PHE B 1 119 ? 53.211 10.9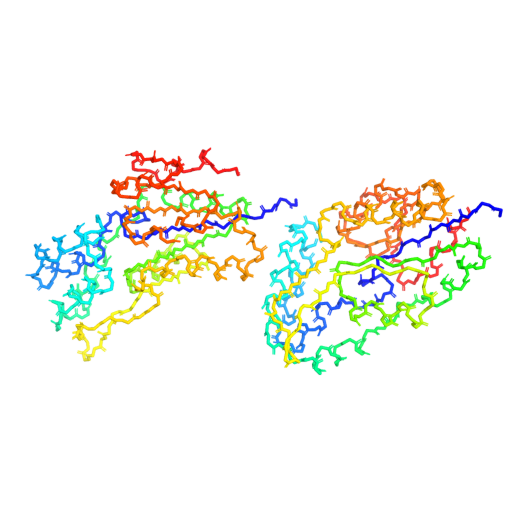67 43.183 1.00 7.56 619 PHE B C 1
ATOM 2652 O O . PHE B 1 119 ? 54.196 11.590 43.575 1.00 8.25 619 PHE B O 1
ATOM 2660 N N . ALA B 1 120 ? 52.467 10.230 43.993 1.00 7.29 620 ALA B N 1
ATOM 2661 C CA . ALA B 1 120 ? 52.772 10.048 45.421 1.00 7.06 620 ALA B CA 1
ATOM 2662 C C . ALA B 1 120 ? 52.091 8.768 45.903 1.00 6.93 620 ALA B C 1
ATOM 2663 O O . ALA B 1 120 ? 51.316 8.152 45.171 1.00 7.50 620 ALA B O 1
ATOM 2665 N N . ASN B 1 121 ? 52.422 8.359 47.120 1.00 7.32 621 ASN B N 1
ATOM 2666 C CA . ASN B 1 121 ? 51.774 7.199 47.703 1.00 7.91 621 ASN B CA 1
ATOM 2667 C C . ASN B 1 121 ? 50.516 7.650 48.426 1.00 8.06 621 ASN B C 1
ATOM 2668 O O . ASN B 1 121 ? 50.150 8.833 48.423 1.00 7.98 621 ASN B O 1
ATOM 2673 N N . ARG B 1 122 ? 49.837 6.713 49.082 1.00 8.51 622 ARG B N 1
ATOM 2674 C CA . ARG B 1 122 ? 48.596 7.056 49.772 1.00 9.64 622 ARG B CA 1
ATOM 2675 C C . ARG B 1 122 ? 48.483 6.408 51.124 1.00 9.38 622 ARG B C 1
ATOM 2676 O O . ARG B 1 122 ? 48.882 5.263 51.317 1.00 9.51 622 ARG B O 1
ATOM 2684 N N . LEU B 1 123 ? 47.954 7.156 52.062 1.00 9.26 623 LEU B N 1
ATOM 2685 C CA . LEU B 1 123 ? 47.701 6.656 53.402 1.00 9.24 623 LEU B CA 1
ATOM 2686 C C . LEU B 1 123 ? 46.328 6.011 53.417 1.00 9.27 623 LEU B C 1
ATOM 2687 O O . LEU B 1 123 ? 45.360 6.613 52.985 1.00 10.08 623 LEU B O 1
ATOM 2692 N N . ILE B 1 124 ? 46.233 4.792 53.935 1.00 8.99 624 ILE B N 1
ATOM 2693 C CA . ILE B 1 124 ? 44.928 4.111 53.986 1.00 9.26 624 ILE B CA 1
ATOM 2694 C C . ILE B 1 124 ? 44.154 4.586 55.230 1.00 9.50 624 ILE B C 1
ATOM 2695 O O . ILE B 1 124 ? 44.711 4.733 56.314 1.00 8.63 624 ILE B O 1
ATOM 2700 N N . VAL B 1 125 ? 42.861 4.839 55.049 1.00 10.18 625 VAL B N 1
ATOM 2701 C CA . VAL B 1 125 ? 41.989 5.399 56.078 1.00 10.48 625 VAL B CA 1
ATOM 2702 C C . VAL B 1 125 ? 40.775 4.503 56.289 1.00 11.31 625 VAL B C 1
ATOM 2703 O O . VAL B 1 125 ? 40.220 3.973 55.328 1.00 11.49 625 VAL B O 1
ATOM 2707 N N . LYS B 1 126 ? 40.408 4.301 57.544 1.00 12.10 626 LYS B N 1
ATOM 2708 C CA . LYS B 1 126 ? 39.253 3.470 57.907 1.00 13.37 626 LYS B CA 1
ATOM 2709 C C . LYS B 1 126 ? 38.591 4.123 59.113 1.00 13.75 626 LYS B C 1
ATOM 2710 O O . LYS B 1 126 ? 39.252 4.452 60.097 1.00 14.05 626 LYS B O 1
ATOM 2716 N N . ASP B 1 127 ? 37.284 4.319 59.027 1.00 14.30 627 ASP B N 1
ATOM 2717 C CA . ASP B 1 127 ? 36.519 4.910 60.134 1.00 15.20 627 ASP B CA 1
ATOM 2718 C C . ASP B 1 127 ? 37.062 6.289 60.567 1.00 14.56 627 ASP B C 1
ATOM 2719 O O . ASP B 1 127 ? 37.087 6.612 61.751 1.00 15.11 627 ASP B O 1
ATOM 2724 N N . GLY B 1 128 ? 37.508 7.095 59.606 1.00 13.96 628 GLY B N 1
ATOM 2725 C CA . GLY B 1 128 ? 38.021 8.427 59.927 1.00 13.01 628 GLY B CA 1
ATOM 2726 C C . GLY B 1 128 ? 39.404 8.455 60.550 1.00 12.57 628 GLY B C 1
ATOM 2727 O O . GLY B 1 128 ? 39.799 9.496 61.045 1.00 13.07 628 GLY B O 1
ATOM 2728 N N . LYS B 1 129 ? 40.134 7.347 60.517 1.00 12.08 629 LYS B N 1
ATOM 2729 C CA . LYS B 1 129 ? 41.473 7.287 61.124 1.00 12.28 629 LYS B CA 1
ATOM 2730 C C . LYS B 1 129 ? 42.455 6.534 60.244 1.00 11.60 629 LYS B C 1
ATOM 2731 O O . LYS B 1 129 ? 42.079 5.658 59.453 1.00 11.48 629 LYS B O 1
ATOM 2737 N N . LEU B 1 130 ? 43.730 6.868 60.362 1.00 11.07 630 LEU B N 1
ATOM 2738 C CA . LEU B 1 130 ? 44.713 6.111 59.599 1.00 10.56 630 LEU B CA 1
ATOM 2739 C C . LEU B 1 130 ? 44.766 4.670 60.082 1.00 10.41 630 LEU B C 1
ATOM 2740 O O . LEU B 1 130 ? 44.708 4.404 61.285 1.00 11.02 630 LEU B O 1
ATOM 2745 N N . THR B 1 131 ? 44.892 3.726 59.156 1.00 10.04 631 THR B N 1
ATOM 2746 C CA . THR B 1 131 ? 44.996 2.327 59.562 1.00 10.32 631 THR B CA 1
ATOM 2747 C C . THR B 1 131 ? 46.435 1.930 59.851 1.00 10.40 631 THR B C 1
ATOM 2748 O O . THR B 1 131 ? 46.695 0.897 60.468 1.00 11.20 631 THR B O 1
ATOM 2752 N N . GLY B 1 132 ? 47.385 2.732 59.386 1.00 10.26 632 GLY B N 1
ATOM 2753 C CA . GLY B 1 132 ? 48.768 2.348 59.567 1.00 10.27 632 GLY B CA 1
ATOM 2754 C C . GLY B 1 132 ? 49.379 1.737 58.316 1.00 9.88 632 GLY B C 1
ATOM 2755 O O . GLY B 1 132 ? 50.538 1.367 58.340 1.00 10.93 632 GLY B O 1
ATOM 2756 N N . ASP B 1 133 ? 48.595 1.592 57.245 1.00 9.61 633 ASP B N 1
ATOM 2757 C CA . ASP B 1 133 ? 49.120 1.078 55.983 1.00 9.04 633 ASP B CA 1
ATOM 2758 C C . ASP B 1 133 ? 49.333 2.242 54.988 1.00 8.85 633 ASP B C 1
ATOM 2759 O O . ASP B 1 133 ? 48.703 3.307 55.067 1.00 8.88 633 ASP B O 1
ATOM 2764 N N . VAL B 1 134 ? 50.221 1.978 54.047 1.00 8.44 634 VAL B N 1
ATOM 2765 C CA . VAL B 1 134 ? 50.522 2.881 52.945 1.00 9.20 634 VAL B CA 1
ATOM 2766 C C . VAL B 1 134 ? 50.569 2.018 51.678 1.00 9.48 634 VAL B C 1
ATOM 2767 O O . VAL B 1 134 ? 50.986 0.858 51.710 1.00 10.20 634 VAL B O 1
ATOM 2771 N N . GLU B 1 135 ? 50.091 2.568 50.564 1.00 9.59 635 GLU B N 1
ATOM 2772 C CA . GLU B 1 135 ? 50.157 1.826 49.284 1.00 9.47 635 GLU B CA 1
ATOM 2773 C C . GLU B 1 135 ? 50.512 2.831 48.194 1.00 9.64 635 GLU B C 1
ATOM 2774 O O . GLU B 1 135 ? 50.279 4.024 48.372 1.00 10.35 635 GLU B O 1
ATOM 2780 N N . GLY B 1 136 ? 51.066 2.364 47.076 1.00 9.24 636 GLY B N 1
ATOM 2781 C CA . GLY B 1 136 ? 51.405 3.300 46.021 1.00 9.53 636 GLY B CA 1
ATOM 2782 C C . GLY B 1 136 ? 52.480 2.786 45.098 1.00 10.05 636 GLY B C 1
ATOM 2783 O O . GLY B 1 136 ? 52.982 1.682 45.263 1.00 10.10 636 GLY B O 1
ATOM 2784 N N . GLU B 1 137 ? 52.838 3.619 44.126 1.00 10.59 637 GLU B N 1
ATOM 2785 C CA . GLU B 1 137 ? 53.837 3.270 43.121 1.00 11.27 637 GLU B CA 1
ATOM 2786 C C . GLU B 1 137 ? 55.095 4.107 43.228 1.00 9.79 637 GLU B C 1
ATOM 2787 O O . GLU B 1 137 ? 55.837 4.234 42.264 1.00 9.56 637 GLU B O 1
ATOM 2793 N N . VAL B 1 138 ? 55.314 4.714 44.388 1.00 8.91 638 VAL B N 1
ATOM 2794 C CA . VAL B 1 138 ? 56.560 5.468 44.612 1.00 8.39 638 VAL B CA 1
ATOM 2795 C C . VAL B 1 138 ? 57.237 4.893 45.866 1.00 8.55 638 VAL B C 1
ATOM 2796 O O . VAL B 1 138 ? 57.633 5.604 46.803 1.00 8.37 638 VAL B O 1
ATOM 2800 N N . LEU B 1 139 ? 57.377 3.560 45.851 1.00 8.97 639 LEU B N 1
ATOM 2801 C CA . LEU B 1 139 ? 57.933 2.799 46.960 1.00 10.11 639 LEU B CA 1
ATOM 2802 C C . LEU B 1 139 ? 59.200 2.026 46.656 1.00 10.04 639 LEU B C 1
ATOM 2803 O O . LEU B 1 139 ? 60.148 2.051 47.450 1.00 10.21 639 LEU B O 1
ATOM 2808 N N . LYS B 1 140 ? 59.215 1.323 45.517 1.00 10.47 640 LYS B N 1
ATOM 2809 C CA . LYS B 1 140 ? 60.371 0.501 45.147 1.00 11.39 640 LYS B CA 1
ATOM 2810 C C . LYS B 1 140 ? 61.615 1.339 44.952 1.00 12.10 640 LYS B C 1
ATOM 2811 O O . LYS B 1 140 ? 61.538 2.553 44.732 1.00 11.46 640 LYS B O 1
ATOM 2817 N N . GLU B 1 141 ? 62.782 0.715 45.071 1.00 12.65 641 GLU B N 1
ATOM 2818 C CA . GLU B 1 141 ? 64.027 1.452 44.964 1.00 14.34 641 GLU B CA 1
ATOM 2819 C C . GLU B 1 141 ? 64.206 2.262 43.681 1.00 14.16 641 GLU B C 1
ATOM 2820 O O . GLU B 1 141 ? 64.771 3.377 43.730 1.00 15.14 641 GLU B O 1
ATOM 2826 N N . ASN B 1 142 ? 63.749 1.737 42.544 1.00 14.33 642 ASN B N 1
ATOM 2827 C CA . ASN B 1 142 ? 63.899 2.486 41.282 1.00 14.62 642 ASN B CA 1
ATOM 2828 C C . ASN B 1 142 ? 62.587 3.166 40.902 1.00 12.99 642 ASN B C 1
ATOM 2829 O O . ASN B 1 142 ? 62.400 3.564 39.760 1.00 13.07 642 ASN B O 1
ATOM 2834 N N . ALA B 1 143 ? 61.675 3.339 41.863 1.00 11.89 643 ALA B N 1
ATOM 2835 C CA . ALA B 1 143 ? 60.359 3.895 41.524 1.00 10.76 643 ALA B CA 1
ATOM 2836 C C . ALA B 1 143 ? 60.308 5.258 40.824 1.00 10.08 643 ALA B C 1
ATOM 2837 O O . ALA B 1 143 ? 59.590 5.420 39.856 1.00 10.07 643 ALA B O 1
ATOM 2839 N N . LYS B 1 144 ? 61.081 6.220 41.313 1.00 9.56 644 LYS B N 1
ATOM 2840 C CA . LYS B 1 144 ? 61.017 7.535 40.691 1.00 9.15 644 LYS B CA 1
ATOM 2841 C C . LYS B 1 144 ? 61.561 7.542 39.262 1.00 9.58 644 LYS B C 1
ATOM 2842 O O . LYS B 1 144 ? 61.037 8.261 38.416 1.00 9.32 644 LYS B O 1
ATOM 2848 N N . GLY B 1 145 ? 62.611 6.771 39.001 1.00 9.49 645 GLY B N 1
ATOM 2849 C CA . GLY B 1 145 ? 63.134 6.668 37.642 1.00 9.39 645 GLY B CA 1
ATOM 2850 C C . GLY B 1 145 ? 62.096 6.074 36.685 1.00 9.61 645 GLY B C 1
ATOM 2851 O O . GLY B 1 145 ? 62.002 6.511 35.546 1.00 9.61 645 GLY B O 1
ATOM 2852 N N . GLU B 1 146 ? 61.326 5.091 37.138 1.00 10.65 646 GLU B N 1
ATOM 2853 C CA . GLU B 1 146 ? 60.285 4.467 36.321 1.00 11.23 646 GLU B CA 1
ATOM 2854 C C . GLU B 1 146 ? 59.237 5.512 35.947 1.00 10.66 646 GLU B C 1
ATOM 2855 O O . GLU B 1 146 ? 58.769 5.564 34.807 1.00 10.21 646 GLU B O 1
ATOM 2861 N N . ILE B 1 147 ? 58.864 6.344 36.919 1.00 9.81 647 ILE B N 1
ATOM 2862 C CA . ILE B 1 147 ? 57.883 7.394 36.674 1.00 9.97 647 ILE B CA 1
ATOM 2863 C C . ILE B 1 147 ? 58.451 8.438 35.718 1.00 9.36 647 ILE B C 1
ATOM 2864 O O . ILE B 1 147 ? 57.738 8.879 34.791 1.00 9.88 647 ILE B O 1
ATOM 2869 N N . LEU B 1 148 ? 59.707 8.836 35.914 1.00 9.32 648 LEU B N 1
ATOM 2870 C CA . LEU B 1 148 ? 60.313 9.794 34.978 1.00 9.70 648 LEU B CA 1
ATOM 2871 C C . LEU B 1 148 ? 60.214 9.270 33.539 1.00 9.98 648 LEU B C 1
ATOM 2872 O O . LEU B 1 148 ? 59.791 9.995 32.640 1.00 9.76 648 LEU B O 1
ATOM 2877 N N . GLU B 1 149 ? 60.606 8.011 33.337 1.00 10.35 649 GLU B N 1
ATOM 2878 C CA . GLU B 1 149 ? 60.549 7.422 32.001 1.00 11.70 649 GLU B CA 1
ATOM 2879 C C . GLU B 1 149 ? 59.120 7.413 31.466 1.00 11.07 649 GLU B C 1
ATOM 2880 O O . GLU B 1 149 ? 58.879 7.706 30.298 1.00 11.31 649 GLU B O 1
ATOM 2886 N N . LYS B 1 150 ? 58.168 7.046 32.308 1.00 10.47 650 LYS B N 1
ATOM 2887 C CA . LYS B 1 150 ? 56.774 7.003 31.892 1.00 11.20 650 LYS B CA 1
ATOM 2888 C C . LYS B 1 150 ? 56.270 8.385 31.443 1.00 10.17 650 LYS B C 1
ATOM 2889 O O . LYS B 1 150 ? 55.605 8.501 30.396 1.00 10.29 650 LYS B O 1
ATOM 2895 N N . ILE B 1 151 ? 56.529 9.425 32.240 1.00 9.62 651 ILE B N 1
ATOM 2896 C CA . ILE B 1 151 ? 56.087 10.769 31.870 1.00 9.08 651 ILE B CA 1
ATOM 2897 C C . ILE B 1 151 ? 56.771 11.219 30.588 1.00 9.41 651 ILE B C 1
ATOM 2898 O O . ILE B 1 151 ? 56.103 11.758 29.684 1.00 9.33 651 ILE B O 1
ATOM 2903 N N . ALA B 1 152 ? 58.073 11.005 30.479 1.00 9.06 652 ALA B N 1
ATOM 2904 C CA . ALA B 1 152 ? 58.769 11.427 29.262 1.00 9.15 652 ALA B CA 1
ATOM 2905 C C . ALA B 1 152 ? 58.182 10.759 28.028 1.00 9.82 652 ALA B C 1
ATOM 2906 O O . ALA B 1 152 ? 58.035 11.404 26.987 1.00 9.85 652 ALA B O 1
ATOM 2908 N N . LYS B 1 153 ? 57.814 9.488 28.137 1.00 10.12 653 LYS B N 1
ATOM 2909 C CA . LYS B 1 153 ? 57.239 8.777 26.987 1.00 11.45 653 LYS B CA 1
ATOM 2910 C C . LYS B 1 153 ? 55.873 9.355 26.598 1.00 10.90 653 LYS B C 1
ATOM 2911 O O . LYS B 1 153 ? 55.585 9.516 25.425 1.00 11.17 653 LYS B O 1
ATOM 2917 N N . ILE B 1 154 ? 55.034 9.680 27.576 1.00 10.68 654 ILE B N 1
ATOM 2918 C CA . ILE B 1 154 ? 53.747 10.280 27.299 1.00 10.51 654 ILE B CA 1
ATOM 2919 C C . ILE B 1 154 ? 53.945 11.603 26.581 1.00 10.16 654 ILE B C 1
ATOM 2920 O O . ILE B 1 154 ? 53.236 11.916 25.633 1.00 10.68 654 ILE B O 1
ATOM 2925 N N . GLU B 1 155 ? 54.937 12.375 27.010 1.00 10.23 655 GLU B N 1
ATOM 2926 C CA . GLU B 1 155 ? 55.149 13.684 26.443 1.00 10.07 655 GLU B CA 1
ATOM 2927 C C . GLU B 1 155 ? 55.970 13.733 25.181 1.00 10.04 655 GLU B C 1
ATOM 2928 O O . GLU B 1 155 ? 56.051 14.793 24.551 1.00 9.49 655 GLU B O 1
ATOM 2934 N N . GLY B 1 156 ? 56.532 12.596 24.781 1.00 8.82 656 GLY B N 1
ATOM 2935 C CA . GLY B 1 156 ? 57.381 12.576 23.591 1.00 8.89 656 GLY B CA 1
ATOM 2936 C C . GLY B 1 156 ? 58.711 13.275 23.803 1.00 8.90 656 GLY B C 1
ATOM 2937 O O . GLY B 1 156 ? 59.368 13.691 22.833 1.00 9.12 656 GLY B O 1
ATOM 2938 N N . ILE B 1 157 ? 59.139 13.402 25.060 1.00 8.73 657 ILE B N 1
ATOM 2939 C CA . ILE B 1 157 ? 60.391 14.085 25.377 1.00 9.17 657 ILE B CA 1
ATOM 2940 C C . ILE B 1 157 ? 61.511 13.072 25.610 1.00 10.34 657 ILE B C 1
ATOM 2941 O O . ILE B 1 157 ? 61.376 12.141 26.395 1.00 10.39 657 ILE B O 1
ATOM 2946 N N . ASN B 1 158 ? 62.620 13.252 24.896 1.00 10.43 658 ASN B N 1
ATOM 2947 C CA . ASN B 1 158 ? 63.783 12.381 25.045 1.00 11.26 658 ASN B CA 1
ATOM 2948 C C . ASN B 1 158 ? 64.369 12.522 26.454 1.00 11.51 658 ASN B C 1
ATOM 2949 O O . ASN B 1 158 ? 64.373 13.617 27.044 1.00 10.72 658 ASN B O 1
ATOM 2954 N N . LEU B 1 159 ? 64.879 11.422 26.986 1.00 11.37 659 LEU B N 1
ATOM 2955 C CA . LEU B 1 159 ? 65.444 11.474 28.338 1.00 12.00 659 LEU B CA 1
ATOM 2956 C C . LEU B 1 159 ? 66.549 12.526 28.465 1.00 12.11 659 LEU B C 1
ATOM 2957 O O . LEU B 1 159 ? 66.722 13.124 29.543 1.00 12.22 659 LEU B O 1
ATOM 2962 N N . GLU B 1 160 ? 67.266 12.835 27.381 1.00 12.68 660 GLU B N 1
ATOM 2963 C CA . GLU B 1 160 ? 68.339 13.838 27.502 1.00 13.06 660 GLU B CA 1
ATOM 2964 C C . GLU B 1 160 ? 67.765 15.225 27.795 1.00 12.68 660 GLU B C 1
ATOM 2965 O O . GLU B 1 160 ? 68.499 16.125 28.240 1.00 13.36 660 GLU B O 1
ATOM 2971 N N . ASP B 1 161 ? 66.464 15.399 27.543 1.00 11.66 661 ASP B N 1
ATOM 2972 C CA . ASP B 1 161 ? 65.796 16.675 27.774 1.00 10.88 661 ASP B CA 1
ATOM 2973 C C . ASP B 1 161 ? 64.998 16.686 29.070 1.00 10.48 661 ASP B C 1
ATOM 2974 O O . ASP B 1 161 ? 64.010 17.390 29.203 1.00 10.04 661 ASP B O 1
ATOM 2979 N N A THR B 1 162 ? 65.442 15.884 30.031 0.50 11.03 662 THR B N 1
ATOM 2980 N N B THR B 1 162 ? 65.429 15.873 30.021 0.50 8.90 662 THR B N 1
ATOM 2981 C CA A THR B 1 162 ? 64.778 15.811 31.325 0.50 10.70 662 THR B CA 1
ATOM 2982 C CA B THR B 1 162 ? 64.764 15.850 31.314 0.50 8.15 662 THR B CA 1
ATOM 2983 C C A THR B 1 162 ? 65.713 16.340 32.404 0.50 10.21 662 THR B C 1
ATOM 2984 C C B THR B 1 162 ? 65.716 16.390 32.379 0.50 7.93 662 THR B C 1
ATOM 2985 O O A THR B 1 162 ? 66.932 16.194 32.312 0.50 10.02 662 THR B O 1
ATOM 2986 O O B THR B 1 162 ? 66.952 16.325 32.245 0.50 6.63 662 THR B O 1
ATOM 2993 N N . VAL B 1 163 ? 65.131 16.958 33.425 1.00 8.68 663 VAL B N 1
ATOM 2994 C CA . VAL B 1 163 ? 65.908 17.526 34.541 1.00 8.66 663 VAL B CA 1
ATOM 2995 C C . VAL B 1 163 ? 65.265 17.022 35.822 1.00 8.43 663 VAL B C 1
ATOM 2996 O O . VAL B 1 163 ? 64.052 17.068 35.979 1.00 8.23 663 VAL B O 1
ATOM 3000 N N . ALA B 1 164 ? 66.075 16.470 36.714 1.00 7.89 664 ALA B N 1
ATOM 3001 C CA . ALA B 1 164 ? 65.592 15.981 38.004 1.00 7.85 664 ALA B CA 1
ATOM 3002 C C . ALA B 1 164 ? 66.148 16.872 39.110 1.00 8.23 664 ALA B C 1
ATOM 3003 O O . ALA B 1 164 ? 67.343 17.159 39.130 1.00 8.56 664 ALA B O 1
ATOM 3005 N N . VAL B 1 165 ? 65.273 17.344 40.005 1.00 7.60 665 VAL B N 1
ATOM 3006 C CA . VAL B 1 165 ? 65.697 18.180 41.146 1.00 8.25 665 VAL B CA 1
ATOM 3007 C C . VAL B 1 165 ? 65.293 17.388 42.386 1.00 8.53 665 VAL B C 1
ATOM 3008 O O . VAL B 1 165 ? 64.113 17.207 42.673 1.00 9.56 665 VAL B O 1
ATOM 3012 N N . GLY B 1 166 ? 66.281 16.934 43.154 1.00 9.49 666 GLY B N 1
ATOM 3013 C CA . GLY B 1 166 ? 65.982 16.107 44.317 1.00 10.35 666 GLY B CA 1
ATOM 3014 C C . GLY B 1 166 ? 66.820 16.431 45.529 1.00 10.61 666 GLY B C 1
ATOM 3015 O O . GLY B 1 166 ? 67.697 17.293 45.447 1.00 10.69 666 GLY B O 1
ATOM 3016 N N . ASP B 1 167 ? 66.565 15.733 46.635 1.00 10.92 667 ASP B N 1
ATOM 3017 C CA . ASP B 1 167 ? 67.369 16.005 47.816 1.00 12.18 667 ASP B CA 1
ATOM 3018 C C . ASP B 1 167 ? 67.652 14.823 48.706 1.00 12.01 667 ASP B C 1
ATOM 3019 O O . ASP B 1 167 ? 68.411 15.002 49.651 1.00 13.01 667 ASP B O 1
ATOM 3024 N N . GLY B 1 168 ? 67.097 13.647 48.407 1.00 11.24 668 GLY B N 1
ATOM 3025 C CA . GLY B 1 168 ? 67.302 12.464 49.246 1.00 11.05 668 GLY B CA 1
ATOM 3026 C C . GLY B 1 168 ? 67.658 11.214 48.472 1.00 10.00 668 GLY B C 1
ATOM 3027 O O . GLY B 1 168 ? 67.603 11.182 47.249 1.00 10.37 668 GLY B O 1
ATOM 3028 N N . ALA B 1 169 ? 68.012 10.154 49.192 1.00 9.35 669 ALA B N 1
ATOM 3029 C CA . ALA B 1 169 ? 68.385 8.903 48.533 1.00 9.45 669 ALA B CA 1
ATOM 3030 C C . ALA B 1 169 ? 67.327 8.322 47.605 1.00 9.75 669 ALA B C 1
ATOM 3031 O O . ALA B 1 169 ? 67.678 7.631 46.653 1.00 10.64 669 ALA B O 1
ATOM 3033 N N . ASN B 1 170 ? 66.030 8.564 47.856 1.00 9.67 670 ASN B N 1
ATOM 3034 C CA . ASN B 1 170 ? 65.018 7.983 46.974 1.00 9.30 670 ASN B CA 1
ATOM 3035 C C . ASN B 1 170 ? 64.877 8.755 45.650 1.00 9.20 670 ASN B C 1
ATOM 3036 O O . ASN B 1 170 ? 64.051 8.403 44.814 1.00 9.66 670 ASN B O 1
ATOM 3041 N N . ASP B 1 171 ? 65.715 9.767 45.463 1.00 8.62 671 ASP B N 1
ATOM 3042 C CA . ASP B 1 171 ? 65.800 10.529 44.221 1.00 9.26 671 ASP B CA 1
ATOM 3043 C C . ASP B 1 171 ? 66.942 9.991 43.338 1.00 9.69 671 ASP B C 1
ATOM 3044 O O . ASP B 1 171 ? 67.081 10.390 42.190 1.00 10.02 671 ASP B O 1
ATOM 3049 N N . ILE B 1 172 ? 67.714 9.026 43.840 1.00 10.25 672 ILE B N 1
ATOM 3050 C CA . ILE B 1 172 ? 68.824 8.478 43.071 1.00 10.89 672 ILE B CA 1
ATOM 3051 C C . ILE B 1 172 ? 68.343 7.821 41.765 1.00 10.93 672 ILE B C 1
ATOM 3052 O O . ILE B 1 172 ? 68.982 8.013 40.722 1.00 11.23 672 ILE B O 1
ATOM 3057 N N . SER B 1 173 ? 67.238 7.081 41.791 1.00 10.95 673 SER B N 1
ATOM 3058 C CA . SER B 1 173 ? 66.756 6.444 40.550 1.00 11.23 673 SER B CA 1
ATOM 3059 C C . SER B 1 173 ? 66.270 7.451 39.488 1.00 11.66 673 SER B C 1
ATOM 3060 O O . SER B 1 173 ? 66.328 7.159 38.290 1.00 12.77 673 SER B O 1
ATOM 3071 N N . PHE B 1 175 ? 67.651 10.460 39.200 1.00 12.28 675 PHE B N 1
ATOM 3072 C CA . PHE B 1 175 ? 68.920 10.963 38.672 1.00 12.30 675 PHE B CA 1
ATOM 3073 C C . PHE B 1 175 ? 69.464 10.006 37.603 1.00 13.30 675 PHE B C 1
ATOM 3074 O O . PHE B 1 175 ? 69.978 10.457 36.588 1.00 13.20 675 PHE B O 1
ATOM 3082 N N . LYS B 1 176 ? 69.361 8.696 37.845 1.00 13.65 676 LYS B N 1
ATOM 3083 C CA . LYS B 1 176 ? 69.885 7.697 36.906 1.00 14.38 676 LYS B CA 1
ATOM 3084 C C . LYS B 1 176 ? 69.382 7.896 35.483 1.00 14.72 676 LYS B C 1
ATOM 3085 O O . LYS B 1 176 ? 70.140 7.717 34.530 1.00 15.10 676 LYS B O 1
ATOM 3091 N N . LYS B 1 177 ? 68.113 8.275 35.348 1.00 14.61 677 LYS B N 1
ATOM 3092 C CA . LYS B 1 177 ? 67.483 8.442 34.040 1.00 14.54 677 LYS B CA 1
ATOM 3093 C C . LYS B 1 177 ? 67.490 9.864 33.471 1.00 14.49 677 LYS B C 1
ATOM 3094 O O . LYS B 1 177 ? 67.310 10.049 32.265 1.00 14.94 677 LYS B O 1
ATOM 3100 N N . ALA B 1 178 ? 67.705 10.859 34.323 1.00 13.65 678 ALA B N 1
ATOM 3101 C CA . ALA B 1 178 ? 67.662 12.251 33.899 1.00 13.06 678 ALA B CA 1
ATOM 3102 C C . ALA B 1 178 ? 68.816 12.810 33.094 1.00 12.79 678 ALA B C 1
ATOM 3103 O O . ALA B 1 178 ? 69.956 12.370 33.230 1.00 13.25 678 ALA B O 1
ATOM 3105 N N . GLY B 1 179 ? 68.509 13.799 32.256 1.00 12.38 679 GLY B N 1
ATOM 3106 C CA . GLY B 1 179 ? 69.543 14.437 31.463 1.00 12.54 679 GLY B CA 1
ATOM 3107 C C . GLY B 1 179 ? 70.400 15.408 32.270 1.00 12.45 679 GLY B C 1
ATOM 3108 O O . GLY B 1 179 ? 71.580 15.590 31.980 1.00 14.01 679 GLY B O 1
ATOM 3109 N N . LEU B 1 180 ? 69.810 16.058 33.273 1.00 11.58 680 LEU B N 1
ATOM 3110 C CA . LEU B 1 180 ? 70.521 17.013 34.126 1.00 11.34 680 LEU B CA 1
ATOM 3111 C C . LEU B 1 180 ? 70.083 16.679 35.532 1.00 10.97 680 LEU B C 1
ATOM 3112 O O . LEU B 1 180 ? 68.880 16.565 35.791 1.00 10.66 680 LEU B O 1
ATOM 3117 N N . LYS B 1 181 ? 71.053 16.529 36.423 1.00 10.70 681 LYS B N 1
ATOM 3118 C CA . LYS B 1 181 ? 70.802 16.141 37.808 1.00 10.38 681 LYS B CA 1
ATOM 3119 C C . LYS B 1 181 ? 71.141 17.251 38.770 1.00 9.81 681 LYS B C 1
ATOM 3120 O O . LYS B 1 181 ? 72.307 17.611 38.952 1.00 10.13 681 LYS B O 1
ATOM 3126 N N . ILE B 1 182 ? 70.121 17.770 39.437 1.00 9.27 682 ILE B N 1
ATOM 3127 C CA . ILE B 1 182 ? 70.336 18.862 40.363 1.00 9.23 682 ILE B CA 1
ATOM 3128 C C . ILE B 1 182 ? 70.008 18.457 41.781 1.00 9.15 682 ILE B C 1
ATOM 3129 O O . ILE B 1 182 ? 68.896 18.031 42.066 1.00 9.87 682 ILE B O 1
ATOM 3134 N N . ALA B 1 183 ? 70.989 18.565 42.676 1.00 9.19 683 ALA B N 1
ATOM 3135 C CA . ALA B 1 183 ? 70.788 18.256 44.086 1.00 8.95 683 ALA B CA 1
ATOM 3136 C C . ALA B 1 183 ? 70.498 19.571 44.822 1.00 9.19 683 ALA B C 1
ATOM 3137 O O . ALA B 1 183 ? 71.342 20.471 44.848 1.00 9.47 683 ALA B O 1
ATOM 3139 N N . PHE B 1 184 ? 69.289 19.701 45.359 1.00 9.56 684 PHE B N 1
ATOM 3140 C CA . PHE B 1 184 ? 68.863 20.933 46.037 1.00 10.39 684 PHE B CA 1
ATOM 3141 C C . PHE B 1 184 ? 68.937 20.788 47.552 1.00 10.84 684 PHE B C 1
ATOM 3142 O O . PHE B 1 184 ? 68.134 20.047 48.114 1.00 11.19 684 PHE B O 1
ATOM 3150 N N . CYS B 1 185 ? 69.908 21.467 48.180 1.00 11.60 685 CYS B N 1
ATOM 3151 C CA . CYS B 1 185 ? 70.155 21.443 49.654 1.00 12.24 685 CYS B CA 1
ATOM 3152 C C . CYS B 1 185 ? 69.995 19.997 50.093 1.00 12.63 685 CYS B C 1
ATOM 3153 O O . CYS B 1 185 ? 69.267 19.671 51.051 1.00 12.92 685 CYS B O 1
ATOM 3156 N N . ALA B 1 186 ? 70.753 19.150 49.399 1.00 12.10 686 ALA B N 1
ATOM 3157 C CA . ALA B 1 186 ? 70.630 17.700 49.489 1.00 11.98 686 ALA B CA 1
ATOM 3158 C C . ALA B 1 186 ? 71.520 16.928 50.410 1.00 11.69 686 ALA B C 1
ATOM 3159 O O . ALA B 1 186 ? 72.528 17.428 50.877 1.00 12.46 686 ALA B O 1
ATOM 3161 N N . LYS B 1 187 ? 71.140 15.675 50.628 1.00 12.07 687 LYS B N 1
ATOM 3162 C CA . LYS B 1 187 ? 71.958 14.762 51.433 1.00 11.96 687 LYS B CA 1
ATOM 3163 C C . LYS B 1 187 ? 73.211 14.388 50.616 1.00 12.29 687 LYS B C 1
ATOM 3164 O O . LYS B 1 187 ? 73.152 14.291 49.384 1.00 12.29 687 LYS B O 1
ATOM 3170 N N . PRO B 1 188 ? 74.347 14.161 51.302 1.00 12.65 688 PRO B N 1
ATOM 3171 C CA . PRO B 1 188 ? 75.608 13.795 50.663 1.00 12.45 688 PRO B CA 1
ATOM 3172 C C . PRO B 1 188 ? 75.462 12.654 49.649 1.00 11.89 688 PRO B C 1
ATOM 3173 O O . PRO B 1 188 ? 76.078 12.683 48.580 1.00 11.83 688 PRO B O 1
ATOM 3177 N N . ILE B 1 189 ? 74.665 11.639 49.966 1.00 12.35 689 ILE B N 1
ATOM 3178 C CA . ILE B 1 189 ? 74.522 10.522 49.062 1.00 12.83 689 ILE B CA 1
ATOM 3179 C C . ILE B 1 189 ? 73.975 10.948 47.692 1.00 12.40 689 ILE B C 1
ATOM 3180 O O . ILE B 1 189 ? 74.328 10.365 46.664 1.00 12.06 689 ILE B O 1
ATOM 3185 N N . LEU B 1 190 ? 73.129 11.978 47.649 1.00 12.04 690 LEU B N 1
ATOM 3186 C CA . LEU B 1 190 ? 72.619 12.415 46.365 1.00 11.56 690 LEU B CA 1
ATOM 3187 C C . LEU B 1 190 ? 73.580 13.413 45.731 1.00 11.25 690 LEU B C 1
ATOM 3188 O O . LEU B 1 190 ? 73.749 13.421 44.512 1.00 11.24 690 LEU B O 1
ATOM 3193 N N . LYS B 1 191 ? 74.215 14.258 46.539 1.00 11.71 691 LYS B N 1
ATOM 3194 C CA . LYS B 1 191 ? 75.178 15.199 45.979 1.00 11.85 691 LYS B CA 1
ATOM 3195 C C . LYS B 1 191 ? 76.286 14.446 45.237 1.00 11.80 691 LYS B C 1
ATOM 3196 O O . LYS B 1 191 ? 76.802 14.934 44.229 1.00 11.83 691 LYS B O 1
ATOM 3202 N N . GLU B 1 192 ? 76.653 13.259 45.708 1.00 12.43 692 GLU B N 1
ATOM 3203 C CA . GLU B 1 192 ? 77.700 12.480 45.046 1.00 13.68 692 GLU B CA 1
ATOM 3204 C C . GLU B 1 192 ? 77.371 12.173 43.604 1.00 13.43 692 GLU B C 1
ATOM 3205 O O . GLU B 1 192 ? 78.261 12.055 42.756 1.00 14.47 692 GLU B O 1
ATOM 3211 N N . LYS B 1 193 ? 76.081 12.034 43.326 1.00 13.09 693 LYS B N 1
ATOM 3212 C CA . LYS B 1 193 ? 75.619 11.662 42.003 1.00 13.24 693 LYS B CA 1
ATOM 3213 C C . LYS B 1 193 ? 75.124 12.804 41.160 1.00 12.70 693 LYS B C 1
ATOM 3214 O O . LYS B 1 193 ? 74.812 12.609 39.981 1.00 12.83 693 LYS B O 1
ATOM 3220 N N . ALA B 1 194 ? 75.093 13.995 41.744 1.00 12.41 694 ALA B N 1
ATOM 3221 C CA . ALA B 1 194 ? 74.559 15.174 41.054 1.00 11.92 694 ALA B CA 1
ATOM 3222 C C . ALA B 1 194 ? 75.471 15.841 40.040 1.00 12.40 694 ALA B C 1
ATOM 3223 O O . ALA B 1 194 ? 76.690 15.729 40.120 1.00 12.79 694 ALA B O 1
ATOM 3225 N N . ASP B 1 195 ? 74.874 16.516 39.067 1.00 12.19 695 ASP B N 1
ATOM 3226 C CA . ASP B 1 195 ? 75.688 17.302 38.143 1.00 12.88 695 ASP B CA 1
ATOM 3227 C C . ASP B 1 195 ? 75.948 18.639 38.830 1.00 13.03 695 ASP B C 1
ATOM 3228 O O . ASP B 1 195 ? 77.076 19.161 38.818 1.00 13.79 695 ASP B O 1
ATOM 3233 N N . ILE B 1 196 ? 74.893 19.192 39.435 1.00 12.60 696 ILE B N 1
ATOM 3234 C CA . ILE B 1 196 ? 74.889 20.498 40.105 1.00 12.40 696 ILE B CA 1
ATOM 3235 C C . ILE B 1 196 ? 74.357 20.396 41.539 1.00 11.84 696 ILE B C 1
ATOM 3236 O O . ILE B 1 196 ? 73.378 19.703 41.770 1.00 10.75 696 ILE B O 1
ATOM 3241 N N . CYS B 1 197 ? 75.028 21.066 42.486 1.00 12.07 697 CYS B N 1
ATOM 3242 C CA . CYS B 1 197 ? 74.589 21.083 43.875 1.00 12.41 697 CYS B CA 1
ATOM 3243 C C . CYS B 1 197 ? 74.326 22.538 44.246 1.00 12.88 697 CYS B C 1
ATOM 3244 O O . CYS B 1 197 ? 75.206 23.395 44.103 1.00 13.78 697 CYS B O 1
ATOM 3247 N N . ILE B 1 198 ? 73.099 22.814 44.670 1.00 13.06 698 ILE B N 1
ATOM 3248 C CA . ILE B 1 198 ? 72.686 24.138 45.112 1.00 13.21 698 ILE B CA 1
ATOM 3249 C C . ILE B 1 198 ? 72.531 24.088 46.629 1.00 13.63 698 ILE B C 1
ATOM 3250 O O . ILE B 1 198 ? 71.949 23.157 47.155 1.00 13.75 698 ILE B O 1
ATOM 3255 N N . GLU B 1 199 ? 73.071 25.072 47.344 1.00 14.29 699 GLU B N 1
ATOM 3256 C CA . GLU B 1 199 ? 72.940 25.067 48.802 1.00 15.09 699 GLU B CA 1
ATOM 3257 C C . GLU B 1 199 ? 72.159 26.261 49.327 1.00 15.34 699 GLU B C 1
ATOM 3258 O O . GLU B 1 199 ? 71.878 26.338 50.528 1.00 15.94 699 GLU B O 1
ATOM 3264 N N . LYS B 1 200 ? 71.849 27.192 48.428 1.00 15.75 700 LYS B N 1
ATOM 3265 C CA . LYS B 1 200 ? 71.054 28.359 48.766 1.00 15.99 700 LYS B CA 1
ATOM 3266 C C . LYS B 1 200 ? 69.604 27.863 48.654 1.00 15.48 700 LYS B C 1
ATOM 3267 O O . LYS B 1 200 ? 69.190 27.347 47.601 1.00 15.80 700 LYS B O 1
ATOM 3273 N N . ARG B 1 201 ? 68.832 28.012 49.716 1.00 14.85 701 ARG B N 1
ATOM 3274 C CA . ARG B 1 201 ? 67.459 27.545 49.725 1.00 14.03 701 ARG B CA 1
ATOM 3275 C C . ARG B 1 201 ? 66.461 28.499 49.050 1.00 14.09 701 ARG B C 1
ATOM 3276 O O . ARG B 1 201 ? 65.700 29.211 49.687 1.00 14.50 701 ARG B O 1
ATOM 3284 N N . ASP B 1 202 ? 66.482 28.473 47.727 1.00 13.53 702 ASP B N 1
ATOM 3285 C CA . ASP B 1 202 ? 65.622 29.297 46.871 1.00 12.62 702 ASP B CA 1
ATOM 3286 C C . ASP B 1 202 ? 65.581 28.490 45.581 1.00 12.08 702 ASP B C 1
ATOM 3287 O O . ASP B 1 202 ? 66.610 28.307 44.922 1.00 11.79 702 ASP B O 1
ATOM 3292 N N . LEU B 1 203 ? 64.391 28.006 45.222 1.00 11.23 703 LEU B N 1
ATOM 3293 C CA . LEU B 1 203 ? 64.271 27.188 44.026 1.00 11.54 703 LEU B CA 1
ATOM 3294 C C . LEU B 1 203 ? 64.612 27.907 42.749 1.00 11.35 703 LEU B C 1
ATOM 3295 O O . LEU B 1 203 ? 64.944 27.267 41.753 1.00 11.15 703 LEU B O 1
ATOM 3300 N N . ARG B 1 204 ? 64.571 29.236 42.764 1.00 11.18 704 ARG B N 1
ATOM 3301 C CA . ARG B 1 204 ? 64.916 29.987 41.562 1.00 11.71 704 ARG B CA 1
ATOM 3302 C C . ARG B 1 204 ? 66.370 29.763 41.146 1.00 11.43 704 ARG B C 1
ATOM 3303 O O . ARG B 1 204 ? 66.739 30.006 39.996 1.00 11.74 704 ARG B O 1
ATOM 3311 N N . GLU B 1 205 ? 67.187 29.301 42.104 1.00 12.04 705 GLU B N 1
ATOM 3312 C CA . GLU B 1 205 ? 68.585 29.005 41.825 1.00 12.90 705 GLU B CA 1
ATOM 3313 C C . GLU B 1 205 ? 68.755 27.921 40.755 1.00 12.51 705 GLU B C 1
ATOM 3314 O O . GLU B 1 205 ? 69.794 27.826 40.105 1.00 12.87 705 GLU B O 1
ATOM 3320 N N . ILE B 1 206 ? 67.742 27.086 40.535 1.00 11.99 706 ILE B N 1
ATOM 3321 C CA . ILE B 1 206 ? 67.940 26.069 39.507 1.00 11.78 706 ILE B CA 1
ATOM 3322 C C . ILE B 1 206 ? 67.844 26.645 38.092 1.00 11.70 706 ILE B C 1
ATOM 3323 O O . ILE B 1 206 ? 68.365 26.046 37.133 1.00 11.86 706 ILE B O 1
ATOM 3328 N N . LEU B 1 207 ? 67.182 27.803 37.957 1.00 11.41 707 LEU B N 1
ATOM 3329 C CA . LEU B 1 207 ? 66.943 28.348 36.631 1.00 11.54 707 LEU B CA 1
ATOM 3330 C C . LEU B 1 207 ? 68.189 28.628 35.777 1.00 12.41 707 LEU B C 1
ATOM 3331 O O . LEU B 1 207 ? 68.176 28.349 34.568 1.00 13.24 707 LEU B O 1
ATOM 3336 N N . LYS B 1 208 ? 69.250 29.123 36.413 1.00 12.45 708 LYS B N 1
ATOM 3337 C CA . LYS B 1 208 ? 70.516 29.445 35.761 1.00 13.59 708 LYS B CA 1
ATOM 3338 C C . LYS B 1 208 ? 71.124 28.243 35.037 1.00 13.40 708 LYS B C 1
ATOM 3339 O O . LYS B 1 208 ? 71.882 28.407 34.084 1.00 13.20 708 LYS B O 1
ATOM 3345 N N . TYR B 1 209 ? 70.803 27.042 35.502 1.00 13.01 709 TYR B N 1
ATOM 3346 C CA . TYR B 1 209 ? 71.382 25.828 34.935 1.00 13.30 709 TYR B CA 1
ATOM 3347 C C . TYR B 1 209 ? 70.584 25.191 33.815 1.00 13.15 709 TYR B C 1
ATOM 3348 O O . TYR B 1 209 ? 71.069 24.267 33.160 1.00 13.23 709 TYR B O 1
ATOM 3357 N N . ILE B 1 210 ? 69.376 25.699 33.585 1.00 13.79 710 ILE B N 1
ATOM 3358 C CA . ILE B 1 210 ? 68.479 25.137 32.587 1.00 15.57 710 ILE B CA 1
ATOM 3359 C C . ILE B 1 210 ? 68.216 26.138 31.477 1.00 16.44 710 ILE B C 1
ATOM 3360 O O . ILE B 1 210 ? 67.684 27.238 31.703 1.00 17.41 710 ILE B O 1
ATOM 3365 N N . LYS B 1 211 ? 68.596 25.762 30.274 1.00 18.22 711 LYS B N 1
ATOM 3366 C CA . LYS B 1 211 ? 68.366 26.613 29.128 1.00 19.33 711 LYS B CA 1
ATOM 3367 C C . LYS B 1 211 ? 66.868 26.534 28.883 1.00 20.37 711 LYS B C 1
ATOM 3368 O O . LYS B 1 211 ? 66.233 27.592 28.679 1.00 20.68 711 LYS B O 1
#

Radius of gyration: 27.14 Å; Cα contacts (8 Å, |Δi|>4): 902; chains: 2; bounding box: 41×42×91 Å

Organism: Methanocaldococcus jannaschii (strain ATCC 43067 / DSM 2661 / JAL-1 / JCM 10045 / NBRC 100440) (NCBI:txid243232)

B-factor: mean 13.97, std 4.32, range [2.18, 28.48]

Sequence (415 aa):
KKKKLILFDDFDSSTLVNNETIDEIAREAGVEEEVKKITKEAEGKLNFEQSLRKRVSSLLKDLPIEKVEKAIKRITPTEGAEETIKELKNRGYVVAVVVSGGFDIAVNKIKEKLGLDYAFANRLIVKDGKLTGDVEGEVLKENAKGEILEKIAKIEGINLEDTVAVGDGANDISFKKAGLKIAFCAKPILKEKADIICIEKRDLREILKYIKEKKKKLIILFDDFDSTLVNNETIIDEIAREAGVEEEVKKITKEAEGKLNFEQSLRKRVSSLLKDLPIEKVEKAIIKRITPTEGAEETIKELKNRGYVVVAVVSGGFDIAVNKIKEKLGLDYAFANRLIVKDGKLTGDVEGEVLKENAKGEILEKIAKIEGINLEDTTVAVGDGANDISFKKAGLKIAFCAKPILKEKADICIEKRDLREILKYIK

Solvent-accessible surface area: 19013 Å² total

CATH classification: 3.40.50.1000 (+1 more: 1.10.150.210)

Nearest PDB structures (foldseek):
  1j97-assembly2_B  TM=1.004E+00  e=4.381E-44  Methanocaldococcus jannaschii
  1l7p-assembly2_B  TM=9.975E-01  e=4.061E-42  Methanocaldococcus jannaschii
  3m1y-assembly2_D  TM=9.532E-01  e=4.012E-27  Helicobacter pylori
  3m1y-assembly2_C  TM=9.592E-01  e=1.307E-26  Helicobacter pylori
  5is2-assembly1_A-2  TM=9.694E-01  e=1.787E-23  Mycobacterium avium 104

GO terms:
  GO:0036424 L-phosphoserine phosphatase activity (F, EXP)

InterPro domains:
  IPR004469 Phosphoserine phosphatase [SFLDF00029] (3-210)
  IPR004469 Phosphoserine phosphatase [TIGR00338] (2-210)
  IPR023214 HAD superfamily [G3DSA:3.40.50.1000] (1-211)
  IPR036412 HAD-like superfamily [SSF56784] (3-211)
  IPR050582 HAD-like hydrolase superfamily, SerB [P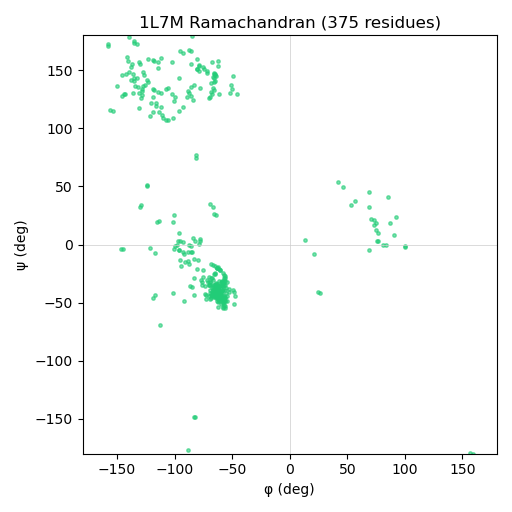THR43344] (3-210)

Secondary structure (DSSP, 8-state):
---EEEEEEIIIIIBSS-HHHHHHHHTT-HHHHHHHHHH---SS-HHHHHHHHHHTTTT-BHHHHHHHHHT--BPTTHHHHHHHHHHTTEEEEEEEEEEHHHHHHHHHHHT-SEEEEEEEEEETTEEEEEEE-SS-STTHHHHHHHHHHHHHT--GGGEEEEE-SGGG---TT-SEEEEES--HHHHTT-SEEE-SS-GGGGGGG--/-PPP-EEEE-IIIIIBSS-HHHHHHHHTT-HHHHHHHHHH---SS-HHHHHHHHHHTTTT-BHHHHHHHHHT--B-TTHHHHHHHHHHTT-EEEEEEEEEHHHHHHHHHHHT-SEEEEEEEEEETTEEEEEEE-SS-STTHHHHHHHHHHHHHT--GGGEEEEE-SGGG----S-SEEEEES--HHHHTT-SEEE-SS-GGGGGGG--

Foldseek 3Di:
DAAFEEEEEPACTFWNHDLLLLLCVLLVRNPVLVVLVVCVLVNDQQQVSVLVSLLSQAFAFLVSSVVSLVPIGGFAANLVLLVVCVVVRYQYEYEYQAACVNQVVVCVVNVHNYYAYKHFDDDPRTTHSGIGGQLRHLLRVLVVVVVVCVVVVHDQLRYEYEYAESSSQVLVSHNAYEHECHRPVRVVSHPYYHNPRHVVVCVVVHD/DDDAFEEEEEPACAQWNHDLLLLLCVLLVNNVVLVVLVVCVLVVDQQQVSVLVSLLSQAFAAVVSSVVSLVPIGGFAANLVQLVVSVVVVYAYEYEYQAACVNQVVVCVVSVHPYYAYKHFDDDPRGTHSGIGGQLRHQLRVLVVVVVVCVVVVHQQLRYEYEYAGNSSVVLVSHNAYEHECHNPVRVVSHPYYHNPRHVCVCVVVHD